Protein AF-0000000069090795 (afdb_homodimer)

InterPro domains:
  IPR001394 Peptidase C19, ubiquitin carboxyl-terminal hydrolase [PF00443] (3-301)
  IPR028889 Ubiquitin specific protease UPS, catalytic domain [PS50235] (1-364)
  IPR038765 Papain-like cysteine peptidase superfamily [SSF54001] (1-301)

Organism: Magallana gigas (NCBI:txid29159)

Radius of gyration: 32.61 Å; Cα contacts (8 Å, |Δi|>4): 1309; chains: 2; bounding box: 77×94×68 Å

Structure (mmCIF, N/CA/C/O backbone):
data_AF-0000000069090795-model_v1
#
loop_
_entity.id
_entity.type
_entity.pdbx_description
1 polymer 'USP domain-containing protein'
#
loop_
_atom_site.group_PDB
_atom_site.id
_atom_site.type_symbol
_atom_site.label_atom_id
_atom_site.label_alt_id
_atom_site.label_comp_id
_atom_site.label_asym_id
_atom_site.label_entity_id
_atom_site.label_seq_id
_atom_site.pdbx_PDB_ins_code
_atom_site.Cartn_x
_atom_site.Cartn_y
_atom_site.Cartn_z
_atom_site.occupancy
_atom_site.B_iso_or_equiv
_atom_site.auth_seq_id
_atom_site.auth_comp_id
_atom_site.auth_asym_id
_atom_site.auth_atom_id
_atom_site.pdbx_PDB_model_num
ATOM 1 N N . HIS A 1 1 ? 28.688 36.156 8.008 1 36.47 1 HIS A N 1
ATOM 2 C CA . HIS A 1 1 ? 27.438 36.188 7.25 1 36.47 1 HIS A CA 1
ATOM 3 C C . HIS A 1 1 ? 26.359 35.344 7.934 1 36.47 1 HIS A C 1
ATOM 5 O O . HIS A 1 1 ? 26.5 34.125 8.062 1 36.47 1 HIS A O 1
ATOM 11 N N . HIS A 1 2 ? 25.859 35.781 9.016 1 47.75 2 HIS A N 1
ATOM 12 C CA . HIS A 1 2 ? 24.875 35.156 9.906 1 47.75 2 HIS A CA 1
ATOM 13 C C . HIS A 1 2 ? 23.672 34.656 9.125 1 47.75 2 HIS A C 1
ATOM 15 O O . HIS A 1 2 ? 23.109 35.375 8.305 1 47.75 2 HIS A O 1
ATOM 21 N N . ASN A 1 3 ? 23.609 33.406 8.797 1 56.66 3 ASN A N 1
ATOM 22 C CA . ASN A 1 3 ? 22.672 32.625 7.973 1 56.66 3 ASN A CA 1
ATOM 23 C C . ASN A 1 3 ? 21.219 33 8.305 1 56.66 3 ASN A C 1
ATOM 25 O O . ASN A 1 3 ? 20.688 32.531 9.312 1 56.66 3 ASN A O 1
ATOM 29 N N . SER A 1 4 ? 20.656 34.25 7.84 1 74.38 4 SER A N 1
ATOM 30 C CA . SER A 1 4 ? 19.312 34.781 8.07 1 74.38 4 SER A CA 1
ATOM 31 C C . SER A 1 4 ? 18.281 34.094 7.168 1 74.38 4 SER A C 1
ATOM 33 O O . SER A 1 4 ? 17.109 34.469 7.16 1 74.38 4 SER A O 1
ATOM 35 N N . CYS A 1 5 ? 18.672 33.094 6.523 1 82.12 5 CYS A N 1
ATOM 36 C CA . CYS A 1 5 ? 17.766 32.5 5.547 1 82.12 5 CYS A CA 1
ATOM 37 C C . CYS A 1 5 ? 16.562 31.859 6.23 1 82.12 5 CYS A C 1
ATOM 39 O O . CYS A 1 5 ? 15.461 31.859 5.68 1 82.12 5 CYS A O 1
ATOM 41 N N . TYR A 1 6 ? 16.766 31.422 7.43 1 87.12 6 TYR A N 1
ATOM 42 C CA . TYR A 1 6 ? 15.648 30.797 8.117 1 87.12 6 TYR A CA 1
ATOM 43 C C . TYR A 1 6 ? 14.562 31.812 8.43 1 87.12 6 TYR A C 1
ATOM 45 O O . TYR A 1 6 ? 13.367 31.516 8.312 1 87.12 6 TYR A O 1
ATOM 53 N N . LEU A 1 7 ? 14.969 32.969 8.75 1 87.88 7 LEU A N 1
ATOM 54 C CA . LEU A 1 7 ? 14.031 34.031 9.102 1 87.88 7 LEU A CA 1
ATOM 55 C C . LEU A 1 7 ? 13.273 34.531 7.867 1 87.88 7 LEU A C 1
ATOM 57 O O . LEU A 1 7 ? 12.047 34.625 7.895 1 87.88 7 LEU A O 1
ATOM 61 N N . ASP A 1 8 ? 13.992 34.75 6.84 1 87.25 8 ASP A N 1
ATOM 62 C CA . ASP A 1 8 ? 13.398 35.219 5.594 1 87.25 8 ASP A CA 1
ATOM 63 C C . ASP A 1 8 ? 12.367 34.219 5.062 1 87.25 8 ASP A C 1
ATOM 65 O O . ASP A 1 8 ? 11.25 34.594 4.711 1 87.25 8 ASP A O 1
ATOM 69 N N . ALA A 1 9 ? 12.797 33.031 5.027 1 91.44 9 ALA A N 1
ATOM 70 C CA . ALA A 1 9 ? 11.93 31.969 4.492 1 91.44 9 ALA A CA 1
ATOM 71 C C . ALA A 1 9 ? 10.664 31.828 5.328 1 91.44 9 ALA A C 1
ATOM 73 O O . ALA A 1 9 ? 9.562 31.688 4.781 1 91.44 9 ALA A O 1
ATOM 74 N N . THR A 1 10 ? 10.82 31.891 6.594 1 93.38 10 THR A N 1
ATOM 75 C CA . THR A 1 10 ? 9.688 31.719 7.496 1 93.38 10 THR A CA 1
ATOM 76 C C . THR A 1 10 ? 8.742 32.906 7.406 1 93.38 10 THR A C 1
ATOM 78 O O . THR A 1 10 ? 7.52 32.75 7.359 1 93.38 10 THR A O 1
ATOM 81 N N . LEU A 1 11 ? 9.258 34.094 7.395 1 91.81 11 LEU A N 1
ATOM 82 C CA . LEU A 1 11 ? 8.445 35.312 7.316 1 91.81 11 LEU A CA 1
ATOM 83 C C . LEU A 1 11 ? 7.645 35.344 6.02 1 91.81 11 LEU A C 1
ATOM 85 O O . LEU A 1 11 ? 6.469 35.719 6.02 1 91.81 11 LEU A O 1
ATOM 89 N N . LEU A 1 12 ? 8.289 34.969 5.004 1 92.12 12 LEU A N 1
ATOM 90 C CA . LEU A 1 12 ? 7.57 34.906 3.732 1 92.12 12 LEU A CA 1
ATOM 91 C C . LEU A 1 12 ? 6.445 33.906 3.787 1 92.12 12 LEU A C 1
ATOM 93 O O . LEU A 1 12 ? 5.332 34.156 3.334 1 92.12 12 LEU A O 1
ATOM 97 N N . ALA A 1 13 ? 6.723 32.781 4.348 1 94.94 13 ALA A N 1
ATOM 98 C CA . ALA A 1 13 ? 5.719 31.734 4.473 1 94.94 13 ALA A CA 1
ATOM 99 C C . ALA A 1 13 ? 4.527 32.188 5.301 1 94.94 13 ALA A C 1
ATOM 101 O O . ALA A 1 13 ? 3.379 31.891 4.98 1 94.94 13 ALA A O 1
ATOM 102 N N . MET A 1 14 ? 4.789 33 6.285 1 94.69 14 MET A N 1
ATOM 103 C CA . MET A 1 14 ? 3.77 33.406 7.242 1 94.69 14 MET A CA 1
ATOM 104 C C . MET A 1 14 ? 2.904 34.531 6.656 1 94.69 14 MET A C 1
ATOM 106 O O . MET A 1 14 ? 1.709 34.594 6.945 1 94.69 14 MET A O 1
ATOM 110 N N . PHE A 1 15 ? 3.545 35.406 5.812 1 93.25 15 PHE A N 1
ATOM 111 C CA . PHE A 1 15 ? 2.842 36.656 5.66 1 93.25 15 PHE A CA 1
ATOM 112 C C . PHE A 1 15 ? 2.654 37 4.184 1 93.25 15 PHE A C 1
ATOM 114 O O . PHE A 1 15 ? 1.969 37.969 3.848 1 93.25 15 PHE A O 1
ATOM 121 N N . TYR A 1 16 ? 3.178 36.219 3.34 1 89.06 16 TYR A N 1
ATOM 122 C CA . TYR A 1 16 ? 3.164 36.656 1.939 1 89.06 16 TYR A CA 1
ATOM 123 C C . TYR A 1 16 ? 1.739 36.719 1.405 1 89.06 16 TYR A C 1
ATOM 125 O O . TYR A 1 16 ? 1.316 37.75 0.881 1 89.06 16 TYR A O 1
ATOM 133 N N . PHE A 1 17 ? 0.98 35.656 1.483 1 87.25 17 PHE A N 1
ATOM 134 C CA . PHE A 1 17 ? -0.319 35.656 0.822 1 87.25 17 PHE A CA 1
ATOM 135 C C . PHE A 1 17 ? -1.421 35.281 1.802 1 87.25 17 PHE A C 1
ATOM 137 O O . PHE A 1 17 ? -2.586 35.156 1.417 1 87.25 17 PHE A O 1
ATOM 144 N N . THR A 1 18 ? -1.144 35.062 3.053 1 88.12 18 THR A N 1
ATOM 145 C CA . THR A 1 18 ? -2.152 34.688 4.035 1 88.12 18 THR A CA 1
ATOM 146 C C . THR A 1 18 ? -2.285 35.75 5.121 1 88.12 18 THR A C 1
ATOM 148 O O . THR A 1 18 ? -1.357 36.531 5.352 1 88.12 18 THR A O 1
ATOM 151 N N . THR A 1 19 ? -3.48 35.719 5.715 1 89.5 19 THR A N 1
ATOM 152 C CA . THR A 1 19 ? -3.725 36.688 6.773 1 89.5 19 THR A CA 1
ATOM 153 C C . THR A 1 19 ? -3.939 36 8.109 1 89.5 19 THR A C 1
ATOM 155 O O . THR A 1 19 ? -4.359 36.625 9.086 1 89.5 19 THR A O 1
ATOM 158 N N . VAL A 1 20 ? -3.623 34.844 8.148 1 89.94 20 VAL A N 1
ATOM 159 C CA . VAL A 1 20 ? -3.961 34.031 9.32 1 89.94 20 VAL A CA 1
ATOM 160 C C . VAL A 1 20 ? -3.168 34.5 10.523 1 89.94 20 VAL A C 1
ATOM 162 O O . VAL A 1 20 ? -3.637 34.406 11.664 1 89.94 20 VAL A O 1
ATOM 165 N N . PHE A 1 21 ? -1.997 35.125 10.281 1 91.81 21 PHE A N 1
ATOM 166 C CA . PHE A 1 21 ? -1.128 35.562 11.367 1 91.81 21 PHE A CA 1
ATOM 167 C C . PHE A 1 21 ? -1.321 37.031 11.672 1 91.81 21 PHE A C 1
ATOM 169 O O . PHE A 1 21 ? -0.701 37.594 12.586 1 91.81 21 PHE A O 1
ATOM 176 N N . ASP A 1 22 ? -2.188 37.688 10.969 1 91.62 22 ASP A N 1
ATOM 177 C CA . ASP A 1 22 ? -2.275 39.125 11.039 1 91.62 22 ASP A CA 1
ATOM 178 C C . ASP A 1 22 ? -2.744 39.594 12.422 1 91.62 22 ASP A C 1
ATOM 180 O O . ASP A 1 22 ? -2.488 40.719 12.828 1 91.62 22 ASP A O 1
ATOM 184 N N . GLY A 1 23 ? -3.426 38.75 13.102 1 88.69 23 GLY A N 1
ATOM 185 C CA . GLY A 1 23 ? -3.908 39.094 14.43 1 88.69 23 GLY A CA 1
ATOM 186 C C . GLY A 1 23 ? -2.803 39.562 15.359 1 88.69 23 GLY A C 1
ATOM 187 O O . GLY A 1 23 ? -3.025 40.406 16.234 1 88.69 23 GLY A O 1
ATOM 188 N N . ILE A 1 24 ? -1.646 39.062 15.164 1 89.12 24 ILE A N 1
ATOM 189 C CA . ILE A 1 24 ? -0.555 39.344 16.078 1 89.12 24 ILE A CA 1
ATOM 190 C C . ILE A 1 24 ? -0.034 40.781 15.828 1 89.12 24 ILE A C 1
ATOM 192 O O . ILE A 1 24 ? 0.664 41.344 16.672 1 89.12 24 ILE A O 1
ATOM 196 N N . LEU A 1 25 ? -0.368 41.312 14.688 1 90.06 25 LEU A N 1
ATOM 197 C CA . LEU A 1 25 ? 0.161 42.625 14.297 1 90.06 25 LEU A CA 1
ATOM 198 C C . LEU A 1 25 ? -0.708 43.75 14.844 1 90.06 25 LEU A C 1
ATOM 200 O O . LEU A 1 25 ? -0.295 44.906 14.852 1 90.06 25 LEU A O 1
ATOM 204 N N . TYR A 1 26 ? -1.88 43.344 15.391 1 89.62 26 TYR A N 1
ATOM 205 C CA . TYR A 1 26 ? -2.816 44.406 15.734 1 89.62 26 TYR A CA 1
ATOM 206 C C . TYR A 1 26 ? -3.188 44.344 17.203 1 89.62 26 TYR A C 1
ATOM 208 O O . TYR A 1 26 ? -3.914 45.219 17.703 1 89.62 26 TYR A O 1
ATOM 216 N N . ARG A 1 27 ? -2.662 43.438 17.875 1 89.12 27 ARG A N 1
ATOM 217 C CA . ARG A 1 27 ? -2.965 43.375 19.297 1 89.12 27 ARG A CA 1
ATOM 218 C C . ARG A 1 27 ? -2.281 44.5 20.078 1 89.12 27 ARG A C 1
ATOM 220 O O . ARG A 1 27 ? -1.071 44.688 19.938 1 89.12 27 ARG A O 1
ATOM 227 N N . PRO A 1 28 ? -3.043 45.094 20.938 1 90.81 28 PRO A N 1
ATOM 228 C CA . PRO A 1 28 ? -2.43 46.156 21.734 1 90.81 28 PRO A CA 1
ATOM 229 C C . PRO A 1 28 ? -1.505 45.594 22.828 1 90.81 28 PRO A C 1
ATOM 231 O O . PRO A 1 28 ? -1.708 44.5 23.312 1 90.81 28 PRO A O 1
ATOM 234 N N . LYS A 1 29 ? -0.516 46.438 23.109 1 93.12 29 LYS A N 1
ATOM 235 C CA . LYS A 1 29 ? 0.441 46.062 24.141 1 93.12 29 LYS A CA 1
ATOM 236 C C . LYS A 1 29 ? -0.243 45.938 25.5 1 93.12 29 LYS A C 1
ATOM 238 O O . LYS A 1 29 ? -1.096 46.75 25.859 1 93.12 29 LYS A O 1
ATOM 243 N N . ARG A 1 30 ? 0.12 45 26.156 1 92.62 30 ARG A N 1
ATOM 244 C CA . ARG A 1 30 ? -0.364 44.75 27.516 1 92.62 30 ARG A CA 1
ATOM 245 C C . ARG A 1 30 ? 0.747 44.969 28.531 1 92.62 30 ARG A C 1
ATOM 247 O O . ARG A 1 30 ? 1.919 45.094 28.172 1 92.62 30 ARG A O 1
ATOM 254 N N . MET A 1 31 ? 0.318 45 29.781 1 91.88 31 MET A N 1
ATOM 255 C CA . MET A 1 31 ? 1.249 45.281 30.859 1 91.88 31 MET A CA 1
ATOM 256 C C . MET A 1 31 ? 2.293 44.188 30.984 1 91.88 31 MET A C 1
ATOM 258 O O . MET A 1 31 ? 3.436 44.438 31.375 1 91.88 31 MET A O 1
ATOM 262 N N . ASP A 1 32 ? 1.9 43.031 30.625 1 91.94 32 ASP A N 1
ATOM 263 C CA . ASP A 1 32 ? 2.787 41.906 30.828 1 91.94 32 ASP A CA 1
ATOM 264 C C . ASP A 1 32 ? 3.641 41.625 29.578 1 91.94 32 ASP A C 1
ATOM 266 O O . ASP A 1 32 ? 4.43 40.688 29.547 1 91.94 32 ASP A O 1
ATOM 270 N N . ASP A 1 33 ? 3.568 42.531 28.641 1 91.44 33 ASP A N 1
ATOM 271 C CA . ASP A 1 33 ? 4.352 42.375 27.422 1 91.44 33 ASP A CA 1
ATOM 272 C C . ASP A 1 33 ? 5.754 42.969 27.578 1 91.44 33 ASP A C 1
ATOM 274 O O . ASP A 1 33 ? 5.992 43.75 28.5 1 91.44 33 ASP A O 1
ATOM 278 N N . LEU A 1 34 ? 6.621 42.5 26.703 1 88.69 34 LEU A N 1
ATOM 279 C CA . LEU A 1 34 ? 7.992 43 26.703 1 88.69 34 LEU A CA 1
ATOM 280 C C . LEU A 1 34 ? 8.031 44.5 26.344 1 88.69 34 LEU A C 1
ATOM 282 O O . LEU A 1 34 ? 7.145 45 25.656 1 88.69 34 LEU A O 1
ATOM 286 N N . ARG A 1 35 ? 9.008 45.125 26.812 1 88.12 35 ARG A N 1
ATOM 287 C CA . ARG A 1 35 ? 9.188 46.531 26.531 1 88.12 35 ARG A CA 1
ATOM 288 C C . ARG A 1 35 ? 9.305 46.781 25.031 1 88.12 35 ARG A C 1
ATOM 290 O O . ARG A 1 35 ? 8.805 47.781 24.516 1 88.12 35 ARG A O 1
ATOM 297 N N . GLU A 1 36 ? 9.906 45.812 24.422 1 88.56 36 GLU A N 1
ATOM 298 C CA . GLU A 1 36 ? 10.219 45.938 23 1 88.56 36 GLU A CA 1
ATOM 299 C C . GLU A 1 36 ? 9.031 45.531 22.125 1 88.56 36 GLU A C 1
ATOM 301 O O . GLU A 1 36 ? 9.117 45.562 20.891 1 88.56 36 GLU A O 1
ATOM 306 N N . TYR A 1 37 ? 7.902 45.25 22.703 1 91.56 37 TYR A N 1
ATOM 307 C CA . TYR A 1 37 ? 6.754 44.688 22 1 91.56 37 TYR A CA 1
ATOM 308 C C . TYR A 1 37 ? 6.355 45.562 20.828 1 91.56 37 TYR A C 1
ATOM 310 O O . TYR A 1 37 ? 6.273 45.094 19.688 1 91.56 37 TYR A O 1
ATOM 318 N N . ASP A 1 38 ? 6.18 46.812 21.062 1 92.69 38 ASP A N 1
ATOM 319 C CA . ASP A 1 38 ? 5.711 47.719 20.047 1 92.69 38 ASP A CA 1
ATOM 320 C C . ASP A 1 38 ? 6.742 47.875 18.922 1 92.69 38 ASP A C 1
ATOM 322 O O . ASP A 1 38 ? 6.379 48 17.75 1 92.69 38 ASP A O 1
ATOM 326 N N . GLU A 1 39 ? 7.922 47.844 19.312 1 92.25 39 GLU A N 1
ATOM 327 C CA . GLU A 1 39 ? 8.977 48 18.312 1 92.25 39 GLU A CA 1
ATOM 328 C C . GLU A 1 39 ? 9.023 46.781 17.391 1 92.25 39 GLU A C 1
ATOM 330 O O . GLU A 1 39 ? 9.109 46.938 16.172 1 92.25 39 GLU A O 1
ATOM 335 N N . VAL A 1 40 ? 8.984 45.656 18 1 91.06 40 VAL A N 1
ATOM 336 C CA . VAL A 1 40 ? 9.008 44.438 17.203 1 91.06 40 VAL A CA 1
ATOM 337 C C . VAL A 1 40 ? 7.805 44.406 16.281 1 91.06 40 VAL A C 1
ATOM 339 O O . VAL A 1 40 ? 7.945 44.094 15.086 1 91.06 40 VAL A O 1
ATOM 342 N N . LYS A 1 41 ? 6.684 44.656 16.797 1 93.19 41 LYS A N 1
ATOM 343 C CA . LYS A 1 41 ? 5.438 44.656 16.047 1 93.19 41 LYS A CA 1
ATOM 344 C C . LYS A 1 41 ? 5.531 45.625 14.859 1 93.19 41 LYS A C 1
ATOM 346 O O . LYS A 1 41 ? 5.129 45.281 13.742 1 93.19 41 LYS A O 1
ATOM 351 N N . GLN A 1 42 ? 6.062 46.75 15.102 1 93.38 42 GLN A N 1
ATOM 352 C CA . GLN A 1 42 ? 6.195 47.75 14.055 1 93.38 42 GLN A CA 1
ATOM 353 C C . GLN A 1 42 ? 7.164 47.312 12.969 1 93.38 42 GLN A C 1
ATOM 355 O O . GLN A 1 42 ? 6.91 47.5 11.781 1 93.38 42 GLN A O 1
ATOM 360 N N . VAL A 1 43 ? 8.25 46.75 13.383 1 93 43 VAL A N 1
ATOM 361 C CA . VAL A 1 43 ? 9.242 46.281 12.422 1 93 43 VAL A CA 1
ATOM 362 C C . VAL A 1 43 ? 8.641 45.188 11.539 1 93 43 VAL A C 1
ATOM 364 O O . VAL A 1 43 ? 8.844 45.188 10.32 1 93 43 VAL A O 1
ATOM 367 N N . ILE A 1 44 ? 7.875 44.312 12.117 1 93.56 44 ILE A N 1
ATOM 368 C CA . ILE A 1 44 ? 7.273 43.219 11.359 1 93.56 44 ILE A CA 1
ATOM 369 C C . ILE A 1 44 ? 6.176 43.75 10.445 1 93.56 44 ILE A C 1
ATOM 371 O O . ILE A 1 44 ? 6.16 43.469 9.25 1 93.56 44 ILE A O 1
ATOM 375 N N . LYS A 1 45 ? 5.316 44.562 10.969 1 94.31 45 LYS A N 1
ATOM 376 C CA . LYS A 1 45 ? 4.16 45.062 10.242 1 94.31 45 LYS A CA 1
ATOM 377 C C . LYS A 1 45 ? 4.582 46.031 9.133 1 94.31 45 LYS A C 1
ATOM 379 O O . LYS A 1 45 ? 4.297 45.812 7.957 1 94.31 45 LYS A O 1
ATOM 384 N N . GLU A 1 46 ? 5.375 47.031 9.477 1 93.88 46 GLU A N 1
ATOM 385 C CA . GLU A 1 46 ? 5.719 48.094 8.531 1 93.88 46 GLU A CA 1
ATOM 386 C C . GLU A 1 46 ? 7 47.781 7.773 1 93.88 46 GLU A C 1
ATOM 388 O O . GLU A 1 46 ? 7.164 48.188 6.621 1 93.88 46 GLU A O 1
ATOM 393 N N . GLY A 1 47 ? 7.816 47.062 8.398 1 91.5 47 GLY A N 1
ATOM 394 C CA . GLY A 1 47 ? 9.109 46.781 7.797 1 91.5 47 GLY A CA 1
ATOM 395 C C . GLY A 1 47 ? 9.102 45.562 6.91 1 91.5 47 GLY A C 1
ATOM 396 O O . GLY A 1 47 ? 9.891 45.469 5.977 1 91.5 47 GLY A O 1
ATOM 397 N N . ILE A 1 48 ? 8.227 44.688 7.188 1 90.94 48 ILE A N 1
ATOM 398 C CA . ILE A 1 48 ? 8.336 43.406 6.5 1 90.94 48 ILE A CA 1
ATOM 399 C C . ILE A 1 48 ? 7.008 43.062 5.816 1 90.94 48 ILE A C 1
ATOM 401 O O . ILE A 1 48 ? 6.934 43 4.59 1 90.94 48 ILE A O 1
ATOM 405 N N . VAL A 1 49 ? 5.859 43 6.523 1 92.5 49 VAL A N 1
ATOM 406 C CA . VAL A 1 49 ? 4.586 42.5 6.012 1 92.5 49 VAL A CA 1
ATOM 407 C C . VAL A 1 49 ? 4.047 43.438 4.949 1 92.5 49 VAL A C 1
ATOM 409 O O . VAL A 1 49 ? 3.703 43.031 3.844 1 92.5 49 VAL A O 1
ATOM 412 N N . ASN A 1 50 ? 3.988 44.75 5.262 1 92.81 50 ASN A N 1
ATOM 413 C CA . ASN A 1 50 ? 3.445 45.719 4.32 1 92.81 50 ASN A CA 1
ATOM 414 C C . ASN A 1 50 ? 4.242 45.75 3.02 1 92.81 50 ASN A C 1
ATOM 416 O O . ASN A 1 50 ? 3.67 45.625 1.935 1 92.81 50 ASN A O 1
ATOM 420 N N . PRO A 1 51 ? 5.512 45.875 3.096 1 90.94 51 PRO A N 1
ATOM 421 C CA . PRO A 1 51 ? 6.285 45.875 1.851 1 90.94 51 PRO A CA 1
ATOM 422 C C . PRO A 1 51 ? 6.18 44.531 1.096 1 90.94 51 PRO A C 1
ATOM 424 O O . PRO A 1 51 ? 6.172 44.531 -0.138 1 90.94 51 PRO A O 1
ATOM 427 N N . LEU A 1 52 ? 6.133 43.5 1.821 1 87.75 52 LEU A N 1
ATOM 428 C CA . LEU A 1 52 ? 6.02 42.188 1.201 1 87.75 52 LEU A CA 1
ATOM 429 C C . LEU A 1 52 ? 4.73 42.062 0.395 1 87.75 52 LEU A C 1
ATOM 431 O O . LEU A 1 52 ? 4.75 41.625 -0.757 1 87.75 52 LEU A O 1
ATOM 435 N N . ARG A 1 53 ? 3.639 42.438 0.872 1 88.44 53 ARG A N 1
ATOM 436 C CA . ARG A 1 53 ? 2.332 42.312 0.234 1 88.44 53 ARG A CA 1
ATOM 437 C C . ARG A 1 53 ? 2.145 43.375 -0.841 1 88.44 53 ARG A C 1
ATOM 439 O O . ARG A 1 53 ? 1.451 43.156 -1.834 1 88.44 53 ARG A O 1
ATOM 446 N N . LYS A 1 54 ? 2.777 44.5 -0.642 1 88 54 LYS A N 1
ATOM 447 C CA . LYS A 1 54 ? 2.617 45.594 -1.594 1 88 54 LYS A CA 1
ATOM 448 C C . LYS A 1 54 ? 3.609 45.469 -2.746 1 88 54 LYS A C 1
ATOM 450 O O . LYS A 1 54 ? 3.262 45.719 -3.902 1 88 54 LYS A O 1
ATOM 455 N N . HIS A 1 55 ? 4.859 45.062 -2.416 1 83.44 55 HIS A N 1
ATOM 456 C CA . HIS A 1 55 ? 5.922 45.156 -3.414 1 83.44 55 HIS A CA 1
ATOM 457 C C . HIS A 1 55 ? 6.496 43.75 -3.703 1 83.44 55 HIS A C 1
ATOM 459 O O . HIS A 1 55 ? 7.383 43.625 -4.547 1 83.44 55 HIS A O 1
ATOM 465 N N . ASN A 1 56 ? 6.027 42.75 -2.959 1 78.5 56 ASN A N 1
ATOM 466 C CA . ASN A 1 56 ? 6.535 41.375 -3.088 1 78.5 56 ASN A CA 1
ATOM 467 C C . ASN A 1 56 ? 8.031 41.312 -2.818 1 78.5 56 ASN A C 1
ATOM 469 O O . ASN A 1 56 ? 8.75 40.562 -3.469 1 78.5 56 ASN A O 1
ATOM 473 N N . TYR A 1 57 ? 8.438 42.281 -1.971 1 76.19 57 TYR A N 1
ATOM 474 C CA . TYR A 1 57 ? 9.859 42.375 -1.669 1 76.19 57 TYR A CA 1
ATOM 475 C C . TYR A 1 57 ? 10.086 43 -0.296 1 76.19 57 TYR A C 1
ATOM 477 O O . TYR A 1 57 ? 9.359 43.906 0.106 1 76.19 57 TYR A O 1
ATOM 485 N N . VAL A 1 58 ? 11.086 42.469 0.434 1 81.44 58 VAL A N 1
ATOM 486 C CA . VAL A 1 58 ? 11.477 43.031 1.714 1 81.44 58 VAL A CA 1
ATOM 487 C C . VAL A 1 58 ? 12.969 43.375 1.687 1 81.44 58 VAL A C 1
ATOM 489 O O . VAL A 1 58 ? 13.789 42.562 1.261 1 81.44 58 VAL A O 1
ATOM 492 N N . ARG A 1 59 ? 13.242 44.469 2.129 1 80.31 59 ARG A N 1
ATOM 493 C CA . ARG A 1 59 ? 14.633 44.906 2.164 1 80.31 59 ARG A CA 1
ATOM 494 C C . ARG A 1 59 ? 15.414 44.125 3.234 1 80.31 59 ARG A C 1
ATOM 496 O O . ARG A 1 59 ? 14.891 43.875 4.32 1 80.31 59 ARG A O 1
ATOM 503 N N . ALA A 1 60 ? 16.641 43.969 2.979 1 77.38 60 ALA A N 1
ATOM 504 C CA . ALA A 1 60 ? 17.516 43.219 3.881 1 77.38 60 ALA A CA 1
ATOM 505 C C . ALA A 1 60 ? 17.672 43.969 5.211 1 77.38 60 ALA A C 1
ATOM 507 O O . ALA A 1 60 ? 17.812 43.344 6.262 1 77.38 60 ALA A O 1
ATOM 508 N N . ASP A 1 61 ? 17.719 45.219 5.168 1 82 61 ASP A N 1
ATOM 509 C CA . ASP A 1 61 ? 17.969 45.969 6.383 1 82 61 ASP A CA 1
ATOM 510 C C . ASP A 1 61 ? 16.812 45.812 7.375 1 82 61 ASP A C 1
ATOM 512 O O . ASP A 1 61 ? 17.031 45.906 8.586 1 82 61 ASP A O 1
ATOM 516 N N . LYS A 1 62 ? 15.609 45.719 6.828 1 83.44 62 LYS A N 1
ATOM 517 C CA . LYS A 1 62 ? 14.461 45.531 7.707 1 83.44 62 LYS A CA 1
ATOM 518 C C . LYS A 1 62 ? 14.516 44.188 8.406 1 83.44 62 LYS A C 1
ATOM 520 O O . LYS A 1 62 ? 14.211 44.062 9.594 1 83.44 62 LYS A O 1
ATOM 525 N N . VAL A 1 63 ? 14.898 43.188 7.668 1 82.62 63 VAL A N 1
ATOM 526 C CA . VAL A 1 63 ? 15.031 41.844 8.25 1 82.62 63 VAL A CA 1
ATOM 527 C C . VAL A 1 63 ? 16.156 41.844 9.289 1 82.62 63 VAL A C 1
ATOM 529 O O . VAL A 1 63 ? 16.031 41.219 10.344 1 82.62 63 VAL A O 1
ATOM 532 N N . MET A 1 64 ? 17.203 42.531 9.008 1 82.94 64 MET A N 1
ATOM 533 C CA . MET A 1 64 ? 18.328 42.625 9.938 1 82.94 64 MET A CA 1
ATOM 534 C C . MET A 1 64 ? 17.906 43.312 11.227 1 82.94 64 MET A C 1
ATOM 536 O O . MET A 1 64 ? 18.344 42.938 12.312 1 82.94 64 MET A O 1
ATOM 540 N N . LYS A 1 65 ? 17.172 44.312 11.086 1 85.5 65 LYS A N 1
ATOM 541 C CA . LYS A 1 65 ? 16.656 45 12.258 1 85.5 65 LYS A CA 1
ATOM 542 C C . LYS A 1 65 ? 15.844 44.062 13.141 1 85.5 65 LYS A C 1
ATOM 544 O O . LYS A 1 65 ? 15.977 44.062 14.367 1 85.5 65 LYS A O 1
ATOM 549 N N . LEU A 1 66 ? 14.984 43.344 12.484 1 86.81 66 LEU A N 1
ATOM 550 C CA . LEU A 1 66 ? 14.203 42.375 13.234 1 86.81 66 LEU A CA 1
ATOM 551 C C . LEU A 1 66 ? 15.109 41.375 13.938 1 86.81 66 LEU A C 1
ATOM 553 O O . LEU A 1 66 ? 14.891 41.062 15.102 1 86.81 66 LEU A O 1
ATOM 557 N N . ARG A 1 67 ? 16.062 40.906 13.25 1 83.94 67 ARG A N 1
ATOM 558 C CA . ARG A 1 67 ? 17 39.938 13.82 1 83.94 67 ARG A CA 1
ATOM 559 C C . ARG A 1 67 ? 17.672 40.5 15.062 1 83.94 67 ARG A C 1
ATOM 561 O O . ARG A 1 67 ? 17.812 39.812 16.062 1 83.94 67 ARG A O 1
ATOM 568 N N . HIS A 1 68 ? 18.078 41.656 14.984 1 83.12 68 HIS A N 1
ATOM 569 C CA . HIS A 1 68 ? 18.734 42.312 16.109 1 83.12 68 HIS A CA 1
ATOM 570 C C . HIS A 1 68 ? 17.797 42.406 17.312 1 83.12 68 HIS A C 1
ATOM 572 O O . HIS A 1 68 ? 18.219 42.188 18.453 1 83.12 68 HIS A O 1
ATOM 578 N N . LEU A 1 69 ? 16.641 42.781 17.031 1 84.38 69 LEU A N 1
ATOM 579 C CA . LEU A 1 69 ? 15.648 42.906 18.094 1 84.38 69 LEU A CA 1
ATOM 580 C C . LEU A 1 69 ? 15.398 41.531 18.75 1 84.38 69 LEU A C 1
ATOM 582 O O . LEU A 1 69 ? 15.312 41.438 19.969 1 84.38 69 LEU A O 1
ATOM 586 N N . LEU A 1 70 ? 15.297 40.562 17.922 1 84 70 LEU A N 1
ATOM 587 C CA . LEU A 1 70 ? 15.055 39.219 18.422 1 84 70 LEU A CA 1
ATOM 588 C C . LEU A 1 70 ? 16.234 38.719 19.25 1 84 70 LEU A C 1
ATOM 590 O O . LEU A 1 70 ? 16.047 38 20.234 1 84 70 LEU A O 1
ATOM 594 N N . ASP A 1 71 ? 17.406 39 18.781 1 78.44 71 ASP A N 1
ATOM 595 C CA . ASP A 1 71 ? 18.609 38.625 19.516 1 78.44 71 ASP A CA 1
ATOM 596 C C . ASP A 1 71 ? 18.641 39.25 20.891 1 78.44 71 ASP A C 1
ATOM 598 O O . ASP A 1 71 ? 19.094 38.625 21.859 1 78.44 71 ASP A O 1
ATOM 602 N N . LYS A 1 72 ? 18.25 40.406 20.938 1 76.88 72 LYS A N 1
ATOM 603 C CA . LYS A 1 72 ? 18.188 41.125 22.203 1 76.88 72 LYS A CA 1
ATOM 604 C C . LYS A 1 72 ? 17.172 40.5 23.141 1 76.88 72 LYS A C 1
ATOM 606 O O . LYS A 1 72 ? 17.406 40.406 24.359 1 76.88 72 LYS A O 1
ATOM 611 N N . LEU A 1 73 ? 16.125 40.156 22.562 1 75.5 73 LEU A N 1
ATOM 612 C CA . LEU A 1 73 ? 15.039 39.594 23.344 1 75.5 73 LEU A CA 1
ATOM 613 C C . LEU A 1 73 ? 15.273 38.094 23.625 1 75.5 73 LEU A C 1
ATOM 615 O O . LEU A 1 73 ? 14.781 37.562 24.625 1 75.5 73 LEU A O 1
ATOM 619 N N . GLY A 1 74 ? 15.859 37.312 22.719 1 62.09 74 GLY A N 1
ATOM 620 C CA . GLY A 1 74 ? 16.062 35.875 22.781 1 62.09 74 GLY A CA 1
ATOM 621 C C . GLY A 1 74 ? 17.094 35.438 23.797 1 62.09 74 GLY A C 1
ATOM 622 O O . GLY A 1 74 ? 17.516 34.281 23.844 1 62.09 74 GLY A O 1
ATOM 623 N N . ASN A 1 75 ? 17.953 36.375 24.359 1 53.19 75 ASN A N 1
ATOM 624 C CA . ASN A 1 75 ? 18.719 35.75 25.422 1 53.19 75 ASN A CA 1
ATOM 625 C C . ASN A 1 75 ? 17.828 34.906 26.344 1 53.19 75 ASN A C 1
ATOM 627 O O . ASN A 1 75 ? 17.781 35.125 27.547 1 53.19 75 ASN A O 1
ATOM 631 N N . ILE A 1 76 ? 16.781 34.469 25.906 1 42.94 76 ILE A N 1
ATOM 632 C CA . ILE A 1 76 ? 16.188 33.344 26.625 1 42.94 76 ILE A CA 1
ATOM 633 C C . ILE A 1 76 ? 17.25 32.25 26.859 1 42.94 76 ILE A C 1
ATOM 635 O O . ILE A 1 76 ? 17.953 31.875 25.922 1 42.94 76 ILE A O 1
ATOM 639 N N . PRO A 1 77 ? 17.562 31.859 27.938 1 40.84 77 PRO A N 1
ATOM 640 C CA . PRO A 1 77 ? 18.406 30.75 28.391 1 40.84 77 PRO A CA 1
ATOM 641 C C . PRO A 1 77 ? 18.125 29.453 27.641 1 40.84 77 PRO A C 1
ATOM 643 O O . PRO A 1 77 ? 16.984 28.984 27.609 1 40.84 77 PRO A O 1
ATOM 646 N N . GLY A 1 78 ? 18.672 29.125 26.328 1 40.22 78 GLY A N 1
ATOM 647 C CA . GLY A 1 78 ? 18.656 27.938 25.5 1 40.22 78 GLY A CA 1
ATOM 648 C C . GLY A 1 78 ? 18.703 28.25 24.016 1 40.22 78 GLY A C 1
ATOM 649 O O . GLY A 1 78 ? 18.766 27.328 23.188 1 40.22 78 GLY A O 1
ATOM 650 N N . MET A 1 79 ? 18.234 29.297 23.625 1 41.66 79 MET A N 1
ATOM 651 C CA . MET A 1 79 ? 18.203 29.656 22.219 1 41.66 79 MET A CA 1
ATOM 652 C C . MET A 1 79 ? 19.578 30.141 21.75 1 41.66 79 MET A C 1
ATOM 654 O O . MET A 1 79 ? 19.734 30.562 20.594 1 41.66 79 MET A O 1
ATOM 658 N N . MET A 1 80 ? 20.406 30.438 22.562 1 39.41 80 MET A N 1
ATOM 659 C CA . MET A 1 80 ? 21.672 31.047 22.172 1 39.41 80 MET A CA 1
ATOM 660 C C . MET A 1 80 ? 22.391 30.172 21.141 1 39.41 80 MET A C 1
ATOM 662 O O . MET A 1 80 ? 23.547 30.453 20.797 1 39.41 80 MET A O 1
ATOM 666 N N . SER A 1 81 ? 22.047 28.984 21.031 1 43 81 SER A N 1
ATOM 667 C CA . SER A 1 81 ? 23.031 28.453 20.109 1 43 81 SER A CA 1
ATOM 668 C C . SER A 1 81 ? 22.984 29.172 18.75 1 43 81 SER A C 1
ATOM 670 O O . SER A 1 81 ? 21.984 29.812 18.438 1 43 81 SER A O 1
ATOM 672 N N . GLU A 1 82 ? 24.062 29.344 17.891 1 49.69 82 GLU A N 1
ATOM 673 C CA . GLU A 1 82 ? 24.531 29.891 16.625 1 49.69 82 GLU A CA 1
ATOM 674 C C . GLU A 1 82 ? 23.469 29.734 15.539 1 49.69 82 GLU A C 1
ATOM 676 O O . GLU A 1 82 ? 23.312 30.609 14.688 1 49.69 82 GLU A O 1
ATOM 681 N N . GLU A 1 83 ? 22.875 28.609 15.234 1 54.78 83 GLU A N 1
ATOM 682 C CA . GLU A 1 83 ? 22.047 28.469 14.039 1 54.78 83 GLU A CA 1
ATOM 683 C C . GLU A 1 83 ? 20.578 28.375 14.398 1 54.78 83 GLU A C 1
ATOM 685 O O . GLU A 1 83 ? 20.094 27.359 14.891 1 54.78 83 GLU A O 1
ATOM 690 N N . LYS A 1 84 ? 19.766 29.516 14.508 1 72.56 84 LYS A N 1
ATOM 691 C CA . LYS A 1 84 ? 18.328 29.531 14.766 1 72.56 84 LYS A CA 1
ATOM 692 C C . LYS A 1 84 ? 17.562 28.891 13.609 1 72.56 84 LYS A C 1
ATOM 694 O O . LYS A 1 84 ? 18.062 28.828 12.484 1 72.56 84 LYS A O 1
ATOM 699 N N . ASP A 1 85 ? 16.422 28.141 14 1 84.44 85 ASP A N 1
ATOM 700 C CA . ASP A 1 85 ? 15.602 27.516 12.969 1 84.44 85 ASP A CA 1
ATOM 701 C C . ASP A 1 85 ? 14.172 28.047 13.016 1 84.44 85 ASP A C 1
ATOM 703 O O . ASP A 1 85 ? 13.82 28.844 13.891 1 84.44 85 ASP A O 1
ATOM 707 N N . PRO A 1 86 ? 13.43 27.828 12.008 1 90.62 86 PRO A N 1
ATOM 708 C CA . PRO A 1 86 ? 12.07 28.344 11.875 1 90.62 86 PRO A CA 1
ATOM 709 C C . PRO A 1 86 ? 11.203 28.031 13.094 1 90.62 86 PRO A C 1
ATOM 711 O O . PRO A 1 86 ? 10.414 28.875 13.523 1 90.62 86 PRO A O 1
ATOM 714 N N . GLU A 1 87 ? 11.344 26.875 13.672 1 90.69 87 GLU A N 1
ATOM 715 C CA . GLU A 1 87 ? 10.547 26.5 14.844 1 90.69 87 GLU A CA 1
ATOM 716 C C . GLU A 1 87 ? 10.836 27.422 16.016 1 90.69 87 GLU A C 1
ATOM 718 O O . GLU A 1 87 ? 9.914 27.891 16.688 1 90.69 87 GLU A O 1
ATOM 723 N N . GLU A 1 88 ? 12.031 27.641 16.266 1 86.19 88 GLU A N 1
ATOM 724 C CA . GLU A 1 88 ? 12.438 28.516 17.344 1 86.19 88 GLU A CA 1
ATOM 725 C C . GLU A 1 88 ? 11.922 29.938 17.125 1 86.19 88 GLU A C 1
ATOM 727 O O . GLU A 1 88 ? 11.461 30.594 18.062 1 86.19 88 GLU A O 1
ATOM 732 N N . PHE A 1 89 ? 12.07 30.328 15.977 1 89.44 89 PHE A N 1
ATOM 733 C CA . PHE A 1 89 ? 11.586 31.672 15.648 1 89.44 89 PHE A CA 1
ATOM 734 C C . PHE A 1 89 ? 10.086 31.781 15.906 1 89.44 89 PHE A C 1
ATOM 736 O O . PHE A 1 89 ? 9.633 32.75 16.531 1 89.44 89 PHE A O 1
ATOM 743 N N . LEU A 1 90 ? 9.336 30.828 15.391 1 91.94 90 LEU A N 1
ATOM 744 C CA . LEU A 1 90 ? 7.883 30.812 15.555 1 91.94 90 LEU A CA 1
ATOM 745 C C . LEU A 1 90 ? 7.508 30.812 17.031 1 91.94 90 LEU A C 1
ATOM 747 O O . LEU A 1 90 ? 6.617 31.562 17.453 1 91.94 90 LEU A O 1
ATOM 751 N N . ASN A 1 91 ? 8.203 30.047 17.75 1 88.88 91 ASN A N 1
ATOM 752 C CA . ASN A 1 91 ? 7.934 30 19.188 1 88.88 91 ASN A CA 1
ATOM 753 C C . ASN A 1 91 ? 8.234 31.328 19.859 1 88.88 91 ASN A C 1
ATOM 755 O O . ASN A 1 91 ? 7.453 31.797 20.703 1 88.88 91 ASN A O 1
ATOM 759 N N . LEU A 1 92 ? 9.297 31.844 19.516 1 88.19 92 LEU A N 1
ATOM 760 C CA . LEU A 1 92 ? 9.68 33.125 20.094 1 88.19 92 LEU A CA 1
ATOM 761 C C . LEU A 1 92 ? 8.656 34.219 19.734 1 88.19 92 LEU A C 1
ATOM 763 O O . LEU A 1 92 ? 8.172 34.938 20.609 1 88.19 92 LEU A O 1
ATOM 767 N N . LEU A 1 93 ? 8.375 34.281 18.516 1 90.19 93 LEU A N 1
ATOM 768 C CA . LEU A 1 93 ? 7.484 35.344 18.016 1 90.19 93 LEU A CA 1
ATOM 769 C C . LEU A 1 93 ? 6.074 35.156 18.578 1 90.19 93 LEU A C 1
ATOM 771 O O . LEU A 1 93 ? 5.492 36.094 19.125 1 90.19 93 LEU A O 1
ATOM 775 N N . LEU A 1 94 ? 5.543 33.938 18.531 1 91.88 94 LEU A N 1
ATOM 776 C CA . LEU A 1 94 ? 4.129 33.719 18.797 1 91.88 94 LEU A CA 1
ATOM 777 C C . LEU A 1 94 ? 3.891 33.5 20.281 1 91.88 94 LEU A C 1
ATOM 779 O O . LEU A 1 94 ? 2.922 34 20.844 1 91.88 94 LEU A O 1
ATOM 783 N N . ASN A 1 95 ? 4.754 32.781 20.922 1 88.5 95 ASN A N 1
ATOM 784 C CA . ASN A 1 95 ? 4.535 32.438 22.328 1 88.5 95 ASN A CA 1
ATOM 785 C C . ASN A 1 95 ? 5.098 33.5 23.266 1 88.5 95 ASN A C 1
ATOM 787 O O . ASN A 1 95 ? 4.473 33.844 24.266 1 88.5 95 ASN A O 1
ATOM 791 N N . GLN A 1 96 ? 6.211 34.031 22.953 1 86.62 96 GLN A N 1
ATOM 792 C CA . GLN A 1 96 ? 6.914 34.844 23.938 1 86.62 96 GLN A CA 1
ATOM 793 C C . GLN A 1 96 ? 6.688 36.344 23.703 1 86.62 96 GLN A C 1
ATOM 795 O O . GLN A 1 96 ? 6.461 37.094 24.641 1 86.62 96 GLN A O 1
ATOM 800 N N . ILE A 1 97 ? 6.766 36.656 22.453 1 89.44 97 ILE A N 1
ATOM 801 C CA . ILE A 1 97 ? 6.703 38.094 22.156 1 89.44 97 ILE A CA 1
ATOM 802 C C . ILE A 1 97 ? 5.246 38.531 22.031 1 89.44 97 ILE A C 1
ATOM 804 O O . ILE A 1 97 ? 4.785 39.375 22.797 1 89.44 97 ILE A O 1
ATOM 808 N N . THR A 1 98 ? 4.57 37.875 21.203 1 90.81 98 THR A N 1
ATOM 809 C CA . THR A 1 98 ? 3.211 38.312 20.938 1 90.81 98 THR A CA 1
ATOM 810 C C . THR A 1 98 ? 2.217 37.625 21.859 1 90.81 98 THR A C 1
ATOM 812 O O . THR A 1 98 ? 1.077 38.062 22 1 90.81 98 THR A O 1
ATOM 815 N N . LYS A 1 99 ? 2.607 36.531 22.422 1 90.12 99 LYS A N 1
ATOM 816 C CA . LYS A 1 99 ? 1.73 35.75 23.281 1 90.12 99 LYS A CA 1
ATOM 817 C C . LYS A 1 99 ? 0.381 35.5 22.625 1 90.12 99 LYS A C 1
ATOM 819 O O . LYS A 1 99 ? -0.669 35.719 23.219 1 90.12 99 LYS A O 1
ATOM 824 N N . ALA A 1 100 ? 0.485 35.125 21.391 1 90.81 100 ALA A N 1
ATOM 825 C CA . ALA A 1 100 ? -0.715 34.875 20.594 1 90.81 100 ALA A CA 1
ATOM 826 C C . ALA A 1 100 ? -1.469 33.656 21.125 1 90.81 100 ALA A C 1
ATOM 828 O O . ALA A 1 100 ? -0.883 32.812 21.781 1 90.81 100 ALA A O 1
ATOM 829 N N . ASP A 1 101 ? -2.773 33.688 20.891 1 90.75 101 ASP A N 1
ATOM 830 C CA . ASP A 1 101 ? -3.559 32.5 21.219 1 90.75 101 ASP A CA 1
ATOM 831 C C . ASP A 1 101 ? -3.139 31.312 20.359 1 90.75 101 ASP A C 1
ATOM 833 O O . ASP A 1 101 ? -3.027 31.422 19.141 1 90.75 101 ASP A O 1
ATOM 837 N N . PRO A 1 102 ? -2.955 30.219 20.984 1 92.25 102 PRO A N 1
ATOM 838 C CA . PRO A 1 102 ? -2.541 29.031 20.219 1 92.25 102 PRO A CA 1
ATOM 839 C C . PRO A 1 102 ? -3.561 28.625 19.156 1 92.25 102 PRO A C 1
ATOM 841 O O . PRO A 1 102 ? -4.77 28.766 19.375 1 92.25 102 PRO A O 1
ATOM 844 N N . PHE A 1 103 ? -3.021 28.172 18.094 1 91.69 103 PHE A N 1
ATOM 845 C CA . PHE A 1 103 ? -3.879 27.734 17 1 91.69 103 PHE A CA 1
ATOM 846 C C . PHE A 1 103 ? -4.434 26.344 17.25 1 91.69 103 PHE A C 1
ATOM 848 O O . PHE A 1 103 ? -5.555 26.031 16.859 1 91.69 103 PHE A O 1
ATOM 855 N N . LEU A 1 104 ? -3.611 25.531 17.906 1 94.38 104 LEU A N 1
ATOM 856 C CA . LEU A 1 104 ? -3.92 24.109 18.031 1 94.38 104 LEU A CA 1
ATOM 857 C C . LEU A 1 104 ? -4.34 23.75 19.453 1 94.38 104 LEU A C 1
ATOM 859 O O . LEU A 1 104 ? -3.674 24.141 20.422 1 94.38 104 LEU A O 1
ATOM 863 N N . HIS A 1 105 ? -5.391 23.172 19.531 1 95.56 105 HIS A N 1
ATOM 864 C CA . HIS A 1 105 ? -5.879 22.578 20.781 1 95.56 105 HIS A CA 1
ATOM 865 C C . HIS A 1 105 ? -6.016 21.078 20.656 1 95.56 105 HIS A C 1
ATOM 867 O O . HIS A 1 105 ? -6.973 20.578 20.062 1 95.56 105 HIS A O 1
ATOM 873 N N . ILE A 1 106 ? -5.062 20.375 21.203 1 94.5 106 ILE A N 1
ATOM 874 C CA . ILE A 1 106 ? -4.957 18.938 21.047 1 94.5 106 ILE A CA 1
ATOM 875 C C . ILE A 1 106 ? -5.312 18.234 22.359 1 94.5 106 ILE A C 1
ATOM 877 O O . ILE A 1 106 ? -4.742 18.547 23.406 1 94.5 106 ILE A O 1
ATOM 881 N N . ARG A 1 107 ? -6.184 17.359 22.219 1 92.69 107 ARG A N 1
ATOM 882 C CA . ARG A 1 107 ? -6.633 16.594 23.391 1 92.69 107 ARG A CA 1
ATOM 883 C C . ARG A 1 107 ? -6.16 15.156 23.312 1 92.69 107 ARG A C 1
ATOM 885 O O . ARG A 1 107 ? -6.18 14.539 22.25 1 92.69 107 ARG A O 1
ATOM 892 N N . SER A 1 108 ? -5.742 14.688 24.438 1 89.81 108 SER A N 1
ATOM 893 C CA . SER A 1 108 ? -5.363 13.281 24.516 1 89.81 108 SER A CA 1
ATOM 894 C C . SER A 1 108 ? -6.562 12.398 24.828 1 89.81 108 SER A C 1
ATOM 896 O O . SER A 1 108 ? -7.441 12.789 25.609 1 89.81 108 SER A O 1
ATOM 898 N N . ASP A 1 109 ? -6.625 11.281 24.25 1 80.12 109 ASP A N 1
ATOM 899 C CA . ASP A 1 109 ? -7.703 10.32 24.469 1 80.12 109 ASP A CA 1
ATOM 900 C C . ASP A 1 109 ? -7.621 9.734 25.875 1 80.12 109 ASP A C 1
ATOM 902 O O . ASP A 1 109 ? -8.617 9.25 26.422 1 80.12 109 ASP A O 1
ATOM 906 N N . ASN A 1 110 ? -6.43 9.742 26.484 1 74.94 110 ASN A N 1
ATOM 907 C CA . ASN A 1 110 ? -6.23 9.117 27.781 1 74.94 110 ASN A CA 1
ATOM 908 C C . ASN A 1 110 ? -6.59 10.062 28.922 1 74.94 110 ASN A C 1
ATOM 910 O O . ASN A 1 110 ? -6.223 9.812 30.078 1 74.94 110 ASN A O 1
ATOM 914 N N . GLY A 1 111 ? -7.398 11.047 28.562 1 69.62 111 GLY A N 1
ATOM 915 C CA . GLY A 1 111 ? -7.852 11.914 29.641 1 69.62 111 GLY A CA 1
ATOM 916 C C . GLY A 1 111 ? -6.836 12.969 30.016 1 69.62 111 GLY A C 1
ATOM 917 O O . GLY A 1 111 ? -6.988 13.648 31.047 1 69.62 111 GLY A O 1
ATOM 918 N N . GLY A 1 112 ? -5.816 12.836 29.297 1 68 112 GLY A N 1
ATOM 919 C CA . GLY A 1 112 ? -4.859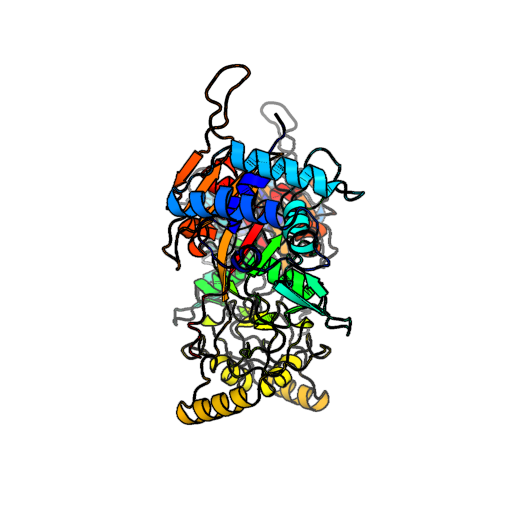 13.875 29.625 1 68 112 GLY A CA 1
ATOM 920 C C . GLY A 1 112 ? -5.277 15.25 29.141 1 68 112 GLY A C 1
ATOM 921 O O . GLY A 1 112 ? -6.195 15.375 28.328 1 68 112 GLY A O 1
ATOM 922 N N . GLY A 1 113 ? -5.254 16.328 29.797 1 83.5 113 GLY A N 1
ATOM 923 C CA . GLY A 1 113 ? -5.57 17.719 29.562 1 83.5 113 GLY A CA 1
ATOM 924 C C . GLY A 1 113 ? -5.34 18.156 28.141 1 83.5 113 GLY A C 1
ATOM 925 O O . GLY A 1 113 ? -4.961 17.359 27.281 1 83.5 113 GLY A O 1
ATOM 926 N N . THR A 1 114 ? -5.793 19.266 27.656 1 87.75 114 THR A N 1
ATOM 927 C CA . THR A 1 114 ? -5.641 19.875 26.344 1 87.75 114 THR A CA 1
ATOM 928 C C . THR A 1 114 ? -4.285 20.578 26.234 1 87.75 114 THR A C 1
ATOM 930 O O . THR A 1 114 ? -3.887 21.328 27.125 1 87.75 114 THR A O 1
ATOM 933 N N . GLN A 1 115 ? -3.58 20.172 25.234 1 90.25 115 GLN A N 1
ATOM 934 C CA . GLN A 1 115 ? -2.316 20.844 24.922 1 90.25 115 GLN A CA 1
ATOM 935 C C . GLN A 1 115 ? -2.51 21.938 23.875 1 90.25 115 GLN A C 1
ATOM 937 O O . GLN A 1 115 ? -3.229 21.75 22.906 1 90.25 115 GLN A O 1
ATOM 942 N N . HIS A 1 116 ? -1.87 23.031 24.156 1 92 116 HIS A N 1
ATOM 943 C CA . HIS A 1 116 ? -1.954 24.172 23.266 1 92 116 HIS A CA 1
ATOM 944 C C . HIS A 1 116 ? -0.621 24.422 22.562 1 92 116 HIS A C 1
ATOM 946 O O . HIS A 1 116 ? 0.435 24.375 23.203 1 92 116 HIS A O 1
ATOM 952 N N . SER A 1 117 ? -0.714 24.562 21.25 1 91.88 117 SER A N 1
ATOM 953 C CA . SER A 1 117 ? 0.511 24.781 20.484 1 91.88 117 SER A CA 1
ATOM 954 C C . SER A 1 117 ? 0.226 25.5 19.188 1 91.88 117 SER A C 1
ATOM 956 O O . SER A 1 117 ? -0.934 25.734 18.828 1 91.88 117 SER A O 1
ATOM 958 N N . PHE A 1 118 ? 1.311 25.953 18.578 1 91.5 118 PHE A N 1
ATOM 959 C CA . PHE A 1 118 ? 1.197 26.578 17.266 1 91.5 118 PHE A CA 1
ATOM 960 C C . PHE A 1 118 ? 1.642 25.594 16.172 1 91.5 118 PHE A C 1
ATOM 962 O O . PHE A 1 118 ? 1.291 25.766 15 1 91.5 118 PHE A O 1
ATOM 969 N N . LEU A 1 119 ? 2.391 24.688 16.609 1 93.94 119 LEU A N 1
ATOM 970 C CA . LEU A 1 119 ? 2.945 23.734 15.664 1 93.94 119 LEU A CA 1
ATOM 971 C C . LEU A 1 119 ? 2.73 22.297 16.156 1 93.94 119 LEU A C 1
ATOM 973 O O . LEU A 1 119 ? 2.686 22.047 17.359 1 93.94 119 LEU A O 1
ATOM 977 N N . TYR A 1 120 ? 2.506 21.406 15.211 1 95.62 120 TYR A N 1
ATOM 978 C CA . TYR A 1 120 ? 2.424 19.984 15.508 1 95.62 120 TYR A CA 1
ATOM 979 C C . TYR A 1 120 ? 3.586 19.219 14.875 1 95.62 120 TYR A C 1
ATOM 981 O O . TYR A 1 120 ? 3.736 19.219 13.648 1 95.62 120 TYR A O 1
ATOM 989 N N . GLN A 1 121 ? 4.387 18.688 15.68 1 92.88 121 GLN A N 1
ATOM 990 C CA . GLN A 1 121 ? 5.477 17.859 15.172 1 92.88 121 GLN A CA 1
ATOM 991 C C . GLN A 1 121 ? 4.992 16.453 14.836 1 92.88 121 GLN A C 1
ATOM 993 O O . GLN A 1 121 ? 4.422 15.766 15.688 1 92.88 121 GLN A O 1
ATOM 998 N N . LEU A 1 122 ? 5.234 16.031 13.633 1 94.06 122 LEU A N 1
ATOM 999 C CA . LEU A 1 122 ? 4.848 14.688 13.227 1 94.06 122 LEU A CA 1
ATOM 1000 C C . LEU A 1 122 ? 5.75 13.641 13.875 1 94.06 122 LEU A C 1
ATOM 1002 O O . LEU A 1 122 ? 6.934 13.547 13.547 1 94.06 122 LEU A O 1
ATOM 1006 N N . ILE A 1 123 ? 5.191 12.938 14.781 1 89.12 123 ILE A N 1
ATOM 1007 C CA . ILE A 1 123 ? 5.898 11.867 15.477 1 89.12 123 ILE A CA 1
ATOM 1008 C C . ILE A 1 123 ? 5.195 10.539 15.227 1 89.12 123 ILE A C 1
ATOM 1010 O O . ILE A 1 123 ? 3.992 10.406 15.469 1 89.12 123 ILE A O 1
ATOM 1014 N N . MET A 1 124 ? 5.977 9.609 14.688 1 87.88 124 MET A N 1
ATOM 1015 C CA . MET A 1 124 ? 5.398 8.297 14.438 1 87.88 124 MET A CA 1
ATOM 1016 C C . MET A 1 124 ? 6.492 7.254 14.219 1 87.88 124 MET A C 1
ATOM 1018 O O . MET A 1 124 ? 7.648 7.602 13.977 1 87.88 124 MET A O 1
ATOM 1022 N N . GLU A 1 125 ? 6.027 6.082 14.352 1 86.38 125 GLU A N 1
ATOM 1023 C CA . GLU A 1 125 ? 6.891 4.98 13.938 1 86.38 125 GLU A CA 1
ATOM 1024 C C . GLU A 1 125 ? 6.855 4.785 12.422 1 86.38 125 GLU A C 1
ATOM 1026 O O . GLU A 1 125 ? 5.785 4.836 11.812 1 86.38 125 GLU A O 1
ATOM 1031 N N . LYS A 1 126 ? 8.016 4.645 11.914 1 83.44 126 LYS A N 1
ATOM 1032 C CA . LYS A 1 126 ? 8.117 4.523 10.469 1 83.44 126 LYS A CA 1
ATOM 1033 C C . LYS A 1 126 ? 7.383 3.289 9.961 1 83.44 126 LYS A C 1
ATOM 1035 O O . LYS A 1 126 ? 7.5 2.209 10.539 1 83.44 126 LYS A O 1
ATOM 1040 N N . ASP A 1 127 ? 6.605 3.486 9 1 79.25 127 ASP A N 1
ATOM 1041 C CA . ASP A 1 127 ? 6 2.398 8.242 1 79.25 127 ASP A CA 1
ATOM 1042 C C . ASP A 1 127 ? 6.773 2.131 6.953 1 79.25 127 ASP A C 1
ATOM 1044 O O . ASP A 1 127 ? 6.699 2.912 6.004 1 79.25 127 ASP A O 1
ATOM 1048 N N . GLU A 1 128 ? 7.445 1.057 6.844 1 74.31 128 GLU A N 1
ATOM 1049 C CA . GLU A 1 128 ? 8.344 0.749 5.73 1 74.31 128 GLU A CA 1
ATOM 1050 C C . GLU A 1 128 ? 7.559 0.488 4.449 1 74.31 128 GLU A C 1
ATOM 1052 O O . GLU A 1 128 ? 8.117 0.54 3.352 1 74.31 128 GLU A O 1
ATOM 1057 N N . ARG A 1 129 ? 6.348 0.267 4.547 1 73.88 129 ARG A N 1
ATOM 1058 C CA . ARG A 1 129 ? 5.52 -0.024 3.381 1 73.88 129 ARG A CA 1
ATOM 1059 C C . ARG A 1 129 ? 5.223 1.247 2.592 1 73.88 129 ARG A C 1
ATOM 1061 O O . ARG A 1 129 ? 4.809 1.181 1.433 1 73.88 129 ARG A O 1
ATOM 1068 N N . LEU A 1 130 ? 5.395 2.373 3.305 1 78.44 130 LEU A N 1
ATOM 1069 C CA . LEU A 1 130 ? 5.16 3.65 2.641 1 78.44 130 LEU A CA 1
ATOM 1070 C C . LEU A 1 130 ? 6.414 4.121 1.907 1 78.44 130 LEU A C 1
ATOM 1072 O O . LEU A 1 130 ? 7.359 4.598 2.533 1 78.44 130 LEU A O 1
ATOM 1076 N N . VAL A 1 131 ? 6.426 3.971 0.648 1 74.88 131 VAL A N 1
ATOM 1077 C CA . VAL A 1 131 ? 7.574 4.359 -0.161 1 74.88 131 VAL A CA 1
ATOM 1078 C C . VAL A 1 131 ? 7.555 5.867 -0.397 1 74.88 131 VAL A C 1
ATOM 1080 O O . VAL A 1 131 ? 8.586 6.539 -0.275 1 74.88 131 VAL A O 1
ATOM 1083 N N . LEU A 1 132 ? 6.426 6.371 -0.682 1 88.38 132 LEU A N 1
ATOM 1084 C CA . LEU A 1 132 ? 6.203 7.785 -0.948 1 88.38 132 LEU A CA 1
ATOM 1085 C C . LEU A 1 132 ? 4.996 8.297 -0.171 1 88.38 132 LEU A C 1
ATOM 1087 O O . LEU A 1 132 ? 3.928 8.516 -0.747 1 88.38 132 LEU A O 1
ATOM 1091 N N . PRO A 1 133 ? 5.262 8.516 1.146 1 92.62 133 PRO A N 1
ATOM 1092 C CA . PRO A 1 133 ? 4.117 8.969 1.946 1 92.62 133 PRO A CA 1
ATOM 1093 C C . PRO A 1 133 ? 3.715 10.406 1.643 1 92.62 133 PRO A C 1
ATOM 1095 O O . PRO A 1 133 ? 4.527 11.188 1.137 1 92.62 133 PRO A O 1
ATOM 1098 N N . THR A 1 134 ? 2.523 10.711 1.924 1 95.75 134 THR A N 1
ATOM 1099 C CA . THR A 1 134 ? 2.01 12.078 1.881 1 95.75 134 THR A CA 1
ATOM 1100 C C . THR A 1 134 ? 1.894 12.656 3.289 1 95.75 134 THR A C 1
ATOM 1102 O O . THR A 1 134 ? 1.899 11.914 4.273 1 95.75 134 THR A O 1
ATOM 1105 N N . THR A 1 135 ? 1.817 13.938 3.363 1 96.81 135 THR A N 1
ATOM 1106 C CA . THR A 1 135 ? 1.601 14.555 4.664 1 96.81 135 THR A CA 1
ATOM 1107 C C . THR A 1 135 ? 0.275 14.102 5.27 1 96.81 135 THR A C 1
ATOM 1109 O O . THR A 1 135 ? 0.157 13.969 6.488 1 96.81 135 THR A O 1
ATOM 1112 N N . GLN A 1 136 ? -0.706 13.828 4.43 1 97.19 136 GLN A N 1
ATOM 1113 C CA . GLN A 1 136 ? -1.985 13.312 4.91 1 97.19 136 GLN A CA 1
ATOM 1114 C C . GLN A 1 136 ? -1.805 12 5.66 1 97.19 136 GLN A C 1
ATOM 1116 O O . GLN A 1 136 ? -2.316 11.836 6.77 1 97.19 136 GLN A O 1
ATOM 1121 N N . GLN A 1 137 ? -1.078 11.141 5.043 1 95.25 137 GLN A N 1
ATOM 1122 C CA . GLN A 1 137 ? -0.878 9.82 5.625 1 95.25 137 GLN A CA 1
ATOM 1123 C C . GLN A 1 137 ? -0.098 9.906 6.934 1 95.25 137 GLN A C 1
ATOM 1125 O O . GLN A 1 137 ? -0.449 9.25 7.918 1 95.25 137 GLN A O 1
ATOM 1130 N N . LEU A 1 138 ? 0.95 10.695 6.957 1 95.62 138 LEU A N 1
ATOM 1131 C CA . LEU A 1 138 ? 1.789 10.82 8.141 1 95.62 138 LEU A CA 1
ATOM 1132 C C . LEU A 1 138 ? 1.032 11.516 9.273 1 95.62 138 LEU A C 1
ATOM 1134 O O . LEU A 1 138 ? 1.172 11.148 10.438 1 95.62 138 LEU A O 1
ATOM 1138 N N . PHE A 1 139 ? 0.269 12.492 8.844 1 96.75 139 PHE A N 1
ATOM 1139 C CA . PHE A 1 139 ? -0.57 13.227 9.781 1 96.75 139 PHE A CA 1
ATOM 1140 C C . PHE A 1 139 ? -1.55 12.297 10.477 1 96.75 139 PHE A C 1
ATOM 1142 O O . PHE A 1 139 ? -1.635 12.281 11.711 1 96.75 139 PHE A O 1
ATOM 1149 N N . GLU A 1 140 ? -2.211 11.477 9.758 1 96.31 140 GLU A N 1
ATOM 1150 C CA . GLU A 1 140 ? -3.172 10.523 10.297 1 96.31 140 GLU A CA 1
ATOM 1151 C C . GLU A 1 140 ? -2.48 9.492 11.188 1 96.31 140 GLU A C 1
ATOM 1153 O O . GLU A 1 140 ? -2.967 9.18 12.273 1 96.31 140 GLU A O 1
ATOM 1158 N N . LEU A 1 141 ? -1.396 9.047 10.703 1 94.44 141 LEU A N 1
ATOM 1159 C CA . LEU A 1 141 ? -0.649 8.039 11.438 1 94.44 141 LEU A CA 1
ATOM 1160 C C . LEU A 1 141 ? -0.158 8.586 12.773 1 94.44 141 LEU A C 1
ATOM 1162 O O . LEU A 1 141 ? -0.237 7.906 13.797 1 94.44 141 LEU A O 1
ATOM 1166 N N . SER A 1 142 ? 0.334 9.773 12.758 1 95.62 142 SER A N 1
ATOM 1167 C CA . SER A 1 142 ? 0.834 10.406 13.969 1 95.62 142 SER A CA 1
ATOM 1168 C C . SER A 1 142 ? -0.273 10.562 15.008 1 95.62 142 SER A C 1
ATOM 1170 O O . SER A 1 142 ? -0.104 10.18 16.172 1 95.62 142 SER A O 1
ATOM 1172 N N . PHE A 1 143 ? -1.411 11.062 14.609 1 96 143 PHE A N 1
ATOM 1173 C CA . PHE A 1 143 ? -2.523 11.281 15.531 1 96 143 PHE A CA 1
ATOM 1174 C C . PHE A 1 143 ? -3.039 9.953 16.078 1 96 143 PHE A C 1
ATOM 1176 O O . PHE A 1 143 ? -3.406 9.859 17.25 1 96 143 PHE A O 1
ATOM 1183 N N . LEU A 1 144 ? -3.047 8.992 15.18 1 95.06 144 LEU A N 1
ATOM 1184 C CA . LEU A 1 144 ? -3.496 7.672 15.602 1 95.06 144 LEU A CA 1
ATOM 1185 C C . LEU A 1 144 ? -2.557 7.086 16.641 1 95.06 144 LEU A C 1
ATOM 1187 O O . LEU A 1 144 ? -3 6.645 17.703 1 95.06 144 LEU A O 1
ATOM 1191 N N . GLN A 1 145 ? -1.313 7.105 16.375 1 93.38 145 GLN A N 1
ATOM 1192 C CA . GLN A 1 145 ? -0.33 6.465 17.234 1 93.38 145 GLN A CA 1
ATOM 1193 C C . GLN A 1 145 ? -0.164 7.234 18.547 1 93.38 145 GLN A C 1
ATOM 1195 O O . GLN A 1 145 ? 0.061 6.641 19.594 1 93.38 145 GLN A O 1
ATOM 1200 N N . MET A 1 146 ? -0.271 8.562 18.5 1 92.31 146 MET A N 1
ATOM 1201 C CA . MET A 1 146 ? -0.127 9.391 19.688 1 92.31 146 MET A CA 1
ATOM 1202 C C . MET A 1 146 ? -1.431 9.445 20.484 1 92.31 146 MET A C 1
ATOM 1204 O O . MET A 1 146 ? -1.455 9.922 21.609 1 92.31 146 MET A O 1
ATOM 1208 N N . LYS A 1 147 ? -2.506 8.938 19.906 1 92.12 147 LYS A N 1
ATOM 1209 C CA . LYS A 1 147 ? -3.82 8.891 20.547 1 92.12 147 LYS A CA 1
ATOM 1210 C C . LYS A 1 147 ? -4.277 10.281 20.969 1 92.12 147 LYS A C 1
ATOM 1212 O O . LYS A 1 147 ? -4.648 10.492 22.125 1 92.12 147 LYS A O 1
ATOM 1217 N N . VAL A 1 148 ? -4.246 11.203 19.984 1 94.38 148 VAL A N 1
ATOM 1218 C CA . VAL A 1 148 ? -4.672 12.57 20.25 1 94.38 148 VAL A CA 1
ATOM 1219 C C . VAL A 1 148 ? -5.707 13 19.203 1 94.38 148 VAL A C 1
ATOM 1221 O O . VAL A 1 148 ? -5.848 12.352 18.156 1 94.38 148 VAL A O 1
ATOM 1224 N N . LYS A 1 149 ? -6.473 14.062 19.531 1 94.75 149 LYS A N 1
ATOM 1225 C CA . LYS A 1 149 ? -7.477 14.648 18.641 1 94.75 149 LYS A CA 1
ATOM 1226 C C . LYS A 1 149 ? -7.445 16.172 18.719 1 94.75 149 LYS A C 1
ATOM 1228 O O . LYS A 1 149 ? -6.969 16.75 19.703 1 94.75 149 LYS A O 1
ATOM 1233 N N . LEU A 1 150 ? -7.895 16.75 17.641 1 95.56 150 LEU A N 1
ATOM 1234 C CA . LEU A 1 150 ? -8.094 18.188 17.641 1 95.56 150 LEU A CA 1
ATOM 1235 C C . LEU A 1 150 ? -9.43 18.562 18.297 1 95.56 150 LEU A C 1
ATOM 1237 O O . LEU A 1 150 ? -10.469 18 17.938 1 95.56 150 LEU A O 1
ATOM 1241 N N . GLU A 1 151 ? -9.422 19.438 19.172 1 93.31 151 GLU A N 1
ATOM 1242 C CA . GLU A 1 151 ? -10.641 19.875 19.844 1 93.31 151 GLU A CA 1
ATOM 1243 C C . GLU A 1 151 ? -11.547 20.656 18.906 1 93.31 151 GLU A C 1
ATOM 1245 O O . GLU A 1 151 ? -12.766 20.547 18.969 1 93.31 151 GLU A O 1
ATOM 1250 N N . GLU A 1 152 ? -10.891 21.438 18.125 1 92.62 152 GLU A N 1
ATOM 1251 C CA . GLU A 1 152 ? -11.602 22.25 17.141 1 92.62 152 GLU A CA 1
ATOM 1252 C C . GLU A 1 152 ? -10.766 22.469 15.891 1 92.62 152 GLU A C 1
ATOM 1254 O O . GLU A 1 152 ? -9.562 22.188 15.883 1 92.62 152 GLU A O 1
ATOM 1259 N N . ARG A 1 153 ? -11.406 22.906 14.953 1 93.5 153 ARG A N 1
ATOM 1260 C CA . ARG A 1 153 ? -10.719 23.234 13.703 1 93.5 153 ARG A CA 1
ATOM 1261 C C . ARG A 1 153 ? -9.773 24.422 13.891 1 93.5 153 ARG A C 1
ATOM 1263 O O . ARG A 1 153 ? -10.203 25.5 14.281 1 93.5 153 ARG A O 1
ATOM 1270 N N . PRO A 1 154 ? -8.547 24.25 13.633 1 95.31 154 PRO A N 1
ATOM 1271 C CA . PRO A 1 154 ? -7.625 25.375 13.766 1 95.31 154 PRO A CA 1
ATOM 1272 C C . PRO A 1 154 ? -7.66 26.312 12.562 1 95.31 154 PRO A C 1
ATOM 1274 O O . PRO A 1 154 ? -7.949 25.875 11.445 1 95.31 154 PRO A O 1
ATOM 1277 N N . PRO A 1 155 ? -7.434 27.562 12.844 1 93.38 155 PRO A N 1
ATOM 1278 C CA . PRO A 1 155 ? -7.316 28.469 11.703 1 93.38 155 PRO A CA 1
ATOM 1279 C C . PRO A 1 155 ? -6.078 28.203 10.859 1 93.38 155 PRO A C 1
ATOM 1281 O O . PRO A 1 155 ? -6.102 28.391 9.641 1 93.38 155 PRO A O 1
ATOM 1284 N N . CYS A 1 156 ? -5.066 27.75 11.555 1 95.06 156 CYS A N 1
ATOM 1285 C CA . CYS A 1 156 ? -3.801 27.422 10.906 1 95.06 156 CYS A CA 1
ATOM 1286 C C . CYS A 1 156 ? -3.162 26.188 11.539 1 95.06 156 CYS A C 1
ATOM 1288 O O . CYS A 1 156 ? -3.236 26 12.758 1 95.06 156 CYS A O 1
ATOM 1290 N N . LEU A 1 157 ? -2.676 25.359 10.688 1 96.56 157 LEU A N 1
ATOM 1291 C CA . LEU A 1 157 ? -1.996 24.156 11.148 1 96.56 157 LEU A CA 1
ATOM 1292 C C . LEU A 1 157 ? -0.594 24.062 10.547 1 96.56 157 LEU A C 1
ATOM 1294 O O . LEU A 1 157 ? -0.439 23.906 9.336 1 96.56 157 LEU A O 1
ATOM 1298 N N . ILE A 1 158 ? 0.432 24.219 11.391 1 97 158 ILE A N 1
ATOM 1299 C CA . ILE A 1 158 ? 1.823 24.078 10.977 1 97 158 ILE A CA 1
ATOM 1300 C C . ILE A 1 158 ? 2.338 22.688 11.336 1 97 158 ILE A C 1
ATOM 1302 O O . ILE A 1 158 ? 2.428 22.344 12.516 1 97 158 ILE A O 1
ATOM 1306 N N . LEU A 1 159 ? 2.676 21.938 10.312 1 97.06 159 LEU A N 1
ATOM 1307 C CA . LEU A 1 159 ? 3.193 20.578 10.516 1 97.06 159 LEU A CA 1
ATOM 1308 C C . LEU A 1 159 ? 4.707 20.547 10.344 1 97.06 159 LEU A C 1
ATOM 1310 O O . LEU A 1 159 ? 5.23 20.984 9.312 1 97.06 159 LEU A O 1
ATOM 1314 N N . GLN A 1 160 ? 5.32 20.094 11.312 1 94.81 160 GLN A N 1
ATOM 1315 C CA . GLN A 1 160 ? 6.758 19.891 11.195 1 94.81 160 GLN A CA 1
ATOM 1316 C C . GLN A 1 160 ? 7.07 18.453 10.789 1 94.81 160 GLN A C 1
ATOM 1318 O O . GLN A 1 160 ? 6.625 17.5 11.438 1 94.81 160 GLN A O 1
ATOM 1323 N N . MET A 1 161 ? 7.824 18.281 9.734 1 92.44 161 MET A N 1
ATOM 1324 C CA . MET A 1 161 ? 8.141 16.984 9.164 1 92.44 161 MET A CA 1
ATOM 1325 C C . MET A 1 161 ? 9.039 16.188 10.102 1 92.44 161 MET A C 1
ATOM 1327 O O . MET A 1 161 ? 9.82 16.766 10.867 1 92.44 161 MET A O 1
ATOM 1331 N N . PRO A 1 162 ? 8.789 14.844 10.008 1 85.81 162 PRO A N 1
ATOM 1332 C CA . PRO A 1 162 ? 9.594 14.016 10.906 1 85.81 162 PRO A CA 1
ATOM 1333 C C . PRO A 1 162 ? 11.07 13.961 10.508 1 85.81 162 PRO A C 1
ATOM 1335 O O . PRO A 1 162 ? 11.391 13.852 9.328 1 85.81 162 PRO A O 1
ATOM 1338 N N . ARG A 1 163 ? 11.906 14.188 11.445 1 73.44 163 ARG A N 1
ATOM 1339 C CA . ARG A 1 163 ? 13.344 14.023 11.266 1 73.44 163 ARG A CA 1
ATOM 1340 C C . ARG A 1 163 ? 13.898 13 12.25 1 73.44 163 ARG A C 1
ATOM 1342 O O . ARG A 1 163 ? 13.352 12.82 13.344 1 73.44 163 ARG A O 1
ATOM 1349 N N . PHE A 1 164 ? 14.484 11.977 11.609 1 59.41 164 PHE A N 1
ATOM 1350 C CA . PHE A 1 164 ? 15.141 11.055 12.516 1 59.41 164 PHE A CA 1
ATOM 1351 C C . PHE A 1 164 ? 16.594 11.461 12.75 1 59.41 164 PHE A C 1
ATOM 1353 O O . PHE A 1 164 ? 17.422 11.367 11.844 1 59.41 164 PHE A O 1
ATOM 1360 N N . GLY A 1 165 ? 16.938 11.891 13.883 1 53.03 165 GLY A N 1
ATOM 1361 C CA . GLY A 1 165 ? 18.281 12.367 14.188 1 53.03 165 GLY A CA 1
ATOM 1362 C C . GLY A 1 165 ? 18.688 13.555 13.344 1 53.03 165 GLY A C 1
ATOM 1363 O O . GLY A 1 165 ? 17.922 14.023 12.5 1 53.03 165 GLY A O 1
ATOM 1364 N N . LYS A 1 166 ? 19.719 14.406 13.625 1 52.34 166 LYS A N 1
ATOM 1365 C CA . LYS A 1 166 ? 20.203 15.602 12.938 1 52.34 166 LYS A CA 1
ATOM 1366 C C . LYS A 1 166 ? 20.453 15.32 11.453 1 52.34 166 LYS A C 1
ATOM 1368 O O . LYS A 1 166 ? 20.25 16.203 10.609 1 52.34 166 LYS A O 1
ATOM 1373 N N . ASP A 1 167 ? 20.766 14.016 11.148 1 56.97 167 ASP A N 1
ATOM 1374 C CA . ASP A 1 167 ? 21.281 13.758 9.812 1 56.97 167 ASP A CA 1
ATOM 1375 C C . ASP A 1 167 ? 20.375 12.789 9.047 1 56.97 167 ASP A C 1
ATOM 1377 O O . ASP A 1 167 ? 20.641 12.484 7.879 1 56.97 167 ASP A O 1
ATOM 1381 N N . TYR A 1 168 ? 19.172 12.445 9.828 1 65.75 168 TYR A N 1
ATOM 1382 C CA . TYR A 1 168 ? 18.516 11.352 9.117 1 65.75 168 TYR A CA 1
ATOM 1383 C C . TYR A 1 168 ? 17.031 11.648 8.906 1 65.75 168 TYR A C 1
ATOM 1385 O O . TYR A 1 168 ? 16.344 12.102 9.828 1 65.75 168 TYR A O 1
ATOM 1393 N N . LYS A 1 169 ? 16.625 11.672 7.645 1 77.62 169 LYS A N 1
ATOM 1394 C CA . LYS A 1 169 ? 15.227 11.727 7.238 1 77.62 169 LYS A CA 1
ATOM 1395 C C . LYS A 1 169 ? 14.555 10.367 7.391 1 77.62 169 LYS A C 1
ATOM 1397 O O . LYS A 1 169 ? 15.141 9.336 7.047 1 77.62 169 LYS A O 1
ATOM 1402 N N . MET A 1 170 ? 13.461 10.43 8.055 1 82.31 170 MET A N 1
ATOM 1403 C CA . MET A 1 170 ? 12.703 9.195 8.195 1 82.31 170 MET A CA 1
ATOM 1404 C C . MET A 1 170 ? 12.344 8.617 6.828 1 82.31 170 MET A C 1
ATOM 1406 O O . MET A 1 170 ? 12.492 7.414 6.598 1 82.31 170 MET A O 1
ATOM 1410 N N . TYR A 1 171 ? 11.812 9.469 6.016 1 86.94 171 TYR A N 1
ATOM 1411 C CA . TYR A 1 171 ? 11.508 9.117 4.633 1 86.94 171 TYR A CA 1
ATOM 1412 C C . TYR A 1 171 ? 12.328 9.953 3.66 1 86.94 171 TYR A C 1
ATOM 1414 O O . TYR A 1 171 ? 12.531 11.148 3.883 1 86.94 171 TYR A O 1
ATOM 1422 N N . ARG A 1 172 ? 12.734 9.359 2.613 1 86.12 172 ARG A N 1
ATOM 1423 C CA . ARG A 1 172 ? 13.531 10.055 1.614 1 86.12 172 ARG A CA 1
ATOM 1424 C C . ARG A 1 172 ? 12.719 11.133 0.907 1 86.12 172 ARG A C 1
ATOM 1426 O O . ARG A 1 172 ? 13.234 12.203 0.598 1 86.12 172 ARG A O 1
ATOM 1433 N N . ARG A 1 173 ? 11.461 10.789 0.645 1 91.75 173 ARG A N 1
ATOM 1434 C CA . ARG A 1 173 ? 10.539 11.695 -0.041 1 91.75 173 ARG A CA 1
ATOM 1435 C C . ARG A 1 173 ? 9.18 11.711 0.646 1 91.75 173 ARG A C 1
ATOM 1437 O O . ARG A 1 173 ? 8.68 10.672 1.083 1 91.75 173 ARG A O 1
ATOM 1444 N N . ILE A 1 174 ? 8.703 12.875 0.816 1 94.38 174 ILE A N 1
ATOM 1445 C CA . ILE A 1 174 ? 7.348 13.062 1.318 1 94.38 174 ILE A CA 1
ATOM 1446 C C . ILE A 1 174 ? 6.59 14.031 0.412 1 94.38 174 ILE A C 1
ATOM 1448 O O . ILE A 1 174 ? 7.105 15.094 0.057 1 94.38 174 ILE A O 1
ATOM 1452 N N . VAL A 1 175 ? 5.453 13.672 0.041 1 96.38 175 VAL A N 1
ATOM 1453 C CA . VAL A 1 175 ? 4.648 14.555 -0.801 1 96.38 175 VAL A CA 1
ATOM 1454 C C . VAL A 1 175 ? 3.744 15.422 0.071 1 96.38 175 VAL A C 1
ATOM 1456 O O . VAL A 1 175 ? 2.811 14.914 0.702 1 96.38 175 VAL A O 1
ATOM 1459 N N . PRO A 1 176 ? 3.977 16.719 0.118 1 97.25 176 PRO A N 1
ATOM 1460 C CA . PRO A 1 176 ? 3.025 17.578 0.822 1 97.25 176 PRO A CA 1
ATOM 1461 C C . PRO A 1 176 ? 1.628 17.547 0.208 1 97.25 176 PRO A C 1
ATOM 1463 O O . PRO A 1 176 ? 1.47 17.797 -0.99 1 97.25 176 PRO A O 1
ATOM 1466 N N . SER A 1 177 ? 0.699 17.219 1.01 1 97.12 177 SER A N 1
ATOM 1467 C CA . SER A 1 177 ? -0.671 17.172 0.511 1 97.12 177 SER A CA 1
ATOM 1468 C C . SER A 1 177 ? -1.217 18.578 0.252 1 97.12 177 SER A C 1
ATOM 1470 O O . SER A 1 177 ? -1.146 19.453 1.122 1 97.12 177 SER A O 1
ATOM 1472 N N . LEU A 1 178 ? -1.779 18.766 -0.89 1 96 178 LEU A N 1
ATOM 1473 C CA . LEU A 1 178 ? -2.352 20.062 -1.226 1 96 178 LEU A CA 1
ATOM 1474 C C . LEU A 1 178 ? -3.52 20.406 -0.305 1 96 178 LEU A C 1
ATOM 1476 O O . LEU A 1 178 ? -3.727 21.562 0.044 1 96 178 LEU A O 1
ATOM 1480 N N . GLU A 1 179 ? -4.188 19.406 0.01 1 96 179 GLU A N 1
ATOM 1481 C CA . GLU A 1 179 ? -5.266 19.5 0.987 1 96 179 GLU A CA 1
ATOM 1482 C C . GLU A 1 179 ? -5.07 18.5 2.129 1 96 179 GLU A C 1
ATOM 1484 O O . GLU A 1 179 ? -4.645 17.375 1.903 1 96 179 GLU A O 1
ATOM 1489 N N . LEU A 1 180 ? -5.309 19 3.285 1 97.06 180 LEU A N 1
ATOM 1490 C CA . LEU A 1 180 ? -5.195 18.156 4.469 1 97.06 180 LEU A CA 1
ATOM 1491 C C . LEU A 1 180 ? -6.562 17.906 5.09 1 97.06 180 LEU A C 1
ATOM 1493 O O . LEU A 1 180 ? -7.211 18.828 5.578 1 97.06 180 LEU A O 1
ATOM 1497 N N . ASP A 1 181 ? -7.023 16.703 5 1 97.25 181 ASP A N 1
ATOM 1498 C CA . ASP A 1 181 ? -8.297 16.312 5.609 1 97.25 181 ASP A CA 1
ATOM 1499 C C . ASP A 1 181 ? -8.133 16.078 7.109 1 97.25 181 ASP A C 1
ATOM 1501 O O . ASP A 1 181 ? -7.449 15.148 7.527 1 97.25 181 ASP A O 1
ATOM 1505 N N . ILE A 1 182 ? -8.773 16.906 7.918 1 97.38 182 ILE A N 1
ATOM 1506 C CA . ILE A 1 182 ? -8.586 16.812 9.359 1 97.38 182 ILE A CA 1
ATOM 1507 C C . ILE A 1 182 ? -9.852 16.25 10.008 1 97.38 182 ILE A C 1
ATOM 1509 O O . ILE A 1 182 ? -9.992 16.25 11.234 1 97.38 182 ILE A O 1
ATOM 1513 N N . THR A 1 183 ? -10.797 15.781 9.242 1 96.44 183 THR A N 1
ATOM 1514 C CA . THR A 1 183 ? -12.117 15.359 9.711 1 96.44 183 THR A CA 1
ATOM 1515 C C . THR A 1 183 ? -11.992 14.266 10.758 1 96.44 183 THR A C 1
ATOM 1517 O O . THR A 1 183 ? -12.648 14.32 11.805 1 96.44 183 THR A O 1
ATOM 1520 N N . ASP A 1 184 ? -11.195 13.344 10.5 1 96.62 184 ASP A N 1
ATOM 1521 C CA . ASP A 1 184 ? -11.172 12.117 11.297 1 96.62 184 ASP A CA 1
ATOM 1522 C C . ASP A 1 184 ? -10.352 12.305 12.57 1 96.62 184 ASP A C 1
ATOM 1524 O O . ASP A 1 184 ? -10.352 11.438 13.445 1 96.62 184 ASP A O 1
ATOM 1528 N N . VAL A 1 185 ? -9.68 13.484 12.695 1 96.25 185 VAL A N 1
ATOM 1529 C CA . VAL A 1 185 ? -8.906 13.742 13.914 1 96.25 185 VAL A CA 1
ATOM 1530 C C . VAL A 1 185 ? -9.609 14.797 14.758 1 96.25 185 VAL A C 1
ATOM 1532 O O . VAL A 1 185 ? -9.125 15.164 15.828 1 96.25 185 VAL A O 1
ATOM 1535 N N . LEU A 1 186 ? -10.711 15.258 14.297 1 94.44 186 LEU A N 1
ATOM 1536 C CA . LEU A 1 186 ? -11.5 16.219 15.055 1 94.44 186 LEU A CA 1
ATOM 1537 C C . LEU A 1 186 ? -12.359 15.516 16.094 1 94.44 186 LEU A C 1
ATOM 1539 O O . LEU A 1 186 ? -12.922 14.453 15.828 1 94.44 186 LEU A O 1
ATOM 1543 N N . GLN A 1 187 ? -12.516 16.109 17.219 1 90.25 187 GLN A N 1
ATOM 1544 C CA . GLN A 1 187 ? -13.273 15.516 18.328 1 90.25 187 GLN A CA 1
ATOM 1545 C C . GLN A 1 187 ? -14.766 15.523 18.031 1 90.25 187 GLN A C 1
ATOM 1547 O O . GLN A 1 187 ? -15.469 14.547 18.312 1 90.25 187 GLN A O 1
ATOM 1552 N N . ASN A 1 188 ? -15.258 16.672 17.531 1 88.38 188 ASN A N 1
ATOM 1553 C CA . ASN A 1 188 ? -16.703 16.844 17.328 1 88.38 188 ASN A CA 1
ATOM 1554 C C . ASN A 1 188 ? -17.047 17.078 15.859 1 88.38 188 ASN A C 1
ATOM 1556 O O . ASN A 1 188 ? -17.562 18.125 15.5 1 88.38 188 ASN A O 1
ATOM 1560 N N . ALA A 1 189 ? -16.797 16.109 15.062 1 91.88 189 ALA A N 1
ATOM 1561 C CA . ALA A 1 189 ? -17.109 16.219 13.633 1 91.88 189 ALA A CA 1
ATOM 1562 C C . ALA A 1 189 ? -17.844 14.969 13.141 1 91.88 189 ALA A C 1
ATOM 1564 O O . ALA A 1 189 ? -17.469 13.852 13.5 1 91.88 189 ALA A O 1
ATOM 1565 N N . PRO A 1 190 ? -18.906 15.234 12.438 1 95.44 190 PRO A N 1
ATOM 1566 C CA . PRO A 1 190 ? -19.578 14.078 11.844 1 95.44 190 PRO A CA 1
ATOM 1567 C C . PRO A 1 190 ? -18.688 13.297 10.883 1 95.44 190 PRO A C 1
ATOM 1569 O O . PRO A 1 190 ? -17.875 13.898 10.164 1 95.44 190 PRO A O 1
ATOM 1572 N N . ARG A 1 191 ? -18.797 12.023 10.93 1 96.56 191 ARG A N 1
ATOM 1573 C CA . ARG A 1 191 ? -18.031 11.148 10.062 1 96.56 191 ARG A CA 1
ATOM 1574 C C . ARG A 1 191 ? -18.922 10.125 9.375 1 96.56 191 ARG A C 1
ATOM 1576 O O . ARG A 1 191 ? -20.031 9.852 9.836 1 96.56 191 ARG A O 1
ATOM 1583 N N . GLU A 1 192 ? -18.406 9.672 8.367 1 96.81 192 GLU A N 1
ATOM 1584 C CA . GLU A 1 192 ? -19.141 8.703 7.559 1 96.81 192 GLU A CA 1
ATOM 1585 C C . GLU A 1 192 ? -18.75 7.273 7.934 1 96.81 192 GLU A C 1
ATOM 1587 O O . GLU A 1 192 ? -17.578 6.984 8.164 1 96.81 192 GLU A O 1
ATOM 1592 N N . CYS A 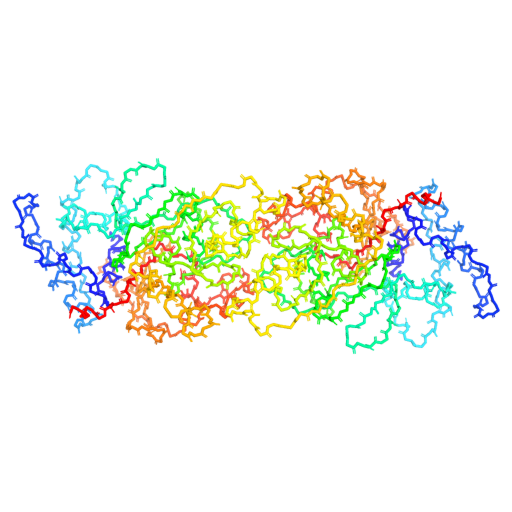1 193 ? -19.766 6.418 8.078 1 97.69 193 CYS A N 1
ATOM 1593 C CA . CYS A 1 193 ? -19.5 4.996 8.273 1 97.69 193 CYS A CA 1
ATOM 1594 C C . CYS A 1 193 ? -18.781 4.406 7.07 1 97.69 193 CYS A C 1
ATOM 1596 O O . CYS A 1 193 ? -19.25 4.535 5.938 1 97.69 193 CYS A O 1
ATOM 1598 N N . ILE A 1 194 ? -17.688 3.674 7.254 1 97.44 194 ILE A N 1
ATOM 1599 C CA . ILE A 1 194 ? -16.844 3.197 6.168 1 97.44 194 ILE A CA 1
ATOM 1600 C C . ILE A 1 194 ? -17.531 2.041 5.445 1 97.44 194 ILE A C 1
ATOM 1602 O O . ILE A 1 194 ? -17.234 1.769 4.277 1 97.44 194 ILE A O 1
ATOM 1606 N N . ILE A 1 195 ? -18.516 1.38 6.082 1 97.25 195 ILE A N 1
ATOM 1607 C CA . ILE A 1 195 ? -19.156 0.203 5.508 1 97.25 195 ILE A CA 1
ATOM 1608 C C . ILE A 1 195 ? -20.359 0.627 4.66 1 97.25 195 ILE A C 1
ATOM 1610 O O . ILE A 1 195 ? -20.391 0.363 3.457 1 97.25 195 ILE A O 1
ATOM 1614 N N . CYS A 1 196 ? -21.297 1.422 5.223 1 96.19 196 CYS A N 1
ATOM 1615 C CA . CYS A 1 196 ? -22.562 1.67 4.523 1 96.19 196 CYS A CA 1
ATOM 1616 C C . CYS A 1 196 ? -22.672 3.129 4.098 1 96.19 196 CYS A C 1
ATOM 1618 O O . CYS A 1 196 ? -23.531 3.482 3.293 1 96.19 196 CYS A O 1
ATOM 1620 N N . GLY A 1 197 ? -21.875 4.039 4.695 1 96.25 197 GLY A N 1
ATOM 1621 C CA . GLY A 1 197 ? -21.891 5.438 4.301 1 96.25 197 GLY A CA 1
ATOM 1622 C C . GLY A 1 197 ? -22.812 6.289 5.152 1 96.25 197 GLY A C 1
ATOM 1623 O O . GLY A 1 197 ? -22.906 7.504 4.949 1 96.25 197 GLY A O 1
ATOM 1624 N N . ASP A 1 198 ? -23.453 5.699 6.105 1 96.38 198 ASP A N 1
ATOM 1625 C CA . ASP A 1 198 ? -24.328 6.449 7.008 1 96.38 198 ASP A CA 1
ATOM 1626 C C . ASP A 1 198 ? -23.5 7.211 8.047 1 96.38 198 ASP A C 1
ATOM 1628 O O . ASP A 1 198 ? -22.266 7.199 8.008 1 96.38 198 ASP A O 1
ATOM 1632 N N . LEU A 1 199 ? -24.266 7.902 8.93 1 96.75 199 LEU A N 1
ATOM 1633 C CA . LEU A 1 199 ? -23.594 8.664 9.977 1 96.75 199 LEU A CA 1
ATOM 1634 C C . LEU A 1 199 ? -22.938 7.742 10.992 1 96.75 199 LEU A C 1
ATOM 1636 O O . LEU A 1 199 ? -23.594 6.875 11.57 1 96.75 199 LEU A O 1
ATOM 1640 N N . ALA A 1 200 ? -21.656 7.922 11.195 1 97.56 200 ALA A N 1
ATOM 1641 C CA . ALA A 1 200 ? -20.906 7.09 12.133 1 97.56 200 ALA A CA 1
ATOM 1642 C C . ALA A 1 200 ? -21.156 7.527 13.578 1 97.56 200 ALA A C 1
ATOM 1644 O O . ALA A 1 200 ? -21.344 8.719 13.844 1 97.56 200 ALA A O 1
ATOM 1645 N N . VAL A 1 201 ? -21.156 6.535 14.453 1 96.56 201 VAL A N 1
ATOM 1646 C CA . VAL A 1 201 ? -21.375 6.844 15.867 1 96.56 201 VAL A CA 1
ATOM 1647 C C . VAL A 1 201 ? -20.297 6.188 16.719 1 96.56 201 VAL A C 1
ATOM 1649 O O . VAL A 1 201 ? -20.172 6.477 17.906 1 96.56 201 VAL A O 1
ATOM 1652 N N . PHE A 1 202 ? -19.469 5.328 16.062 1 97.25 202 PHE A N 1
ATOM 1653 C CA . PHE A 1 202 ? -18.391 4.656 16.797 1 97.25 202 PHE A CA 1
ATOM 1654 C C . PHE A 1 202 ? -17.094 4.723 16.016 1 97.25 202 PHE A C 1
ATOM 1656 O O . PHE A 1 202 ? -17.109 4.824 14.781 1 97.25 202 PHE A O 1
ATOM 1663 N N . GLU A 1 203 ? -15.969 4.691 16.703 1 97 203 GLU A N 1
ATOM 1664 C CA . GLU A 1 203 ? -14.648 4.559 16.094 1 97 203 GLU A CA 1
ATOM 1665 C C . GLU A 1 203 ? -13.875 3.398 16.719 1 97 203 GLU A C 1
ATOM 1667 O O . GLU A 1 203 ? -13.992 3.133 17.922 1 97 203 GLU A O 1
ATOM 1672 N N . CYS A 1 204 ? -13.203 2.66 15.969 1 97.44 204 CYS A N 1
ATOM 1673 C CA . CYS A 1 204 ? -12.359 1.553 16.406 1 97.44 204 CYS A CA 1
ATOM 1674 C C . CYS A 1 204 ? -10.938 1.696 15.867 1 97.44 204 CYS A C 1
ATOM 1676 O O . CYS A 1 204 ? -10.68 1.367 14.703 1 97.44 204 CYS A O 1
ATOM 1678 N N . LYS A 1 205 ? -10.031 2.094 16.672 1 95.75 205 LYS A N 1
ATOM 1679 C CA . LYS A 1 205 ? -8.656 2.373 16.266 1 95.75 205 LYS A CA 1
ATOM 1680 C C . LYS A 1 205 ? -7.941 1.096 15.836 1 95.75 205 LYS A C 1
ATOM 1682 O O . LYS A 1 205 ? -7.066 1.132 14.969 1 95.75 205 LYS A O 1
ATOM 1687 N N . GLU A 1 206 ? -8.383 0.024 16.375 1 95.94 206 GLU A N 1
ATOM 1688 C CA . GLU A 1 206 ? -7.762 -1.256 16.062 1 95.94 206 GLU A CA 1
ATOM 1689 C C . GLU A 1 206 ? -8.141 -1.716 14.648 1 95.94 206 GLU A C 1
ATOM 1691 O O . GLU A 1 206 ? -7.512 -2.617 14.094 1 95.94 206 GLU A O 1
ATOM 1696 N N . CYS A 1 207 ? -9.148 -1.141 14.078 1 96.38 207 CYS A N 1
ATOM 1697 C CA . CYS A 1 207 ? -9.586 -1.482 12.734 1 96.38 207 CYS A CA 1
ATOM 1698 C C . CYS A 1 207 ? -8.805 -0.7 11.688 1 96.38 207 CYS A C 1
ATOM 1700 O O . CYS A 1 207 ? -9.109 -0.771 10.492 1 96.38 207 CYS A O 1
ATOM 1702 N N . TYR A 1 208 ? -7.801 0.074 12.172 1 94.19 208 TYR A N 1
ATOM 1703 C CA . TYR A 1 208 ? -6.973 0.815 11.227 1 94.19 208 TYR A CA 1
ATOM 1704 C C . TYR A 1 208 ? -6.316 -0.125 10.219 1 94.19 208 TYR A C 1
ATOM 1706 O O . TYR A 1 208 ? -5.699 -1.121 10.602 1 94.19 208 TYR A O 1
ATOM 1714 N N . ASN A 1 209 ? -6.582 0.141 8.852 1 89.25 209 ASN A N 1
ATOM 1715 C CA . ASN A 1 209 ? -6.062 -0.61 7.719 1 89.25 209 ASN A CA 1
ATOM 1716 C C . ASN A 1 209 ? -6.797 -1.935 7.535 1 89.25 209 ASN A C 1
ATOM 1718 O O . ASN A 1 209 ? -6.32 -2.822 6.824 1 89.25 209 ASN A O 1
ATOM 1722 N N . GLN A 1 210 ? -7.898 -2.121 8.195 1 91.31 210 GLN A N 1
ATOM 1723 C CA . GLN A 1 210 ? -8.703 -3.326 7.996 1 91.31 210 GLN A CA 1
ATOM 1724 C C . GLN A 1 210 ? -9.688 -3.146 6.848 1 91.31 210 GLN A C 1
ATOM 1726 O O . GLN A 1 210 ? -9.883 -4.055 6.039 1 91.31 210 GLN A O 1
ATOM 1731 N N . HIS A 1 211 ? -10.281 -2.016 6.844 1 94.5 211 HIS A N 1
ATOM 1732 C CA . HIS A 1 211 ? -11.266 -1.721 5.809 1 94.5 211 HIS A CA 1
ATOM 1733 C C . HIS A 1 211 ? -10.727 -0.707 4.805 1 94.5 211 HIS A C 1
ATOM 1735 O O . HIS A 1 211 ? -11.453 0.178 4.352 1 94.5 211 HIS A O 1
ATOM 1741 N N . GLY A 1 212 ? -9.438 -0.793 4.531 1 90.56 212 GLY A N 1
ATOM 1742 C CA . GLY A 1 212 ? -8.797 0.153 3.637 1 90.56 212 GLY A CA 1
ATOM 1743 C C . GLY A 1 212 ? -7.77 1.029 4.332 1 90.56 212 GLY A C 1
ATOM 1744 O O . GLY A 1 212 ? -7.477 0.835 5.512 1 90.56 212 GLY A O 1
ATOM 1745 N N . ALA A 1 213 ? -7.332 1.964 3.545 1 88.62 213 ALA A N 1
ATOM 1746 C CA . ALA A 1 213 ? -6.312 2.852 4.102 1 88.62 213 ALA A CA 1
ATOM 1747 C C . ALA A 1 213 ? -6.93 4.164 4.578 1 88.62 213 ALA A C 1
ATOM 1749 O O . ALA A 1 213 ? -7.949 4.609 4.047 1 88.62 213 ALA A O 1
ATOM 1750 N N . GLY A 1 214 ? -6.289 4.66 5.688 1 92.12 214 GLY A N 1
ATOM 1751 C CA . GLY A 1 214 ? -6.707 5.973 6.152 1 92.12 214 GLY A CA 1
ATOM 1752 C C . GLY A 1 214 ? -7.496 5.926 7.449 1 92.12 214 GLY A C 1
ATOM 1753 O O . GLY A 1 214 ? -8.016 4.871 7.824 1 92.12 214 GLY A O 1
ATOM 1754 N N . LEU A 1 215 ? -7.621 7.016 8.039 1 95.25 215 LEU A N 1
ATOM 1755 C CA . LEU A 1 215 ? -8.297 7.105 9.328 1 95.25 215 LEU A CA 1
ATOM 1756 C C . LEU A 1 215 ? -9.812 7.121 9.141 1 95.25 215 LEU A C 1
ATOM 1758 O O . LEU A 1 215 ? -10.555 6.891 10.094 1 95.25 215 LEU A O 1
ATOM 1762 N N . ASN A 1 216 ? -10.273 7.445 7.977 1 95.81 216 ASN A N 1
ATOM 1763 C CA . ASN A 1 216 ? -11.703 7.43 7.703 1 95.81 216 ASN A CA 1
ATOM 1764 C C . ASN A 1 216 ? -12.266 6.016 7.742 1 95.81 216 ASN A C 1
ATOM 1766 O O . ASN A 1 216 ? -13.484 5.828 7.801 1 95.81 216 ASN A O 1
ATOM 1770 N N . THR A 1 217 ? -11.43 5.051 7.812 1 96.31 217 THR A N 1
ATOM 1771 C CA . THR A 1 217 ? -11.867 3.664 7.688 1 96.31 217 THR A CA 1
ATOM 1772 C C . THR A 1 217 ? -12.156 3.061 9.062 1 96.31 217 THR A C 1
ATOM 1774 O O . THR A 1 217 ? -12.516 1.886 9.164 1 96.31 217 THR A O 1
ATOM 1777 N N . ILE A 1 218 ? -12.039 3.852 10.125 1 97.56 218 ILE A N 1
ATOM 1778 C CA . ILE A 1 218 ? -12.195 3.273 11.453 1 97.56 218 ILE A CA 1
ATOM 1779 C C . ILE A 1 218 ? -13.508 3.75 12.07 1 97.56 218 ILE A C 1
ATOM 1781 O O . ILE A 1 218 ? -13.758 3.547 13.258 1 97.56 218 ILE A O 1
ATOM 1785 N N . ALA A 1 219 ? -14.367 4.449 11.281 1 97.88 219 ALA A N 1
ATOM 1786 C CA . ALA A 1 219 ? -15.648 4.973 11.766 1 97.88 219 ALA A CA 1
ATOM 1787 C C . ALA A 1 219 ? -16.812 4.098 11.305 1 97.88 219 ALA A C 1
ATOM 1789 O O . ALA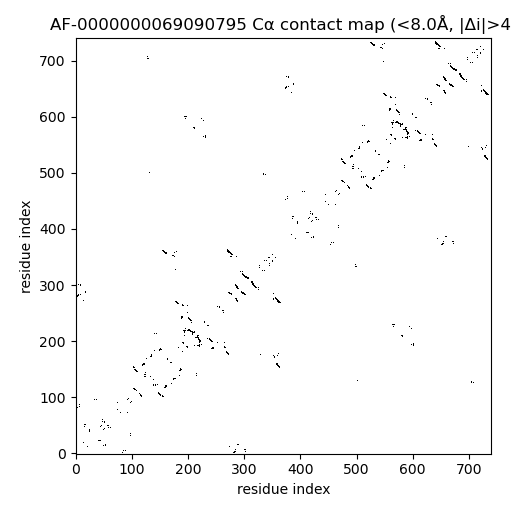 A 1 219 ? -16.875 3.703 10.133 1 97.88 219 ALA A O 1
ATOM 1790 N N . PHE A 1 220 ? -17.75 3.816 12.289 1 98.06 220 PHE A N 1
ATOM 1791 C CA . PHE A 1 220 ? -18.859 2.904 12 1 98.06 220 PHE A CA 1
ATOM 1792 C C . PHE A 1 220 ? -20.172 3.457 12.547 1 98.06 220 PHE A C 1
ATOM 1794 O O . PHE A 1 220 ? -20.188 4.121 13.586 1 98.06 220 PHE A O 1
ATOM 1801 N N . CYS A 1 221 ? -21.266 3.25 11.805 1 97.19 221 CYS A N 1
ATOM 1802 C CA . CYS A 1 221 ? -22.578 3.402 12.422 1 97.19 221 CYS A CA 1
ATOM 1803 C C . CYS A 1 221 ? -22.859 2.256 13.383 1 97.19 221 CYS A C 1
ATOM 1805 O O . CYS A 1 221 ? -22.078 1.318 13.492 1 97.19 221 CYS A O 1
ATOM 1807 N N . GLU A 1 222 ? -23.906 2.281 14.07 1 96.38 222 GLU A N 1
ATOM 1808 C CA . GLU A 1 222 ? -24.188 1.285 15.102 1 96.38 222 GLU A CA 1
ATOM 1809 C C . GLU A 1 222 ? -24.297 -0.112 14.5 1 96.38 222 GLU A C 1
ATOM 1811 O O . GLU A 1 222 ? -23.641 -1.047 14.945 1 96.38 222 GLU A O 1
ATOM 1816 N N . GLY A 1 223 ? -25.062 -0.222 13.469 1 96.56 223 GLY A N 1
ATOM 1817 C CA . GLY A 1 223 ? -25.266 -1.513 12.828 1 96.56 223 GLY A CA 1
ATOM 1818 C C . GLY A 1 223 ? -24 -2.105 12.258 1 96.56 223 GLY A C 1
ATOM 1819 O O . GLY A 1 223 ? -23.719 -3.291 12.445 1 96.56 223 GLY A O 1
ATOM 1820 N N . CYS A 1 224 ? -23.266 -1.341 11.555 1 97.38 224 CYS A N 1
ATOM 1821 C CA . CYS A 1 224 ? -22.062 -1.806 10.883 1 97.38 224 CYS A CA 1
ATOM 1822 C C . CYS A 1 224 ? -20.969 -2.139 11.883 1 97.38 224 CYS A C 1
ATOM 1824 O O . CYS A 1 224 ? -20.172 -3.053 11.664 1 97.38 224 CYS A O 1
ATOM 1826 N N . LYS A 1 225 ? -20.922 -1.354 12.93 1 97.5 225 LYS A N 1
ATOM 1827 C CA . LYS A 1 225 ? -20 -1.685 14 1 97.5 225 LYS A CA 1
ATOM 1828 C C . LYS A 1 225 ? -20.234 -3.102 14.516 1 97.5 225 LYS A C 1
ATOM 1830 O O . LYS A 1 225 ? -19.297 -3.893 14.633 1 97.5 225 LYS A O 1
ATOM 1835 N N . ASP A 1 226 ? -21.5 -3.389 14.766 1 96.88 226 ASP A N 1
ATOM 1836 C CA . ASP A 1 226 ? -21.844 -4.707 15.281 1 96.88 226 ASP A CA 1
ATOM 1837 C C . ASP A 1 226 ? -21.516 -5.801 14.273 1 96.88 226 ASP A C 1
ATOM 1839 O O . ASP A 1 226 ? -20.953 -6.836 14.633 1 96.88 226 ASP A O 1
ATOM 1843 N N . MET A 1 227 ? -21.797 -5.52 13.086 1 96.12 227 MET A N 1
ATOM 1844 C CA . MET A 1 227 ? -21.594 -6.504 12.023 1 96.12 227 MET A CA 1
ATOM 1845 C C . MET A 1 227 ? -20.109 -6.75 11.797 1 96.12 227 MET A C 1
ATOM 1847 O O . MET A 1 227 ? -19.672 -7.898 11.719 1 96.12 227 MET A O 1
ATOM 1851 N N . SER A 1 228 ? -19.281 -5.691 11.633 1 96.56 228 SER A N 1
ATOM 1852 C CA . SER A 1 228 ? -17.859 -5.781 11.336 1 96.56 228 SER A CA 1
ATOM 1853 C C . SER A 1 228 ? -17.109 -6.492 12.461 1 96.56 228 SER A C 1
ATOM 1855 O O . SER A 1 228 ? -16.141 -7.227 12.203 1 96.56 228 SER A O 1
ATOM 1857 N N . HIS A 1 229 ? -17.531 -6.371 13.648 1 96.81 229 HIS A N 1
ATOM 1858 C CA . HIS A 1 229 ? -16.797 -6.902 14.789 1 96.81 229 HIS A CA 1
ATOM 1859 C C . HIS A 1 229 ? -17.312 -8.289 15.18 1 96.81 229 HIS A C 1
ATOM 1861 O O . HIS A 1 229 ? -16.984 -8.797 16.25 1 96.81 229 HIS A O 1
ATOM 1867 N N . LYS A 1 230 ? -18.109 -8.867 14.32 1 94.69 230 LYS A N 1
ATOM 1868 C CA . LYS A 1 230 ? -18.406 -10.297 14.406 1 94.69 230 LYS A CA 1
ATOM 1869 C C . LYS A 1 230 ? -17.281 -11.125 13.812 1 94.69 230 LYS A C 1
ATOM 1871 O O . LYS A 1 230 ? -17.172 -12.328 14.078 1 94.69 230 LYS A O 1
ATOM 1876 N N . HIS A 1 231 ? -16.547 -10.477 12.984 1 94 231 HIS A N 1
ATOM 1877 C CA . HIS A 1 231 ? -15.406 -11.156 12.367 1 94 231 HIS A CA 1
ATOM 1878 C C . HIS A 1 231 ? -14.391 -11.594 13.406 1 94 231 HIS A C 1
ATOM 1880 O O . HIS A 1 231 ? -14.094 -10.852 14.352 1 94 231 HIS A O 1
ATOM 1886 N N . LYS A 1 232 ? -13.82 -12.656 13.227 1 92.06 232 LYS A N 1
ATOM 1887 C CA . LYS A 1 232 ? -12.945 -13.305 14.195 1 92.06 232 LYS A CA 1
ATOM 1888 C C . LYS A 1 232 ? -11.758 -12.414 14.547 1 92.06 232 LYS A C 1
ATOM 1890 O O . LYS A 1 232 ? -11.289 -12.414 15.688 1 92.06 232 LYS A O 1
ATOM 1895 N N . VAL A 1 233 ? -11.273 -11.641 13.617 1 92.38 233 VAL A N 1
ATOM 1896 C CA . VAL A 1 233 ? -10.055 -10.867 13.836 1 92.38 233 VAL A CA 1
ATOM 1897 C C . VAL A 1 233 ? -10.391 -9.562 14.547 1 92.38 233 VAL A C 1
ATOM 1899 O O . VAL A 1 233 ? -9.5 -8.852 15.016 1 92.38 233 VAL A O 1
ATOM 1902 N N . ARG A 1 234 ? -11.688 -9.227 14.68 1 95.75 234 ARG A N 1
ATOM 1903 C CA . ARG A 1 234 ? -12.047 -7.922 15.219 1 95.75 234 ARG A CA 1
ATOM 1904 C C . ARG A 1 234 ? -12.969 -8.07 16.422 1 95.75 234 ARG A C 1
ATOM 1906 O O . ARG A 1 234 ? -13.43 -7.07 16.984 1 95.75 234 ARG A O 1
ATOM 1913 N N . ILE A 1 235 ? -13.211 -9.234 16.859 1 94.06 235 ILE A N 1
ATOM 1914 C CA . ILE A 1 235 ? -14.188 -9.531 17.906 1 94.06 235 ILE A CA 1
ATOM 1915 C C . ILE A 1 235 ? -13.75 -8.867 19.219 1 94.06 235 ILE A C 1
ATOM 1917 O O . ILE A 1 235 ? -14.594 -8.398 19.984 1 94.06 235 ILE A O 1
ATOM 1921 N N . ASN A 1 236 ? -12.484 -8.719 19.438 1 95.25 236 ASN A N 1
ATOM 1922 C CA . ASN A 1 236 ? -11.977 -8.227 20.719 1 95.25 236 ASN A CA 1
ATOM 1923 C C . ASN A 1 236 ? -11.57 -6.758 20.641 1 95.25 236 ASN A C 1
ATOM 1925 O O . ASN A 1 236 ? -10.984 -6.219 21.578 1 95.25 236 ASN A O 1
ATOM 1929 N N . HIS A 1 237 ? -11.883 -6.152 19.547 1 97.31 237 HIS A N 1
ATOM 1930 C CA . HIS A 1 237 ? -11.531 -4.746 19.406 1 97.31 237 HIS A CA 1
ATOM 1931 C C . HIS A 1 237 ? -12.32 -3.883 20.391 1 97.31 237 HIS A C 1
ATOM 1933 O O . HIS A 1 237 ? -13.453 -4.211 20.734 1 97.31 237 HIS A O 1
ATOM 1939 N N . LYS A 1 238 ? -11.734 -2.867 20.766 1 95.12 238 LYS A N 1
ATOM 1940 C CA . LYS A 1 238 ? -12.398 -1.877 21.609 1 95.12 238 LYS A CA 1
ATOM 1941 C C . LYS A 1 238 ? -12.812 -0.653 20.812 1 95.12 238 LYS A C 1
ATOM 1943 O O . LYS A 1 238 ? -12.023 -0.107 20.047 1 95.12 238 LYS A O 1
ATOM 1948 N N . TRP A 1 239 ? -14.047 -0.361 20.906 1 94.12 239 TRP A N 1
ATOM 1949 C CA . TRP A 1 239 ? -14.555 0.778 20.141 1 94.12 239 TRP A CA 1
ATOM 1950 C C . TRP A 1 239 ? -14.953 1.918 21.078 1 94.12 239 TRP A C 1
ATOM 1952 O O . TRP A 1 239 ? -15.195 1.699 22.266 1 94.12 239 TRP A O 1
ATOM 1962 N N . GLU A 1 240 ? -14.914 3.107 20.609 1 93.81 240 GLU A N 1
ATOM 1963 C CA . GLU A 1 240 ? -15.273 4.32 21.344 1 93.81 240 GLU A CA 1
ATOM 1964 C C . GLU A 1 240 ? -16.375 5.094 20.625 1 93.81 240 GLU A C 1
ATOM 1966 O O . GLU A 1 240 ? -16.484 5.016 19.391 1 93.81 240 GLU A O 1
ATOM 1971 N N . ALA A 1 241 ? -17.125 5.832 21.359 1 94.62 241 ALA A N 1
ATOM 1972 C CA . ALA A 1 241 ? -18.203 6.625 20.781 1 94.62 241 ALA A CA 1
ATOM 1973 C C . ALA A 1 241 ? -17.656 7.898 20.141 1 94.62 241 ALA A C 1
ATOM 1975 O O . ALA A 1 241 ? -16.719 8.508 20.641 1 94.62 241 ALA A O 1
ATOM 1976 N N . ILE A 1 242 ? -18.25 8.258 19.016 1 93.75 242 ILE A N 1
ATOM 1977 C CA . ILE A 1 242 ? -17.969 9.523 18.359 1 93.75 242 ILE A CA 1
ATOM 1978 C C . ILE A 1 242 ? -19.016 10.562 18.766 1 93.75 242 ILE A C 1
ATOM 1980 O O . ILE A 1 242 ? -20.219 10.289 18.734 1 93.75 242 ILE A O 1
ATOM 1984 N N . THR A 1 243 ? -18.578 11.695 19.094 1 89.19 243 THR A N 1
ATOM 1985 C CA . THR A 1 243 ? -19.516 12.758 19.453 1 89.19 243 THR A CA 1
ATOM 1986 C C . THR A 1 243 ? -19.969 13.523 18.219 1 89.19 243 THR A C 1
ATOM 1988 O O . THR A 1 243 ? -19.141 14.039 17.469 1 89.19 243 THR A O 1
ATOM 1991 N N . VAL A 1 244 ? -21.266 13.516 18.031 1 90.12 244 VAL A N 1
ATOM 1992 C CA . VAL A 1 244 ? -21.859 14.281 16.938 1 90.12 244 VAL A CA 1
ATOM 1993 C C . VAL A 1 244 ? -22.875 15.273 17.516 1 90.12 244 VAL A C 1
ATOM 1995 O O . VAL A 1 244 ? -23.656 14.93 18.391 1 90.12 244 VAL A O 1
ATOM 1998 N N . PRO A 1 245 ? -22.828 16.469 16.984 1 86.88 245 PRO A N 1
ATOM 1999 C CA . PRO A 1 245 ? -23.828 17.438 17.453 1 86.88 245 PRO A CA 1
ATOM 2000 C C . PRO A 1 245 ? -25.25 16.969 17.203 1 86.88 245 PRO A C 1
ATOM 2002 O O . PRO A 1 245 ? -25.562 16.438 16.125 1 86.88 245 PRO A O 1
ATOM 2005 N N . GLN A 1 246 ? -26.125 17.203 18.141 1 88.62 246 GLN A N 1
ATOM 2006 C CA . GLN A 1 246 ? -27.5 16.719 18.094 1 88.62 246 GLN A CA 1
ATOM 2007 C C . GLN A 1 246 ? -28.266 17.359 16.922 1 88.62 246 GLN A C 1
ATOM 2009 O O . GLN A 1 246 ? -29.078 16.688 16.281 1 88.62 246 GLN A O 1
ATOM 2014 N N . GLU A 1 247 ? -27.938 18.594 16.75 1 90.81 247 GLU A N 1
ATOM 2015 C CA . GLU A 1 247 ? -28.609 19.297 15.656 1 90.81 247 GLU A CA 1
ATOM 2016 C C . GLU A 1 247 ? -28.281 18.641 14.312 1 90.81 247 GLU A C 1
ATOM 2018 O O . GLU A 1 247 ? -29.156 18.5 13.461 1 90.81 247 GLU A O 1
ATOM 2023 N N . TYR A 1 248 ? -27.094 18.234 14.219 1 93 248 TYR A N 1
ATOM 2024 C CA . TYR A 1 248 ? -26.688 17.609 12.961 1 93 248 TYR A CA 1
ATOM 2025 C C . TYR A 1 248 ? -27.359 16.25 12.789 1 93 248 TYR A C 1
ATOM 2027 O O . TYR A 1 248 ? -27.766 15.891 11.688 1 93 248 TYR A O 1
ATOM 2035 N N . LYS A 1 249 ? -27.469 15.555 13.805 1 91.88 249 LYS A N 1
ATOM 2036 C CA . LYS A 1 249 ? -28.094 14.242 13.766 1 91.88 249 LYS A CA 1
ATOM 2037 C C . LYS A 1 249 ? -29.531 14.336 13.273 1 91.88 249 LYS A C 1
ATOM 2039 O O . LYS A 1 249 ? -29.969 13.539 12.445 1 91.88 249 LYS A O 1
ATOM 2044 N N . ALA A 1 250 ? -30.188 15.297 13.812 1 93.31 250 ALA A N 1
ATOM 2045 C CA . ALA A 1 250 ? -31.594 15.5 13.438 1 93.31 250 ALA A CA 1
ATOM 2046 C C . ALA A 1 250 ? -31.719 15.836 11.953 1 93.31 250 ALA A C 1
ATOM 2048 O O . ALA A 1 250 ? -32.562 15.273 11.25 1 93.31 250 ALA A O 1
ATOM 2049 N N . ILE A 1 251 ? -30.891 16.656 11.555 1 93.88 251 ILE A N 1
ATOM 2050 C CA . ILE A 1 251 ? -30.906 17.094 10.156 1 93.88 251 ILE A CA 1
ATOM 2051 C C . ILE A 1 251 ? -30.562 15.906 9.258 1 93.88 251 ILE A C 1
ATOM 2053 O O . ILE A 1 251 ? -31.203 15.703 8.219 1 93.88 251 ILE A O 1
ATOM 2057 N N . HIS A 1 252 ? -29.562 15.195 9.641 1 94.38 252 HIS A N 1
ATOM 2058 C CA . HIS A 1 252 ? -29.125 14.031 8.867 1 94.38 252 HIS A CA 1
ATOM 2059 C C . HIS A 1 252 ? -30.25 13.016 8.719 1 94.38 252 HIS A C 1
ATOM 2061 O O . HIS A 1 252 ? -30.5 12.516 7.621 1 94.38 252 HIS A O 1
ATOM 2067 N N . ASN A 1 253 ? -30.938 12.75 9.75 1 92.75 253 ASN A N 1
ATOM 2068 C CA . ASN A 1 253 ? -32.031 11.789 9.742 1 92.75 253 ASN A CA 1
ATOM 2069 C C . ASN A 1 253 ? -33.188 12.258 8.852 1 92.75 253 ASN A C 1
ATOM 2071 O O . ASN A 1 253 ? -33.781 11.453 8.133 1 92.75 253 ASN A O 1
ATOM 2075 N N . GLU A 1 254 ? -33.469 13.5 8.93 1 93.88 254 GLU A N 1
ATOM 2076 C CA . GLU A 1 254 ? -34.5 14.062 8.078 1 93.88 254 GLU A CA 1
ATOM 2077 C C . GLU A 1 254 ? -34.156 13.945 6.605 1 93.88 254 GLU A C 1
ATOM 2079 O O . GLU A 1 254 ? -34.969 13.547 5.785 1 93.88 254 GLU A O 1
ATOM 2084 N N . GLN A 1 255 ? -32.969 14.281 6.32 1 93.25 255 GLN A N 1
ATOM 2085 C CA . GLN A 1 255 ? -32.5 14.219 4.938 1 93.25 255 GLN A CA 1
ATOM 2086 C C . GLN A 1 255 ? -32.5 12.781 4.426 1 93.25 255 GLN A C 1
ATOM 2088 O O . GLN A 1 255 ? -32.844 12.531 3.266 1 93.25 255 GLN A O 1
ATOM 2093 N N . ARG A 1 256 ? -32.094 11.891 5.219 1 91.75 256 ARG A N 1
ATOM 2094 C CA . ARG A 1 256 ? -32.062 10.477 4.867 1 91.75 256 ARG A CA 1
ATOM 2095 C C . ARG A 1 256 ? -33.469 9.969 4.531 1 91.75 256 ARG A C 1
ATOM 2097 O O . ARG A 1 256 ? -33.625 9.195 3.588 1 91.75 256 ARG A O 1
ATOM 2104 N N . THR A 1 257 ? -34.406 10.383 5.254 1 91.31 257 THR A N 1
ATOM 2105 C CA . THR A 1 257 ? -35.781 9.977 5.039 1 91.31 257 THR A CA 1
ATOM 2106 C C . THR A 1 257 ? -36.312 10.555 3.734 1 91.31 257 THR A C 1
ATOM 2108 O O . THR A 1 257 ? -37.031 9.859 2.988 1 91.31 257 THR A O 1
ATOM 2111 N N . ILE A 1 258 ? -35.938 11.719 3.447 1 91.69 258 ILE A N 1
ATOM 2112 C CA . ILE A 1 258 ? -36.438 12.398 2.254 1 91.69 258 ILE A CA 1
ATOM 2113 C C . ILE A 1 258 ? -35.781 11.805 1.014 1 91.69 258 ILE A C 1
ATOM 2115 O O . ILE A 1 258 ? -36.438 11.484 0.033 1 91.69 258 ILE A O 1
ATOM 2119 N N . GLN A 1 259 ? -34.438 11.594 1.097 1 89.56 259 GLN A N 1
ATOM 2120 C CA . GLN A 1 259 ? -33.656 11.18 -0.067 1 89.56 259 GLN A CA 1
ATOM 2121 C C . GLN A 1 259 ? -33.688 9.664 -0.227 1 89.56 259 GLN A C 1
ATOM 2123 O O . GLN A 1 259 ? -33.344 9.141 -1.299 1 89.56 259 GLN A O 1
ATOM 2128 N N . GLN A 1 260 ? -33.969 8.898 0.854 1 86.44 260 GLN A N 1
ATOM 2129 C CA . GLN A 1 260 ? -33.969 7.438 0.875 1 86.44 260 GLN A CA 1
ATOM 2130 C C . GLN A 1 260 ? -32.562 6.887 0.572 1 86.44 260 GLN A C 1
ATOM 2132 O O . GLN A 1 260 ? -32.438 5.84 -0.067 1 86.44 260 GLN A O 1
ATOM 2137 N N . GLN A 1 261 ? -31.594 7.801 0.765 1 87.88 261 GLN A N 1
ATOM 2138 C CA . GLN A 1 261 ? -30.188 7.457 0.654 1 87.88 261 GLN A CA 1
ATOM 2139 C C . GLN A 1 261 ? -29.359 8.18 1.714 1 87.88 261 GLN A C 1
ATOM 2141 O O . GLN A 1 261 ? -29.812 9.156 2.311 1 87.88 261 GLN A O 1
ATOM 2146 N N . ASN A 1 262 ? -28.266 7.633 2.039 1 90.06 262 ASN A N 1
ATOM 2147 C CA . ASN A 1 262 ? -27.391 8.289 3.01 1 90.06 262 ASN A CA 1
ATOM 2148 C C . ASN A 1 262 ? -26.891 9.633 2.49 1 90.06 262 ASN A C 1
ATOM 2150 O O . ASN A 1 262 ? -26.266 9.703 1.425 1 90.06 262 ASN A O 1
ATOM 2154 N N . PRO A 1 263 ? -27.203 10.586 3.229 1 91.5 263 PRO A N 1
ATOM 2155 C CA . PRO A 1 263 ? -26.734 11.906 2.797 1 91.5 263 PRO A CA 1
ATOM 2156 C C . PRO A 1 263 ? -25.219 12.023 2.838 1 91.5 263 PRO A C 1
ATOM 2158 O O . PRO A 1 263 ? -24.547 11.305 3.598 1 91.5 263 PRO A O 1
ATOM 2161 N N . THR A 1 264 ? -24.734 12.883 2.07 1 90.81 264 THR A N 1
ATOM 2162 C CA . THR A 1 264 ? -23.297 13.125 2.051 1 90.81 264 THR A CA 1
ATOM 2163 C C . THR A 1 264 ? -22.844 13.852 3.318 1 90.81 264 THR A C 1
ATOM 2165 O O . THR A 1 264 ? -23.5 14.805 3.756 1 90.81 264 THR A O 1
ATOM 2168 N N . ILE A 1 265 ? -21.906 13.438 3.895 1 94.19 265 ILE A N 1
ATOM 2169 C CA . ILE A 1 265 ? -21.344 14.055 5.09 1 94.19 265 ILE A CA 1
ATOM 2170 C C . ILE A 1 265 ? -20.109 14.883 4.711 1 94.19 265 ILE A C 1
ATOM 2172 O O . ILE A 1 265 ? -19.172 14.367 4.105 1 94.19 265 ILE A O 1
ATOM 2176 N N . PRO A 1 266 ? -20.156 16.125 5.047 1 91.69 266 PRO A N 1
ATOM 2177 C CA . PRO A 1 266 ? -19.062 17.016 4.648 1 91.69 266 PRO A CA 1
ATOM 2178 C C . PRO A 1 266 ? -17.75 16.688 5.379 1 91.69 266 PRO A C 1
ATOM 2180 O O . PRO A 1 266 ? -17.781 16.297 6.543 1 91.69 266 PRO A O 1
ATOM 2183 N N . ARG A 1 267 ? -16.672 16.906 4.719 1 94.62 267 ARG A N 1
ATOM 2184 C CA . ARG A 1 267 ? -15.359 16.719 5.309 1 94.62 267 ARG A CA 1
ATOM 2185 C C . ARG A 1 267 ? -14.672 18.062 5.551 1 94.62 267 ARG A C 1
ATOM 2187 O O . ARG A 1 267 ? -14.945 19.031 4.84 1 94.62 267 ARG A O 1
ATOM 2194 N N . GLU A 1 268 ? -13.898 18.156 6.562 1 95.06 268 GLU A N 1
ATOM 2195 C CA . GLU A 1 268 ? -13.148 19.359 6.91 1 95.06 268 GLU A CA 1
ATOM 2196 C C . GLU A 1 268 ? -11.727 19.297 6.352 1 95.06 268 GLU A C 1
ATOM 2198 O O . GLU A 1 268 ? -10.906 18.516 6.824 1 95.06 268 GLU A O 1
ATOM 2203 N N . LYS A 1 269 ? -11.5 20.156 5.426 1 95.56 269 LYS A N 1
ATOM 2204 C CA . LYS A 1 269 ? -10.195 20.156 4.777 1 95.56 269 LYS A CA 1
ATOM 2205 C C . LYS A 1 269 ? -9.5 21.5 4.938 1 95.56 269 LYS A C 1
ATOM 2207 O O . LYS A 1 269 ? -10.164 22.547 4.98 1 95.56 269 LYS A O 1
ATOM 2212 N N . MET A 1 270 ? -8.219 21.422 5.086 1 95.94 270 MET A N 1
ATOM 2213 C CA . MET A 1 270 ? -7.371 22.609 5.117 1 95.94 270 MET A CA 1
ATOM 2214 C C . MET A 1 270 ? -6.5 22.688 3.865 1 95.94 270 MET A C 1
ATOM 2216 O O . MET A 1 270 ? -6.215 21.656 3.238 1 95.94 270 MET A O 1
ATOM 2220 N N . GLU A 1 271 ? -6.133 23.859 3.529 1 95.56 271 GLU A N 1
ATOM 2221 C CA . GLU A 1 271 ? -5.387 24.047 2.291 1 95.56 271 GLU A CA 1
ATOM 2222 C C . GLU A 1 271 ? -3.922 24.375 2.572 1 95.56 271 GLU A C 1
ATOM 2224 O O . GLU A 1 271 ? -3.619 25.203 3.436 1 95.56 271 GLU A O 1
ATOM 2229 N N . LEU A 1 272 ? -3.088 23.703 1.832 1 96.62 272 LEU A N 1
ATOM 2230 C CA . LEU A 1 272 ? -1.666 24.016 1.915 1 96.62 272 LEU A CA 1
ATOM 2231 C C . LEU A 1 272 ? -1.375 25.391 1.325 1 96.62 272 LEU A C 1
ATOM 2233 O O . LEU A 1 272 ? -1.787 25.703 0.202 1 96.62 272 LEU A O 1
ATOM 2237 N N . PHE A 1 273 ? -0.622 26.25 2.09 1 96.31 273 PHE A N 1
ATOM 2238 C CA . PHE A 1 273 ? -0.369 27.562 1.516 1 96.31 273 PHE A CA 1
ATOM 2239 C C . PHE A 1 273 ? 1.119 27.891 1.548 1 96.31 273 PHE A C 1
ATOM 2241 O O . PHE A 1 273 ? 1.563 28.844 0.905 1 96.31 273 PHE A O 1
ATOM 2248 N N . ALA A 1 274 ? 1.9 27.094 2.273 1 97.25 274 ALA A N 1
ATOM 2249 C CA . ALA A 1 274 ? 3.34 27.344 2.295 1 97.25 274 ALA A CA 1
ATOM 2250 C C . ALA A 1 274 ? 4.105 26.094 2.74 1 97.25 274 ALA A C 1
ATOM 2252 O O . ALA A 1 274 ? 3.592 25.297 3.516 1 97.25 274 ALA A O 1
ATOM 2253 N N . VAL A 1 275 ? 5.273 25.922 2.195 1 97.88 275 VAL A N 1
ATOM 2254 C CA . VAL A 1 275 ? 6.207 24.875 2.605 1 97.88 275 VAL A CA 1
ATOM 2255 C C . VAL A 1 275 ? 7.598 25.484 2.809 1 97.88 275 VAL A C 1
ATOM 2257 O O . VAL A 1 275 ? 8.125 26.141 1.916 1 97.88 275 VAL A O 1
ATOM 2260 N N . VAL A 1 276 ? 8.156 25.312 3.994 1 96.56 276 VAL A N 1
ATOM 2261 C CA . VAL A 1 276 ? 9.531 25.703 4.27 1 96.56 276 VAL A CA 1
ATOM 2262 C C . VAL A 1 276 ? 10.453 24.5 4.137 1 96.56 276 VAL A C 1
ATOM 2264 O O . VAL A 1 276 ? 10.195 23.438 4.723 1 96.56 276 VAL A O 1
ATOM 2267 N N . CYS A 1 277 ? 11.453 24.625 3.33 1 94.94 277 CYS A N 1
ATOM 2268 C CA . CYS A 1 277 ? 12.391 23.547 3.084 1 94.94 277 CYS A CA 1
ATOM 2269 C C . CYS A 1 277 ? 13.781 23.891 3.594 1 94.94 277 CYS A C 1
ATOM 2271 O O . CYS A 1 277 ? 14.109 25.062 3.758 1 94.94 277 CYS A O 1
ATOM 2273 N N . ILE A 1 278 ? 14.523 22.812 3.855 1 91 278 ILE A N 1
ATOM 2274 C CA . ILE A 1 278 ? 15.891 23.031 4.328 1 91 278 ILE A CA 1
ATOM 2275 C C . ILE A 1 278 ? 16.828 22.031 3.67 1 91 278 ILE A C 1
ATOM 2277 O O . ILE A 1 278 ? 16.531 20.844 3.605 1 91 278 ILE A O 1
ATOM 2281 N N . GLN A 1 279 ? 17.781 22.484 3.123 1 84 279 GLN A N 1
ATOM 2282 C CA . GLN A 1 279 ? 18.906 21.656 2.652 1 84 279 GLN A CA 1
ATOM 2283 C C . GLN A 1 279 ? 20.203 22.062 3.334 1 84 279 GLN A C 1
ATOM 2285 O O . GLN A 1 279 ? 20.75 23.125 3.068 1 84 279 GLN A O 1
ATOM 2290 N N . THR A 1 280 ? 20.656 21.25 4.199 1 80.25 280 THR A N 1
ATOM 2291 C CA . THR A 1 280 ? 21.844 21.469 5.02 1 80.25 280 THR A CA 1
ATOM 2292 C C . THR A 1 280 ? 21.656 22.688 5.93 1 80.25 280 THR A C 1
ATOM 2294 O O . THR A 1 280 ? 21.062 22.578 7 1 80.25 280 THR A O 1
ATOM 2297 N N . SER A 1 281 ? 21.875 23.797 5.562 1 78.38 281 SER A N 1
ATOM 2298 C CA . SER A 1 281 ? 21.734 24.969 6.426 1 78.38 281 SER A CA 1
ATOM 2299 C C . SER A 1 281 ? 21.109 26.141 5.668 1 78.38 281 SER A C 1
ATOM 2301 O O . SER A 1 281 ? 21.188 27.281 6.117 1 78.38 281 SER A O 1
ATOM 2303 N N . HIS A 1 282 ? 20.469 25.703 4.617 1 87.94 282 HIS A N 1
ATOM 2304 C CA . HIS A 1 282 ? 19.844 26.75 3.805 1 87.94 282 HIS A CA 1
ATOM 2305 C C . HIS A 1 282 ? 18.344 26.547 3.695 1 87.94 282 HIS A C 1
ATOM 2307 O O . HIS A 1 282 ? 17.891 25.531 3.176 1 87.94 282 HIS A O 1
ATOM 2313 N N . TYR A 1 283 ? 17.656 27.562 4.184 1 91.06 283 TYR A N 1
ATOM 2314 C CA . TYR A 1 283 ? 16.188 27.5 4.184 1 91.06 283 TYR A CA 1
ATOM 2315 C C . TYR A 1 283 ? 15.617 28.219 2.975 1 91.06 283 TYR A C 1
ATOM 2317 O O . TYR A 1 283 ? 16.094 29.297 2.598 1 91.06 283 TYR A O 1
ATOM 2325 N N . VAL A 1 284 ? 14.633 27.625 2.365 1 93.5 284 VAL A N 1
ATOM 2326 C CA . VAL A 1 284 ? 13.867 28.219 1.275 1 93.5 284 VAL A CA 1
ATOM 2327 C C . VAL A 1 284 ? 12.375 27.984 1.504 1 93.5 284 VAL A C 1
ATOM 2329 O O . VAL A 1 284 ? 11.992 27.203 2.381 1 93.5 284 VAL A O 1
ATOM 2332 N N . SER A 1 285 ? 11.562 28.703 0.77 1 95.25 285 SER A N 1
ATOM 2333 C CA . SER A 1 285 ? 10.133 28.516 0.996 1 95.25 285 SER A CA 1
ATOM 2334 C C . SER A 1 285 ? 9.367 28.469 -0.322 1 95.25 285 SER A C 1
ATOM 2336 O O . SER A 1 285 ? 9.789 29.078 -1.312 1 95.25 285 SER A O 1
ATOM 2338 N N . PHE A 1 286 ? 8.406 27.703 -0.363 1 97 286 PHE A N 1
ATOM 2339 C CA . PHE A 1 286 ? 7.379 27.688 -1.399 1 97 286 PHE A CA 1
ATOM 2340 C C . PHE A 1 286 ? 6.07 28.266 -0.872 1 97 286 PHE A C 1
ATOM 2342 O O . PHE A 1 286 ? 5.578 27.844 0.177 1 97 286 PHE A O 1
ATOM 2349 N N . VAL A 1 287 ? 5.48 29.219 -1.589 1 95.81 287 VAL A N 1
ATOM 2350 C CA . VAL A 1 287 ? 4.281 29.875 -1.092 1 95.81 287 VAL A CA 1
ATOM 2351 C C . VAL A 1 287 ? 3.227 29.922 -2.197 1 95.81 287 VAL A C 1
ATOM 2353 O O . VAL A 1 287 ? 3.551 30.188 -3.359 1 95.81 287 VAL A O 1
ATOM 2356 N N . LYS A 1 288 ? 2.074 29.688 -1.732 1 94.69 288 LYS A N 1
ATOM 2357 C CA . LYS A 1 288 ? 0.928 29.75 -2.635 1 94.69 288 LYS A CA 1
ATOM 2358 C C . LYS A 1 288 ? 0.445 31.188 -2.816 1 94.69 288 LYS A C 1
ATOM 2360 O O . LYS A 1 288 ? 0.295 31.922 -1.842 1 94.69 288 LYS A O 1
ATOM 2365 N N . CYS A 1 289 ? 0.218 31.531 -4.113 1 90.88 289 CYS A N 1
ATOM 2366 C CA . CYS A 1 289 ? -0.186 32.906 -4.414 1 90.88 289 CYS A CA 1
ATOM 2367 C C . CYS A 1 289 ? -1.653 32.969 -4.82 1 90.88 289 CYS A C 1
ATOM 2369 O O . CYS A 1 289 ? -1.975 33.312 -5.953 1 90.88 289 CYS A O 1
ATOM 2371 N N . GLY A 1 290 ? -2.527 32.625 -3.979 1 85.19 290 GLY A N 1
ATOM 2372 C CA . GLY A 1 290 ? -3.957 32.656 -4.242 1 85.19 290 GLY A CA 1
ATOM 2373 C C . GLY A 1 290 ? -4.719 31.547 -3.543 1 85.19 290 GLY A C 1
ATOM 2374 O O . GLY A 1 290 ? -4.16 30.828 -2.713 1 85.19 290 GLY A O 1
ATOM 2375 N N . LYS A 1 291 ? -5.973 31.578 -3.846 1 81.5 291 LYS A N 1
ATOM 2376 C CA . LYS A 1 291 ? -6.84 30.562 -3.262 1 81.5 291 LYS A CA 1
ATOM 2377 C C . LYS A 1 291 ? -7.207 29.5 -4.293 1 81.5 291 LYS A C 1
ATOM 2379 O O . LYS A 1 291 ? -7.23 29.766 -5.492 1 81.5 291 LYS A O 1
ATOM 2384 N N . GLY A 1 292 ? -7.391 28.328 -3.832 1 81.19 292 GLY A N 1
ATOM 2385 C CA . GLY A 1 292 ? -7.898 27.297 -4.723 1 81.19 292 GLY A CA 1
ATOM 2386 C C . GLY A 1 292 ? -6.809 26.391 -5.262 1 81.19 292 GLY A C 1
ATOM 2387 O O . GLY A 1 292 ? -5.621 26.625 -5.035 1 81.19 292 GLY A O 1
ATOM 2388 N N . LYS A 1 293 ? -7.168 25.438 -6.023 1 79.19 293 LYS A N 1
ATOM 2389 C CA . LYS A 1 293 ? -6.285 24.391 -6.527 1 79.19 293 LYS A CA 1
ATOM 2390 C C . LYS A 1 293 ? -5.418 24.906 -7.672 1 79.19 293 LYS A C 1
ATOM 2392 O O . LYS A 1 293 ? -4.312 24.406 -7.895 1 79.19 293 LYS A O 1
ATOM 2397 N N . ASP A 1 294 ? -5.859 25.953 -8.312 1 83.12 294 ASP A N 1
ATOM 2398 C CA . ASP A 1 294 ? -5.164 26.422 -9.508 1 83.12 294 ASP A CA 1
ATOM 2399 C C . ASP A 1 294 ? -4.262 27.609 -9.188 1 83.12 294 ASP A C 1
ATOM 2401 O O . ASP A 1 294 ? -3.678 28.219 -10.094 1 83.12 294 ASP A O 1
ATOM 2405 N N . ALA A 1 295 ? -4.172 27.938 -7.914 1 90.69 295 ALA A N 1
ATOM 2406 C CA . ALA A 1 295 ? -3.33 29.062 -7.527 1 90.69 295 ALA A CA 1
ATOM 2407 C C . ALA A 1 295 ? -1.866 28.797 -7.871 1 90.69 295 ALA A C 1
ATOM 2409 O O . ALA A 1 295 ? -1.401 27.656 -7.805 1 90.69 295 ALA A O 1
ATOM 2410 N N . GLN A 1 296 ? -1.213 29.797 -8.219 1 92.62 296 GLN A N 1
ATOM 2411 C CA . GLN A 1 296 ? 0.201 29.703 -8.57 1 92.62 296 GLN A CA 1
ATOM 2412 C C . GLN A 1 296 ? 1.069 29.609 -7.316 1 92.62 296 GLN A C 1
ATOM 2414 O O . GLN A 1 296 ? 0.661 30.031 -6.238 1 92.62 296 GLN A O 1
ATOM 2419 N N . TRP A 1 297 ? 2.203 29.016 -7.535 1 95.94 297 TRP A N 1
ATOM 2420 C CA . TRP A 1 297 ? 3.172 28.891 -6.453 1 95.94 297 TRP A CA 1
ATOM 2421 C C . TRP A 1 297 ? 4.473 29.594 -6.801 1 95.94 297 TRP A C 1
ATOM 2423 O O . TRP A 1 297 ? 4.879 29.625 -7.965 1 95.94 297 TRP A O 1
ATOM 2433 N N . ILE A 1 298 ? 5.117 30.156 -5.785 1 94.12 298 ILE A N 1
ATOM 2434 C CA . ILE A 1 298 ? 6.41 30.797 -5.996 1 94.12 298 ILE A CA 1
ATOM 2435 C C . ILE A 1 298 ? 7.457 30.156 -5.09 1 94.12 298 ILE A C 1
ATOM 2437 O O . ILE A 1 298 ? 7.133 29.672 -4 1 94.12 298 ILE A O 1
ATOM 2441 N N . PHE A 1 299 ? 8.609 30.125 -5.664 1 94.44 299 PHE A N 1
ATOM 2442 C CA . PHE A 1 299 ? 9.812 29.719 -4.934 1 94.44 299 PHE A CA 1
ATOM 2443 C C . PHE A 1 299 ? 10.594 30.938 -4.473 1 94.44 299 PHE A C 1
ATOM 2445 O O . PHE A 1 299 ? 10.836 31.859 -5.258 1 94.44 299 PHE A O 1
ATOM 2452 N N . PHE A 1 300 ? 10.961 30.938 -3.158 1 91.62 300 PHE A N 1
ATOM 2453 C CA . PHE A 1 300 ? 11.695 32.062 -2.6 1 91.62 300 PHE A CA 1
ATOM 2454 C C . PHE A 1 300 ? 12.992 31.594 -1.958 1 91.62 300 PHE A C 1
ATOM 2456 O O . PHE A 1 300 ? 12.992 30.703 -1.106 1 91.62 300 PHE A O 1
ATOM 2463 N N . ASP A 1 301 ? 14 32.156 -2.42 1 88.56 301 ASP A N 1
ATOM 2464 C CA . ASP A 1 301 ? 15.336 31.953 -1.868 1 88.56 301 ASP A CA 1
ATOM 2465 C C . ASP A 1 301 ? 16.031 33.281 -1.594 1 88.56 301 ASP A C 1
ATOM 2467 O O . ASP A 1 301 ? 16.344 34.031 -2.523 1 88.56 301 ASP A O 1
ATOM 2471 N N . SER A 1 302 ? 16.312 33.5 -0.319 1 79.19 302 SER A N 1
ATOM 2472 C CA . SER A 1 302 ? 16.875 34.812 0.053 1 79.19 302 SER A CA 1
ATOM 2473 C C . SER A 1 302 ? 18.359 34.875 -0.288 1 79.19 302 SER A C 1
ATOM 2475 O O . SER A 1 302 ? 18.938 35.969 -0.33 1 79.19 302 SER A O 1
ATOM 2477 N N . MET A 1 303 ? 19.062 33.719 -0.47 1 66.88 303 MET A N 1
ATOM 2478 C CA . MET A 1 303 ? 20.516 33.719 -0.677 1 66.88 303 MET A CA 1
ATOM 2479 C C . MET A 1 303 ? 20.859 33.25 -2.08 1 66.88 303 MET A C 1
ATOM 2481 O O . MET A 1 303 ? 21.953 32.719 -2.305 1 66.88 303 MET A O 1
ATOM 2485 N N . ALA A 1 304 ? 19.953 33.281 -3.049 1 57.56 304 ALA A N 1
ATOM 2486 C CA . ALA A 1 304 ? 20.203 32.719 -4.367 1 57.56 304 ALA A CA 1
ATOM 2487 C C . ALA A 1 304 ? 21.438 33.312 -5.004 1 57.56 304 ALA A C 1
ATOM 2489 O O . ALA A 1 304 ? 22.344 32.594 -5.43 1 57.56 304 ALA A O 1
ATOM 2490 N N . ASP A 1 305 ? 21.469 34.562 -5.516 1 53.34 305 ASP A N 1
ATOM 2491 C CA . ASP A 1 305 ? 22.609 35.156 -6.211 1 53.34 305 ASP A CA 1
ATOM 2492 C C . ASP A 1 305 ? 23.312 36.188 -5.336 1 53.34 305 ASP A C 1
ATOM 2494 O O . ASP A 1 305 ? 22.656 36.906 -4.562 1 53.34 305 ASP A O 1
ATOM 2498 N N . ARG A 1 306 ? 24.531 35.844 -4.906 1 46.44 306 ARG A N 1
ATOM 2499 C CA . ARG A 1 306 ? 25.344 36.875 -4.246 1 46.44 306 ARG A CA 1
ATOM 2500 C C . ARG A 1 306 ? 25.953 37.812 -5.262 1 46.44 306 ARG A C 1
ATOM 2502 O O . ARG A 1 306 ? 26.594 37.375 -6.223 1 46.44 306 ARG A O 1
ATOM 2509 N N . MET A 1 307 ? 25.25 38.875 -5.535 1 43.59 307 MET A N 1
ATOM 2510 C CA . MET A 1 307 ? 25.906 39.906 -6.352 1 43.59 307 MET A CA 1
ATOM 2511 C C . MET A 1 307 ? 26.766 40.812 -5.488 1 43.59 307 MET A C 1
ATOM 2513 O O . MET A 1 307 ? 26.312 41.312 -4.457 1 43.59 307 MET A O 1
ATOM 2517 N N . GLY A 1 308 ? 28.219 41.031 -5.766 1 45.09 308 GLY A N 1
ATOM 2518 C CA . GLY A 1 308 ? 29.297 41.875 -5.281 1 45.09 308 GLY A CA 1
ATOM 2519 C C . GLY A 1 308 ? 30.266 41.156 -4.387 1 45.09 308 GLY A C 1
ATOM 2520 O O . GLY A 1 308 ? 30 40.031 -3.945 1 45.09 308 GLY A O 1
ATOM 2521 N N . GLU A 1 309 ? 31.641 41.625 -4.395 1 43.84 309 GLU A N 1
ATOM 2522 C CA . GLU A 1 309 ? 32.812 41.156 -3.666 1 43.84 309 GLU A CA 1
ATOM 2523 C C . GLU A 1 309 ? 32.469 40.875 -2.207 1 43.84 309 GLU A C 1
ATOM 2525 O O . GLU A 1 309 ? 31.312 40.812 -1.833 1 43.84 309 GLU A O 1
ATOM 2530 N N . GLN A 1 310 ? 33.344 41.062 -1.116 1 44.81 310 GLN A N 1
ATOM 2531 C CA . GLN A 1 310 ? 33.406 40.938 0.337 1 44.81 310 GLN A CA 1
ATOM 2532 C C . GLN A 1 310 ? 32.094 41.438 0.968 1 44.81 310 GLN A C 1
ATOM 2534 O O . GLN A 1 310 ? 31.766 41.062 2.096 1 44.81 310 GLN A O 1
ATOM 2539 N N . SER A 1 311 ? 31.438 42.469 0.556 1 43.25 311 SER A N 1
ATOM 2540 C CA . SER A 1 311 ? 30.281 43.219 1.066 1 43.25 311 SER A CA 1
ATOM 2541 C C . SER A 1 311 ? 29.016 42.844 0.307 1 43.25 311 SER A C 1
ATOM 2543 O O . SER A 1 311 ? 28.031 43.594 0.34 1 43.25 311 SER A O 1
ATOM 2545 N N . GLY A 1 312 ? 28.828 41.781 -0.36 1 48.19 312 GLY A N 1
ATOM 2546 C CA . GLY A 1 312 ? 27.766 41.531 -1.318 1 48.19 312 GLY A CA 1
ATOM 2547 C C . GLY A 1 312 ? 26.469 41.125 -0.665 1 48.19 312 GLY A C 1
ATOM 2548 O O . GLY A 1 312 ? 26.422 40.875 0.536 1 48.19 312 GLY A O 1
ATOM 2549 N N . TYR A 1 313 ? 25.328 41.844 -1.098 1 51.09 313 TYR A N 1
ATOM 2550 C CA . TYR A 1 313 ? 23.984 41.594 -0.562 1 51.09 313 TYR A CA 1
ATOM 2551 C C . TYR A 1 313 ? 23.312 40.438 -1.282 1 51.09 313 TYR A C 1
ATOM 2553 O O . TYR A 1 313 ? 23.578 40.188 -2.465 1 51.09 313 TYR A O 1
ATOM 2561 N N . ASN A 1 314 ? 22.859 39.5 -0.567 1 58.88 314 ASN A N 1
ATOM 2562 C CA . ASN A 1 314 ? 22.078 38.406 -1.109 1 58.88 314 ASN A CA 1
ATOM 2563 C C . ASN A 1 314 ? 20.828 38.906 -1.842 1 58.88 314 ASN A C 1
ATOM 2565 O O . ASN A 1 314 ? 20.156 39.812 -1.372 1 58.88 314 ASN A O 1
ATOM 2569 N N . ILE A 1 315 ? 20.719 38.688 -3.168 1 61.25 315 ILE A N 1
ATOM 2570 C CA . ILE A 1 315 ? 19.516 39.031 -3.916 1 61.25 315 ILE A CA 1
ATOM 2571 C C . ILE A 1 315 ? 18.516 37.875 -3.832 1 61.25 315 ILE A C 1
ATOM 2573 O O . ILE A 1 315 ? 18.828 36.75 -4.234 1 61.25 315 ILE A O 1
ATOM 2577 N N . PRO A 1 316 ? 17.406 38.188 -3.131 1 75 316 PRO A N 1
ATOM 2578 C CA . PRO A 1 316 ? 16.375 37.125 -3.08 1 75 316 PRO A CA 1
ATOM 2579 C C . PRO A 1 316 ? 15.891 36.719 -4.469 1 75 316 PRO A C 1
ATOM 2581 O O . PRO A 1 316 ? 15.906 37.531 -5.398 1 75 316 PRO A O 1
ATOM 2584 N N . GLU A 1 317 ? 15.812 35.531 -4.676 1 82.94 317 GLU A N 1
ATOM 2585 C CA . GLU A 1 317 ? 15.281 35 -5.922 1 82.94 317 GLU A CA 1
ATOM 2586 C C . GLU A 1 317 ? 13.844 34.5 -5.738 1 82.94 317 GLU A C 1
ATOM 2588 O O . GLU A 1 317 ? 13.547 33.812 -4.781 1 82.94 317 GLU A O 1
ATOM 2593 N N . ILE A 1 318 ? 12.969 35.062 -6.551 1 86.06 318 ILE A N 1
ATOM 2594 C CA . ILE A 1 318 ? 11.586 34.625 -6.625 1 86.06 318 ILE A CA 1
ATOM 2595 C C . ILE A 1 318 ? 11.328 33.969 -7.984 1 86.06 318 ILE A C 1
ATOM 2597 O O . ILE A 1 318 ? 11.594 34.594 -9.023 1 86.06 318 ILE A O 1
ATOM 2601 N N . LYS A 1 319 ? 10.984 32.781 -7.941 1 90.5 319 LYS A N 1
ATOM 2602 C CA . LYS A 1 319 ? 10.695 32.062 -9.18 1 90.5 319 LYS A CA 1
ATOM 2603 C C . LYS A 1 319 ? 9.305 31.438 -9.148 1 90.5 319 LYS A C 1
ATOM 2605 O O . LYS A 1 319 ? 8.891 30.891 -8.125 1 90.5 319 LYS A O 1
ATOM 2610 N N . LEU A 1 320 ? 8.664 31.578 -10.258 1 92.31 320 LEU A N 1
ATOM 2611 C CA . LEU A 1 320 ? 7.375 30.922 -10.398 1 92.31 320 LEU A CA 1
ATOM 2612 C C . LEU A 1 320 ? 7.555 29.406 -10.547 1 92.31 320 LEU A C 1
ATOM 2614 O O . LEU A 1 320 ? 8.469 28.953 -11.25 1 92.31 320 LEU A O 1
ATOM 2618 N N . CYS A 1 321 ? 6.688 28.703 -9.852 1 93.81 321 CYS A N 1
ATOM 2619 C CA . CYS A 1 321 ? 6.672 27.234 -9.961 1 93.81 321 CYS A CA 1
ATOM 2620 C C . CYS A 1 321 ? 5.324 26.75 -10.484 1 93.81 321 CYS A C 1
ATOM 2622 O O . CYS A 1 321 ? 4.52 26.203 -9.727 1 93.81 321 CYS A O 1
ATOM 2624 N N . PRO A 1 322 ? 5.062 26.844 -11.773 1 89.69 322 PRO A N 1
ATOM 2625 C CA . PRO A 1 322 ? 3.732 26.578 -12.328 1 89.69 322 PRO A CA 1
ATOM 2626 C C . PRO A 1 322 ? 3.324 25.109 -12.203 1 89.69 322 PRO A C 1
ATOM 2628 O O . PRO A 1 322 ? 2.133 24.797 -12.094 1 89.69 322 PRO A O 1
ATOM 2631 N N . ASP A 1 323 ? 4.246 24.188 -12.188 1 91.12 323 ASP A N 1
ATOM 2632 C CA . ASP A 1 323 ? 3.881 22.781 -12.219 1 91.12 323 ASP A CA 1
ATOM 2633 C C . ASP A 1 323 ? 3.887 22.172 -10.812 1 91.12 323 ASP A C 1
ATOM 2635 O O . ASP A 1 323 ? 3.754 20.969 -10.656 1 91.12 323 ASP A O 1
ATOM 2639 N N . LEU A 1 324 ? 3.93 23.016 -9.859 1 94.75 324 LEU A N 1
ATOM 2640 C CA . LEU A 1 324 ? 4.059 22.516 -8.492 1 94.75 324 LEU A CA 1
ATOM 2641 C C . LEU A 1 324 ? 2.807 21.75 -8.078 1 94.75 324 LEU A C 1
ATOM 2643 O O . LEU A 1 324 ? 2.9 20.625 -7.57 1 94.75 324 LEU A O 1
ATOM 2647 N N . SER A 1 325 ? 1.617 22.297 -8.328 1 94.06 325 SER A N 1
ATOM 2648 C CA . SER A 1 325 ? 0.364 21.656 -7.945 1 94.06 325 SER A CA 1
ATOM 2649 C C . SER A 1 325 ? 0.174 20.328 -8.672 1 94.06 325 SER A C 1
ATOM 2651 O O . SER A 1 325 ? -0.366 19.375 -8.109 1 94.06 325 SER A O 1
ATOM 2653 N N . LYS A 1 326 ? 0.64 20.297 -9.844 1 93.69 326 LYS A N 1
ATOM 2654 C CA . LYS A 1 326 ? 0.562 19.062 -10.625 1 93.69 326 LYS A CA 1
ATOM 2655 C C . LYS A 1 326 ? 1.418 17.953 -10.008 1 93.69 326 LYS A C 1
ATOM 2657 O O . LYS A 1 326 ? 0.961 16.828 -9.852 1 93.69 326 LYS A O 1
ATOM 2662 N N . TRP A 1 327 ? 2.58 18.281 -9.594 1 93.88 327 TRP A N 1
ATOM 2663 C CA . TRP A 1 327 ? 3.525 17.328 -9.016 1 93.88 327 TRP A CA 1
ATOM 2664 C C . TRP A 1 327 ? 3.035 16.828 -7.664 1 93.88 327 TRP A C 1
ATOM 2666 O O . TRP A 1 327 ? 3.346 15.703 -7.266 1 93.88 327 TRP A O 1
ATOM 2676 N N . LEU A 1 328 ? 2.248 17.672 -7 1 94.5 328 LEU A N 1
ATOM 2677 C CA . LEU A 1 328 ? 1.789 17.297 -5.668 1 94.5 328 LEU A CA 1
ATOM 2678 C C . LEU A 1 328 ? 0.447 16.578 -5.738 1 94.5 328 LEU A C 1
ATOM 2680 O O . LEU A 1 328 ? -0.067 16.109 -4.719 1 94.5 328 LEU A O 1
ATOM 2684 N N . SER A 1 329 ? -0.049 16.438 -6.941 1 93.12 329 SER A N 1
ATOM 2685 C CA . SER A 1 329 ? -1.339 15.781 -7.109 1 93.12 329 SER A CA 1
ATOM 2686 C C . SER A 1 329 ? -1.198 14.258 -7.023 1 93.12 329 SER A C 1
ATOM 2688 O O . SER A 1 329 ? -0.101 13.727 -7.184 1 93.12 329 SER A O 1
ATOM 2690 N N . ASP A 1 330 ? -2.326 13.602 -6.793 1 87.75 330 ASP A N 1
ATOM 2691 C CA . ASP A 1 330 ? -2.348 12.148 -6.68 1 87.75 330 ASP A CA 1
ATOM 2692 C C . ASP A 1 330 ? -1.964 11.492 -8 1 87.75 330 ASP A C 1
ATOM 2694 O O . ASP A 1 330 ? -1.341 10.422 -8.008 1 87.75 330 ASP A O 1
ATOM 2698 N N . ASP A 1 331 ? -2.205 12.117 -9.039 1 85.81 331 ASP A N 1
ATOM 2699 C CA . ASP A 1 331 ? -1.986 11.562 -10.367 1 85.81 331 ASP A CA 1
ATOM 2700 C C . ASP A 1 331 ? -0.495 11.453 -10.68 1 85.81 331 ASP A C 1
ATOM 2702 O O . ASP A 1 331 ? -0.087 10.641 -11.516 1 85.81 331 ASP A O 1
ATOM 2706 N N . TYR A 1 332 ? 0.275 12.258 -10.008 1 90 332 TYR A N 1
ATOM 2707 C CA . TYR A 1 332 ? 1.692 12.312 -10.352 1 90 332 TYR A CA 1
ATOM 2708 C C . TYR A 1 332 ? 2.516 11.453 -9.398 1 90 332 TYR A C 1
ATOM 2710 O O . TYR A 1 332 ? 3.746 11.43 -9.484 1 90 332 TYR A O 1
ATOM 2718 N N . GLN A 1 333 ? 1.828 10.773 -8.539 1 87.75 333 GLN A N 1
ATOM 2719 C CA . GLN A 1 333 ? 2.553 9.922 -7.598 1 87.75 333 GLN A CA 1
ATOM 2720 C C . GLN A 1 333 ? 3.322 8.828 -8.32 1 87.75 333 GLN A C 1
ATOM 2722 O O . GLN A 1 333 ? 4.477 8.547 -7.988 1 87.75 333 GLN A O 1
ATOM 2727 N N . GLU A 1 334 ? 2.67 8.305 -9.266 1 83.44 334 GLU A N 1
ATOM 2728 C CA . GLU A 1 334 ? 3.33 7.258 -10.047 1 83.44 334 GLU A CA 1
ATOM 2729 C C . GLU A 1 334 ? 4.547 7.809 -10.789 1 83.44 334 GLU A C 1
ATOM 2731 O O . GLU A 1 334 ? 5.582 7.145 -10.867 1 83.44 334 GLU A O 1
ATOM 2736 N N . GLU A 1 335 ? 4.344 8.961 -11.297 1 86.81 335 GLU A N 1
ATOM 2737 C CA . GLU A 1 335 ? 5.43 9.617 -12.016 1 86.81 335 GLU A CA 1
ATOM 2738 C C . GLU A 1 335 ? 6.637 9.844 -11.109 1 86.81 335 GLU A C 1
ATOM 2740 O O . GLU A 1 335 ? 7.777 9.633 -11.523 1 86.81 335 GLU A O 1
ATOM 2745 N N . ILE A 1 336 ? 6.422 10.188 -9.938 1 90.44 336 ILE A N 1
ATOM 2746 C CA . ILE A 1 336 ? 7.477 10.43 -8.961 1 90.44 336 ILE A CA 1
ATOM 2747 C C . ILE A 1 336 ? 8.164 9.117 -8.594 1 90.44 336 ILE A C 1
ATOM 2749 O O . ILE A 1 336 ? 9.398 9.047 -8.547 1 90.44 336 ILE A O 1
ATOM 2753 N N . MET A 1 337 ? 7.375 8.148 -8.445 1 84 337 MET A N 1
ATOM 2754 C CA . MET A 1 337 ? 7.895 6.855 -7.988 1 84 337 MET A CA 1
ATOM 2755 C C . MET A 1 337 ? 8.727 6.191 -9.078 1 84 337 MET A C 1
ATOM 2757 O O . MET A 1 337 ? 9.633 5.41 -8.781 1 84 337 MET A O 1
ATOM 2761 N N . ARG A 1 338 ? 8.398 6.496 -10.258 1 78.94 338 ARG A N 1
ATOM 2762 C CA . ARG A 1 338 ? 9.148 5.941 -11.383 1 78.94 338 ARG A CA 1
ATOM 2763 C C . ARG A 1 338 ? 10.586 6.457 -11.391 1 78.94 338 ARG A C 1
ATOM 2765 O O . ARG A 1 338 ? 11.484 5.785 -11.898 1 78.94 338 ARG A O 1
ATOM 2772 N N . ARG A 1 339 ? 10.742 7.559 -10.844 1 83.19 339 ARG A N 1
ATOM 2773 C CA . ARG A 1 339 ? 12.07 8.164 -10.797 1 83.19 339 ARG A CA 1
ATOM 2774 C C . ARG A 1 339 ? 12.812 7.746 -9.531 1 83.19 339 ARG A C 1
ATOM 2776 O O . ARG A 1 339 ? 12.594 8.305 -8.461 1 83.19 339 ARG A O 1
ATOM 2783 N N . THR A 1 340 ? 13.711 6.84 -9.68 1 76.12 340 THR A N 1
ATOM 2784 C CA . THR A 1 340 ? 14.398 6.266 -8.523 1 76.12 340 THR A CA 1
ATOM 2785 C C . THR A 1 340 ? 15.484 7.211 -8.016 1 76.12 340 THR A C 1
ATOM 2787 O O . THR A 1 340 ? 15.727 7.293 -6.812 1 76.12 340 THR A O 1
ATOM 2790 N N . ASP A 1 341 ? 16.047 7.984 -8.922 1 85.38 341 ASP A N 1
ATOM 2791 C CA . ASP A 1 341 ? 17.094 8.938 -8.555 1 85.38 341 ASP A CA 1
ATOM 2792 C C . ASP A 1 341 ? 16.516 10.336 -8.375 1 85.38 341 ASP A C 1
ATOM 2794 O O . ASP A 1 341 ? 15.891 10.875 -9.289 1 85.38 341 ASP A O 1
ATOM 2798 N N . ASP A 1 342 ? 16.812 10.945 -7.348 1 88.31 342 ASP A N 1
ATOM 2799 C CA . ASP A 1 342 ? 16.312 12.281 -7.035 1 88.31 342 ASP A CA 1
ATOM 2800 C C . ASP A 1 342 ? 16.797 13.305 -8.055 1 88.31 342 ASP A C 1
ATOM 2802 O O . ASP A 1 342 ? 16.141 14.312 -8.305 1 88.31 342 ASP A O 1
ATOM 2806 N N . LYS A 1 343 ? 17.938 12.961 -8.656 1 89.38 343 LYS A N 1
ATOM 2807 C CA . LYS A 1 343 ? 18.531 13.891 -9.609 1 89.38 343 LYS A CA 1
ATOM 2808 C C . LYS A 1 343 ? 17.688 13.984 -10.875 1 89.38 343 LYS A C 1
ATOM 2810 O O . LYS A 1 343 ? 17.844 14.938 -11.648 1 89.38 343 LYS A O 1
ATOM 2815 N N . GLU A 1 344 ? 16.812 13.047 -10.992 1 91 344 GLU A N 1
ATOM 2816 C CA . GLU A 1 344 ? 15.945 13.039 -12.164 1 91 344 GLU A CA 1
ATOM 2817 C C . GLU A 1 344 ? 14.758 13.977 -11.984 1 91 344 GLU A C 1
ATOM 2819 O O . GLU A 1 344 ? 14.07 14.312 -12.945 1 91 344 GLU A O 1
ATOM 2824 N N . LEU A 1 345 ? 14.555 14.422 -10.797 1 92.38 345 LEU A N 1
ATOM 2825 C CA . LEU A 1 345 ? 13.461 15.336 -10.5 1 92.38 345 LEU A CA 1
ATOM 2826 C C . LEU A 1 345 ? 13.867 16.781 -10.781 1 92.38 345 LEU A C 1
ATOM 2828 O O . LEU A 1 345 ? 15.031 17.141 -10.617 1 92.38 345 LEU A O 1
ATOM 2832 N N . PRO A 1 346 ? 12.898 17.547 -11.227 1 93 346 PRO A N 1
ATOM 2833 C CA . PRO A 1 346 ? 13.203 18.984 -11.305 1 93 346 PRO A CA 1
ATOM 2834 C C . PRO A 1 346 ? 13.688 19.562 -9.977 1 93 346 PRO A C 1
ATOM 2836 O O . PRO A 1 346 ? 13.227 19.125 -8.914 1 93 346 PRO A O 1
ATOM 2839 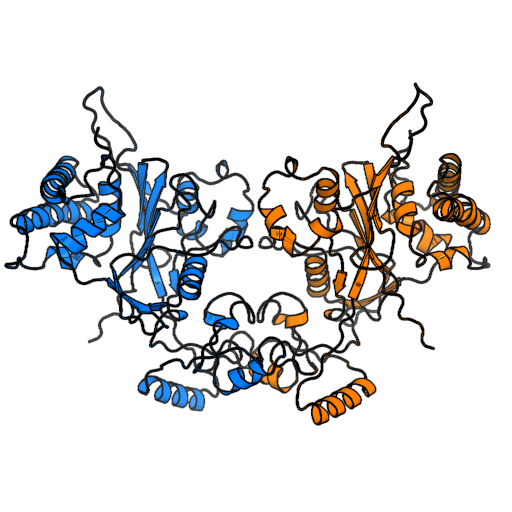N N . GLU A 1 347 ? 14.5 20.5 -9.977 1 91 347 GLU A N 1
ATOM 2840 C CA . GLU A 1 347 ? 15.203 21 -8.797 1 91 347 GLU A CA 1
ATOM 2841 C C . GLU A 1 347 ? 14.219 21.422 -7.707 1 91 347 GLU A C 1
ATOM 2843 O O . GLU A 1 347 ? 14.328 20.969 -6.566 1 91 347 GLU A O 1
ATOM 2848 N N . HIS A 1 348 ? 13.297 22.281 -8.07 1 93.75 348 HIS A N 1
ATOM 2849 C CA . HIS A 1 348 ? 12.352 22.797 -7.078 1 93.75 348 HIS A CA 1
ATOM 2850 C C . HIS A 1 348 ? 11.469 21.688 -6.52 1 93.75 348 HIS A C 1
ATOM 2852 O O . HIS A 1 348 ? 11.164 21.672 -5.328 1 93.75 348 HIS A O 1
ATOM 2858 N N . ILE A 1 349 ? 11.164 20.766 -7.387 1 94.75 349 ILE A N 1
ATOM 2859 C CA . ILE A 1 349 ? 10.328 19.641 -6.949 1 94.75 349 ILE A CA 1
ATOM 2860 C C . ILE A 1 349 ? 11.141 18.719 -6.031 1 94.75 349 ILE A C 1
ATOM 2862 O O . ILE A 1 349 ? 10.625 18.234 -5.027 1 94.75 349 ILE A O 1
ATOM 2866 N N . ARG A 1 350 ? 12.344 18.562 -6.395 1 94.69 350 ARG A N 1
ATOM 2867 C CA . ARG A 1 350 ? 13.227 17.766 -5.555 1 94.69 350 ARG A CA 1
ATOM 2868 C C . ARG A 1 350 ? 13.32 18.344 -4.148 1 94.69 350 ARG A C 1
ATOM 2870 O O . ARG A 1 350 ? 13.227 17.609 -3.16 1 94.69 350 ARG A O 1
ATOM 2877 N N . ARG A 1 351 ? 13.469 19.641 -4.012 1 93.38 351 ARG A N 1
ATOM 2878 C CA . ARG A 1 351 ? 13.555 20.312 -2.719 1 93.38 351 ARG A CA 1
ATOM 2879 C C . ARG A 1 351 ? 12.258 20.156 -1.937 1 93.38 351 ARG A C 1
ATOM 2881 O O . ARG A 1 351 ? 12.281 19.938 -0.723 1 93.38 351 ARG A O 1
ATOM 2888 N N . LEU A 1 352 ? 11.227 20.234 -2.652 1 95.19 352 LEU A N 1
ATOM 2889 C CA . LEU A 1 352 ? 9.898 20.156 -2.043 1 95.19 352 LEU A CA 1
ATOM 2890 C C . LEU A 1 352 ? 9.641 18.766 -1.493 1 95.19 352 LEU A C 1
ATOM 2892 O O . LEU A 1 352 ? 9.156 18.609 -0.372 1 95.19 352 LEU A O 1
ATOM 2896 N N . LEU A 1 353 ? 10.039 17.75 -2.223 1 95.06 353 LEU A N 1
ATOM 2897 C CA . LEU A 1 353 ? 9.75 16.359 -1.874 1 95.06 353 LEU A CA 1
ATOM 2898 C C . LEU A 1 353 ? 10.758 15.828 -0.859 1 95.06 353 LEU A C 1
ATOM 2900 O O . LEU A 1 353 ? 10.398 15.062 0.038 1 95.06 353 LEU A O 1
ATOM 2904 N N . CYS A 1 354 ? 11.992 16.297 -0.948 1 92.56 354 CYS A N 1
ATOM 2905 C CA . CYS A 1 354 ? 13.055 15.648 -0.19 1 92.56 354 CYS A CA 1
ATOM 2906 C C . CYS A 1 354 ? 13.445 16.484 1.025 1 92.56 354 CYS A C 1
ATOM 2908 O O . CYS A 1 354 ? 13.953 15.953 2.012 1 92.56 354 CYS A O 1
ATOM 2910 N N . ASP A 1 355 ? 13.109 17.812 0.994 1 91.75 355 ASP A N 1
ATOM 2911 C CA . ASP A 1 355 ? 13.703 18.672 2.012 1 91.75 355 ASP A CA 1
ATOM 2912 C C . ASP A 1 355 ? 12.641 19.484 2.748 1 91.75 355 ASP A C 1
ATOM 2914 O O . ASP A 1 355 ? 12.945 20.5 3.373 1 91.75 355 ASP A O 1
ATOM 2918 N N . ALA A 1 356 ? 11.438 19.062 2.662 1 94.25 356 ALA A N 1
ATOM 2919 C CA . ALA A 1 356 ? 10.383 19.781 3.361 1 94.25 356 ALA A CA 1
ATOM 2920 C C . ALA A 1 356 ? 10.594 19.734 4.871 1 94.25 356 ALA A C 1
ATOM 2922 O O . ALA A 1 356 ? 10.781 18.656 5.445 1 94.25 356 ALA A O 1
ATOM 2923 N N . TYR A 1 357 ? 10.594 20.906 5.457 1 93.19 357 TYR A N 1
ATOM 2924 C CA . TYR A 1 357 ? 10.781 21.047 6.895 1 93.19 357 TYR A CA 1
ATOM 2925 C C . TYR A 1 357 ? 9.453 21.297 7.598 1 93.19 357 TYR A C 1
ATOM 2927 O O . TYR A 1 357 ? 9.148 20.672 8.617 1 93.19 357 TYR A O 1
ATOM 2935 N N . MET A 1 358 ? 8.648 22.234 7.016 1 96.38 358 MET A N 1
ATOM 2936 C CA . MET A 1 358 ? 7.344 22.594 7.562 1 96.38 358 MET A CA 1
ATOM 2937 C C . MET A 1 358 ? 6.316 22.766 6.449 1 96.38 358 MET A C 1
ATOM 2939 O O . MET A 1 358 ? 6.621 23.359 5.406 1 96.38 358 MET A O 1
ATOM 2943 N N . CYS A 1 359 ? 5.195 22.234 6.707 1 97.94 359 CYS A N 1
ATOM 2944 C CA . CYS A 1 359 ? 4.047 22.484 5.844 1 97.94 359 CYS A CA 1
ATOM 2945 C C . CYS A 1 359 ? 2.975 23.281 6.578 1 97.94 359 CYS A C 1
ATOM 2947 O O . CYS A 1 359 ? 2.566 22.906 7.68 1 97.94 359 CYS A O 1
ATOM 2949 N N . MET A 1 360 ? 2.529 24.312 5.992 1 97.56 360 MET A N 1
ATOM 2950 C CA . MET A 1 360 ? 1.539 25.172 6.633 1 97.56 360 MET A CA 1
ATOM 2951 C C . MET A 1 360 ? 0.197 25.078 5.914 1 97.56 360 MET A C 1
ATOM 2953 O O . MET A 1 360 ? 0.131 25.25 4.695 1 97.56 360 MET A O 1
ATOM 2957 N N . TYR A 1 361 ? -0.816 24.797 6.715 1 96.81 361 TYR A N 1
ATOM 2958 C CA . TYR A 1 361 ? -2.172 24.656 6.195 1 96.81 361 TYR A CA 1
ATOM 2959 C C . TYR A 1 361 ? -3.1 25.703 6.816 1 96.81 361 TYR A C 1
ATOM 2961 O O . TYR A 1 361 ? -2.895 26.125 7.961 1 96.81 361 TYR A O 1
ATOM 2969 N N . GLN A 1 362 ? -4.086 26.109 6.066 1 95.19 362 GLN A N 1
ATOM 2970 C CA . GLN A 1 362 ? -5.066 27.047 6.59 1 95.19 362 GLN A CA 1
ATOM 2971 C C . GLN A 1 362 ? -6.488 26.609 6.27 1 95.19 362 GLN A C 1
ATOM 2973 O O . GLN A 1 362 ? -6.715 25.906 5.273 1 95.19 362 GLN A O 1
ATOM 2978 N N . SER A 1 363 ? -7.43 26.891 7.164 1 91.12 363 SER A N 1
ATOM 2979 C CA . SER A 1 363 ? -8.844 26.641 6.91 1 91.12 363 SER A CA 1
ATOM 2980 C C . SER A 1 363 ? -9.398 27.594 5.863 1 91.12 363 SER A C 1
ATOM 2982 O O . SER A 1 363 ? -9.07 28.781 5.855 1 91.12 363 SER A O 1
ATOM 2984 N N . PRO A 1 364 ? -10.141 26.969 4.891 1 79.06 364 PRO A N 1
ATOM 2985 C CA . PRO A 1 364 ? -10.727 27.891 3.912 1 79.06 364 PRO A CA 1
ATOM 2986 C C . PRO A 1 364 ? -11.672 28.891 4.551 1 79.06 364 PRO A C 1
ATOM 2988 O O . PRO A 1 364 ? -12.281 28.609 5.582 1 79.06 364 PRO A O 1
ATOM 2991 N N . GLU A 1 365 ? -11.438 30.109 4.449 1 61.38 365 GLU A N 1
ATOM 2992 C CA . GLU A 1 365 ? -12.258 31.172 5.02 1 61.38 365 GLU A CA 1
ATOM 2993 C C . GLU A 1 365 ? -13.742 30.828 4.934 1 61.38 365 GLU A C 1
ATOM 2995 O O . GLU A 1 365 ? -14.242 30.484 3.859 1 61.38 365 GLU A O 1
ATOM 3000 N N . VAL A 1 366 ? -14.227 30 5.812 1 46.72 366 VAL A N 1
ATOM 3001 C CA . VAL A 1 366 ? -15.68 30 5.898 1 46.72 366 VAL A CA 1
ATOM 3002 C C . VAL A 1 366 ? -16.203 31.438 5.75 1 46.72 366 VAL A C 1
ATOM 3004 O O . VAL A 1 366 ? -15.648 32.375 6.352 1 46.72 366 VAL A O 1
ATOM 3007 N N . SER A 1 367 ? -16.672 31.844 4.695 1 36.44 367 SER A N 1
ATOM 3008 C CA . SER A 1 367 ? -17.5 33.031 4.77 1 36.44 367 SER A CA 1
ATOM 3009 C C . SER A 1 367 ? -18.25 33.094 6.105 1 36.44 367 SER A C 1
ATOM 3011 O O . SER A 1 367 ? -18.891 32.125 6.512 1 36.44 367 SER A O 1
ATOM 3013 N N . MET A 1 368 ? -17.625 33.688 7.184 1 29.41 368 MET A N 1
ATOM 3014 C CA . MET A 1 368 ? -18.375 34.125 8.352 1 29.41 368 MET A CA 1
ATOM 3015 C C . MET A 1 368 ? -19.797 34.5 7.969 1 29.41 368 MET A C 1
ATOM 3017 O O . MET A 1 368 ? -20.047 35.625 7.477 1 29.41 368 MET A O 1
ATOM 3021 N N . VAL A 1 369 ? -20.516 33.844 7.215 1 29.11 369 VAL A N 1
ATOM 3022 C CA . VAL A 1 369 ? -21.875 34.312 7.469 1 29.11 369 VAL A CA 1
ATOM 3023 C C . VAL A 1 369 ? -22.188 34.219 8.961 1 29.11 369 VAL A C 1
ATOM 3025 O O . VAL A 1 369 ? -22.297 33.094 9.508 1 29.11 369 VAL A O 1
ATOM 3028 N N . ARG A 1 370 ? -21.625 35.062 9.789 1 26.55 370 ARG A N 1
ATOM 3029 C CA . ARG A 1 370 ? -22.5 35.5 10.883 1 26.55 370 ARG A CA 1
ATOM 3030 C C . ARG A 1 370 ? -23.859 35.938 10.344 1 26.55 370 ARG A C 1
ATOM 3032 O O . ARG A 1 370 ? -23.938 36.594 9.305 1 26.55 370 ARG A O 1
ATOM 3039 N N . HIS B 1 1 ? 29.203 -24.719 -27.109 1 36.53 1 HIS B N 1
ATOM 3040 C CA . HIS B 1 1 ? 28.75 -25.062 -25.766 1 36.53 1 HIS B CA 1
ATOM 3041 C C . HIS B 1 1 ? 27.266 -24.75 -25.594 1 36.53 1 HIS B C 1
ATOM 3043 O O . HIS B 1 1 ? 26.875 -23.578 -25.625 1 36.53 1 HIS B O 1
ATOM 3049 N N . HIS B 1 2 ? 26.406 -25.422 -26.234 1 47.75 2 HIS B N 1
ATOM 3050 C CA . HIS B 1 2 ? 24.953 -25.297 -26.312 1 47.75 2 HIS B CA 1
ATOM 3051 C C . HIS B 1 2 ? 24.344 -25.156 -24.922 1 47.75 2 HIS B C 1
ATOM 3053 O O . HIS B 1 2 ? 24.672 -25.938 -24.016 1 47.75 2 HIS B O 1
ATOM 3059 N N . ASN B 1 3 ? 24.031 -23.969 -24.484 1 56.41 3 ASN B N 1
ATOM 3060 C CA . ASN B 1 3 ? 23.562 -23.5 -23.203 1 56.41 3 ASN B CA 1
ATOM 3061 C C . ASN B 1 3 ? 22.422 -24.375 -22.656 1 56.41 3 ASN B C 1
ATOM 3063 O O . ASN B 1 3 ? 21.281 -24.266 -23.109 1 56.41 3 ASN B O 1
ATOM 3067 N N . SER B 1 4 ? 22.703 -25.672 -22.094 1 74.06 4 SER B N 1
ATOM 3068 C CA . SER B 1 4 ? 21.781 -26.672 -21.562 1 74.06 4 SER B CA 1
ATOM 3069 C C . SER B 1 4 ? 21.312 -26.297 -20.172 1 74.06 4 SER B C 1
ATOM 3071 O O . SER B 1 4 ? 20.578 -27.062 -19.531 1 74.06 4 SER B O 1
ATOM 3073 N N . CYS B 1 5 ? 21.625 -25.156 -19.75 1 82.06 5 CYS B N 1
ATOM 3074 C CA . CYS B 1 5 ? 21.312 -24.812 -18.375 1 82.06 5 CYS B CA 1
ATOM 3075 C C . CYS B 1 5 ? 19.812 -24.719 -18.156 1 82.06 5 CYS B C 1
ATOM 3077 O O . CYS B 1 5 ? 19.312 -25.031 -17.078 1 82.06 5 CYS B O 1
ATOM 3079 N N . TYR B 1 6 ? 19.109 -24.344 -19.188 1 87.06 6 TYR B N 1
ATOM 3080 C CA . TYR B 1 6 ? 17.656 -24.25 -19.016 1 87.06 6 TYR B CA 1
ATOM 3081 C C . TYR B 1 6 ? 17.031 -25.609 -18.766 1 87.06 6 TYR B C 1
ATOM 3083 O O . TYR B 1 6 ? 16.125 -25.734 -17.938 1 87.06 6 TYR B O 1
ATOM 3091 N N . LEU B 1 7 ? 17.562 -26.578 -19.391 1 87.69 7 LEU B N 1
ATOM 3092 C CA . LEU B 1 7 ? 17.031 -27.938 -19.25 1 87.69 7 LEU B CA 1
ATOM 3093 C C . LEU B 1 7 ? 17.359 -28.516 -17.875 1 87.69 7 LEU B C 1
ATOM 3095 O O . LEU B 1 7 ? 16.484 -29.047 -17.203 1 87.69 7 LEU B O 1
ATOM 3099 N N . ASP B 1 8 ? 18.562 -28.344 -17.5 1 87.06 8 ASP B N 1
ATOM 3100 C CA . ASP B 1 8 ? 19 -28.844 -16.203 1 87.06 8 ASP B CA 1
ATOM 3101 C C . ASP B 1 8 ? 18.203 -28.219 -15.062 1 87.06 8 ASP B C 1
ATOM 3103 O O . ASP B 1 8 ? 17.719 -28.922 -14.18 1 87.06 8 ASP B O 1
ATOM 3107 N N . ALA B 1 9 ? 18.125 -26.953 -15.141 1 91.25 9 ALA B N 1
ATOM 3108 C CA . ALA B 1 9 ? 17.438 -26.219 -14.086 1 91.25 9 ALA B CA 1
ATOM 3109 C C . ALA B 1 9 ? 15.969 -26.625 -14.008 1 91.25 9 ALA B C 1
ATOM 3111 O O . ALA B 1 9 ? 15.422 -26.797 -12.914 1 91.25 9 ALA B O 1
ATOM 3112 N N . THR B 1 10 ? 15.367 -26.781 -15.133 1 93.19 10 THR B N 1
ATOM 3113 C CA . THR B 1 10 ? 13.953 -27.125 -15.18 1 93.19 10 THR B CA 1
ATOM 3114 C C . THR B 1 10 ? 13.719 -28.547 -14.703 1 93.19 10 THR B C 1
ATOM 3116 O O . THR B 1 10 ? 12.797 -28.812 -13.938 1 93.19 10 THR B O 1
ATOM 3119 N N . LEU B 1 11 ? 14.531 -29.453 -15.117 1 91.62 11 LEU B N 1
ATOM 3120 C CA . LEU B 1 11 ? 14.398 -30.859 -14.727 1 91.62 11 LEU B CA 1
ATOM 3121 C C . LEU B 1 11 ? 14.57 -31.016 -13.219 1 91.62 11 LEU B C 1
ATOM 3123 O O . LEU B 1 11 ? 13.836 -31.781 -12.586 1 91.62 11 LEU B O 1
ATOM 3127 N N . LEU B 1 12 ? 15.5 -30.328 -12.734 1 91.94 12 LEU B N 1
ATOM 3128 C CA . LEU B 1 12 ? 15.688 -30.375 -11.281 1 91.94 12 LEU B CA 1
ATOM 3129 C C . LEU B 1 12 ? 14.469 -29.828 -10.555 1 91.94 12 LEU B C 1
ATOM 3131 O O . LEU B 1 12 ? 14.008 -30.406 -9.578 1 91.94 12 LEU B O 1
ATOM 3135 N N . ALA B 1 13 ? 13.969 -28.766 -11.039 1 94.81 13 ALA B N 1
ATOM 3136 C CA . ALA B 1 13 ? 12.789 -28.156 -10.438 1 94.81 13 ALA B CA 1
ATOM 3137 C C . ALA B 1 13 ? 11.594 -29.109 -10.477 1 94.81 13 ALA B C 1
ATOM 3139 O O . ALA B 1 13 ? 10.82 -29.172 -9.516 1 94.81 13 ALA B O 1
ATOM 3140 N N . MET B 1 14 ? 11.492 -29.859 -11.516 1 94.56 14 MET B N 1
ATOM 3141 C CA . MET B 1 14 ? 10.336 -30.719 -11.742 1 94.56 14 MET B CA 1
ATOM 3142 C C . MET B 1 14 ? 10.422 -31.984 -10.898 1 94.56 14 MET B C 1
ATOM 3144 O O . MET B 1 14 ? 9.406 -32.5 -10.445 1 94.56 14 MET B O 1
ATOM 3148 N N . PHE B 1 15 ? 11.688 -32.469 -10.688 1 93 15 PHE B N 1
ATOM 3149 C CA . PHE B 1 15 ? 11.703 -33.875 -10.305 1 93 15 PHE B CA 1
ATOM 3150 C C . PHE B 1 15 ? 12.539 -34.062 -9.047 1 93 15 PHE B C 1
ATOM 3152 O O . PHE B 1 15 ? 12.562 -35.188 -8.484 1 93 15 PHE B O 1
ATOM 3159 N N . TYR B 1 16 ? 13.148 -33.094 -8.578 1 88.62 16 TYR B N 1
ATOM 3160 C CA . TYR B 1 16 ? 14.094 -33.312 -7.484 1 88.62 16 TYR B CA 1
ATOM 3161 C C . TYR B 1 16 ? 13.375 -33.812 -6.238 1 88.62 16 TYR B C 1
ATOM 3163 O O . TYR B 1 16 ? 13.734 -34.844 -5.691 1 88.62 16 TYR B O 1
ATOM 3171 N N . PHE B 1 17 ? 12.414 -33.125 -5.742 1 86.81 17 PHE B N 1
ATOM 3172 C CA . PHE B 1 17 ? 11.836 -33.469 -4.453 1 86.81 17 PHE B CA 1
ATOM 3173 C C . PHE B 1 17 ? 10.32 -33.656 -4.566 1 86.81 17 PHE B C 1
ATOM 3175 O O . PHE B 1 17 ? 9.656 -33.969 -3.588 1 86.81 17 PHE B O 1
ATOM 3182 N N . THR B 1 18 ? 9.727 -33.469 -5.711 1 87.88 18 THR B N 1
ATOM 3183 C CA . THR B 1 18 ? 8.281 -33.594 -5.871 1 87.88 18 THR B CA 1
ATOM 3184 C C . THR B 1 18 ? 7.93 -34.75 -6.789 1 87.88 18 THR B C 1
ATOM 3186 O O . THR B 1 18 ? 8.75 -35.188 -7.605 1 87.88 18 THR B O 1
ATOM 3189 N N . THR B 1 19 ? 6.695 -35.219 -6.57 1 89.44 19 THR B N 1
ATOM 3190 C CA . THR B 1 19 ? 6.238 -36.312 -7.395 1 89.44 19 THR B CA 1
ATOM 3191 C C . THR B 1 19 ? 5.059 -35.906 -8.266 1 89.44 19 THR B C 1
ATOM 3193 O O . THR B 1 19 ? 4.41 -36.75 -8.883 1 89.44 19 THR B O 1
ATOM 3196 N N . VAL B 1 20 ? 4.859 -34.719 -8.336 1 89.81 20 VAL B N 1
ATOM 3197 C CA . VAL B 1 20 ? 3.648 -34.219 -8.992 1 89.81 20 VAL B CA 1
ATOM 3198 C C . VAL B 1 20 ? 3.703 -34.531 -10.484 1 89.81 20 VAL B C 1
ATOM 3200 O O . VAL B 1 20 ? 2.666 -34.75 -11.117 1 89.81 20 VAL B O 1
ATOM 3203 N N . PHE B 1 21 ? 4.926 -34.688 -11.039 1 91.69 21 PHE B N 1
ATOM 3204 C CA . PHE B 1 21 ? 5.082 -34.906 -12.469 1 91.69 21 PHE B CA 1
ATOM 3205 C C . PHE B 1 21 ? 5.285 -36.375 -12.766 1 91.69 21 PHE B C 1
ATOM 3207 O O . PHE B 1 21 ? 5.406 -36.781 -13.93 1 91.69 21 PHE B O 1
ATOM 3214 N N . ASP B 1 22 ? 5.273 -37.188 -11.781 1 91.56 22 ASP B N 1
ATOM 3215 C CA . ASP B 1 22 ? 5.676 -38.594 -11.953 1 91.56 22 ASP B CA 1
ATOM 3216 C C . ASP B 1 22 ? 4.688 -39.344 -12.844 1 91.56 22 ASP B C 1
ATOM 3218 O O . ASP B 1 22 ? 5.035 -40.344 -13.453 1 91.56 22 ASP B O 1
ATOM 3222 N N . GLY B 1 23 ? 3.494 -38.875 -12.898 1 88.62 23 GLY B N 1
ATOM 3223 C CA . GLY B 1 23 ? 2.494 -39.531 -13.734 1 88.62 23 GLY B CA 1
ATOM 3224 C C . GLY B 1 23 ? 2.926 -39.688 -15.18 1 88.62 23 GLY B C 1
ATOM 3225 O O . GLY B 1 23 ? 2.553 -40.656 -15.852 1 88.62 23 GLY B O 1
ATOM 3226 N N . ILE B 1 24 ? 3.719 -38.781 -15.633 1 88.94 24 ILE B N 1
ATOM 3227 C CA . ILE B 1 24 ? 4.094 -38.812 -17.047 1 88.94 24 ILE B CA 1
ATOM 3228 C C . ILE B 1 24 ? 5.117 -39.906 -17.297 1 88.94 24 ILE B C 1
ATOM 3230 O O . ILE B 1 24 ? 5.348 -40.281 -18.453 1 88.94 24 ILE B O 1
ATOM 3234 N N . LEU B 1 25 ? 5.73 -40.375 -16.25 1 89.94 25 LEU B N 1
ATOM 3235 C CA . LEU B 1 25 ? 6.801 -41.375 -16.391 1 89.94 25 LEU B CA 1
ATOM 3236 C C . LEU B 1 25 ? 6.238 -42.781 -16.469 1 89.94 25 LEU B C 1
ATOM 3238 O O . LEU B 1 25 ? 6.945 -43.719 -16.844 1 89.94 25 LEU B O 1
ATOM 3242 N N . TYR B 1 26 ? 4.918 -42.875 -16.172 1 89.31 26 TYR B N 1
ATOM 3243 C CA . TYR B 1 26 ? 4.406 -44.25 -16.016 1 89.31 26 TYR B CA 1
ATOM 3244 C C . TYR B 1 26 ? 3.256 -44.5 -16.984 1 89.31 26 TYR B C 1
ATOM 3246 O O . TYR B 1 26 ? 2.73 -45.594 -17.047 1 89.31 26 TYR B O 1
ATOM 3254 N N . ARG B 1 27 ? 2.939 -43.531 -17.734 1 89 27 ARG B N 1
ATOM 3255 C CA . ARG B 1 27 ? 1.861 -43.75 -18.688 1 89 27 ARG B CA 1
ATOM 3256 C C . ARG B 1 27 ? 2.311 -44.625 -19.844 1 89 27 ARG B C 1
ATOM 3258 O O . ARG B 1 27 ? 3.35 -44.375 -20.453 1 89 27 ARG B O 1
ATOM 3265 N N . PRO B 1 28 ? 1.469 -45.562 -20.156 1 90.69 28 PRO B N 1
ATOM 3266 C CA . PRO B 1 28 ? 1.832 -46.438 -21.281 1 90.69 28 PRO B CA 1
ATOM 3267 C C . PRO B 1 28 ? 1.694 -45.75 -22.641 1 90.69 28 PRO B C 1
ATOM 3269 O O . PRO B 1 28 ? 0.879 -44.812 -22.781 1 90.69 28 PRO B O 1
ATOM 3272 N N . LYS B 1 29 ? 2.539 -46.188 -23.547 1 93.12 29 LYS B N 1
ATOM 3273 C CA . LYS B 1 29 ? 2.51 -45.625 -24.891 1 93.12 29 LYS B CA 1
ATOM 3274 C C . LYS B 1 29 ? 1.175 -45.938 -25.578 1 93.12 29 LYS B C 1
ATOM 3276 O O . LYS B 1 29 ? 0.643 -47.031 -25.469 1 93.12 29 LYS B O 1
ATOM 3281 N N . ARG B 1 30 ? 0.735 -45 -26.203 1 92.62 30 ARG B N 1
ATOM 3282 C CA . ARG B 1 30 ? -0.491 -45.125 -26.984 1 92.62 30 ARG B CA 1
ATOM 3283 C C . ARG B 1 30 ? -0.193 -45.062 -28.484 1 92.62 30 ARG B C 1
ATOM 3285 O O . ARG B 1 30 ? 0.92 -44.688 -28.875 1 92.62 30 ARG B O 1
ATOM 3292 N N . MET B 1 31 ? -1.212 -45.375 -29.234 1 91.88 31 MET B N 1
ATOM 3293 C CA . MET B 1 31 ? -1.063 -45.438 -30.688 1 91.88 31 MET B CA 1
ATOM 3294 C C . MET B 1 31 ? -0.755 -44.062 -31.266 1 91.88 31 MET B C 1
ATOM 3296 O O . MET B 1 31 ? -0.047 -43.938 -32.25 1 91.88 31 MET B O 1
ATOM 3300 N N . ASP B 1 32 ? -1.246 -43.094 -30.609 1 91.88 32 ASP B N 1
ATOM 3301 C CA . ASP B 1 32 ? -1.108 -41.75 -31.156 1 91.88 32 ASP B CA 1
ATOM 3302 C C . ASP B 1 32 ? 0.152 -41.062 -30.625 1 91.88 32 ASP B C 1
ATOM 3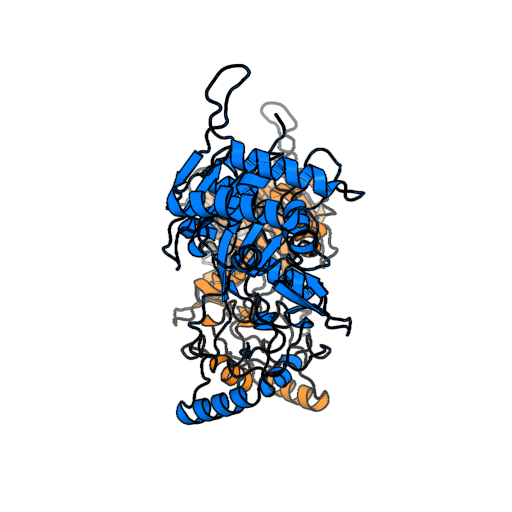304 O O . ASP B 1 32 ? 0.423 -39.906 -30.953 1 91.88 32 ASP B O 1
ATOM 3308 N N . ASP B 1 33 ? 0.962 -41.812 -29.922 1 91.38 33 ASP B N 1
ATOM 3309 C CA . ASP B 1 33 ? 2.195 -41.25 -29.375 1 91.38 33 ASP B CA 1
ATOM 3310 C C . ASP B 1 33 ? 3.33 -41.312 -30.391 1 91.38 33 ASP B C 1
ATOM 3312 O O . ASP B 1 33 ? 3.256 -42.094 -31.359 1 91.38 33 ASP B O 1
ATOM 3316 N N . LEU B 1 34 ? 4.328 -40.5 -30.125 1 88.62 34 LEU B N 1
ATOM 3317 C CA . LEU B 1 34 ? 5.512 -40.469 -30.984 1 88.62 34 LEU B CA 1
ATOM 3318 C C . LEU B 1 34 ? 6.258 -41.812 -30.906 1 88.62 34 LEU B C 1
ATOM 3320 O O . LEU B 1 34 ? 6.188 -42.5 -29.875 1 88.62 34 LEU B O 1
ATOM 3324 N N . ARG B 1 35 ? 6.934 -42.094 -31.906 1 88.06 35 ARG B N 1
ATOM 3325 C CA . ARG B 1 35 ? 7.727 -43.312 -31.953 1 88.06 35 ARG B CA 1
ATOM 3326 C C . ARG B 1 35 ? 8.773 -43.344 -30.844 1 88.06 35 ARG B C 1
ATOM 3328 O O . ARG B 1 35 ? 9.047 -44.375 -30.25 1 88.06 35 ARG B O 1
ATOM 3335 N N . GLU B 1 36 ? 9.219 -42.125 -30.578 1 88.44 36 GLU B N 1
ATOM 3336 C CA . GLU B 1 36 ? 10.32 -42 -29.641 1 88.44 36 GLU B CA 1
ATOM 3337 C C . GLU B 1 36 ? 9.805 -41.906 -28.203 1 88.44 36 GLU B C 1
ATOM 3339 O O . GLU B 1 36 ? 10.586 -41.75 -27.266 1 88.44 36 GLU B O 1
ATOM 3344 N N . TYR B 1 37 ? 8.547 -42.094 -27.984 1 91.56 37 TYR B N 1
ATOM 3345 C CA . TYR B 1 37 ? 7.914 -41.906 -26.672 1 91.56 37 TYR B CA 1
ATOM 3346 C C . TYR B 1 37 ? 8.609 -42.719 -25.594 1 91.56 37 TYR B C 1
ATOM 3348 O O . TYR B 1 37 ? 9.047 -42.188 -24.578 1 91.56 37 TYR B O 1
ATOM 3356 N N . ASP B 1 38 ? 8.766 -43.969 -25.844 1 92.62 38 ASP B N 1
ATOM 3357 C CA . ASP B 1 38 ? 9.344 -44.875 -24.844 1 92.62 38 ASP B CA 1
ATOM 3358 C C . ASP B 1 38 ? 10.797 -44.531 -24.562 1 92.62 38 ASP B C 1
ATOM 3360 O O . ASP B 1 38 ? 11.25 -44.625 -23.422 1 92.62 38 ASP B O 1
ATOM 3364 N N . GLU B 1 39 ? 11.438 -44.156 -25.547 1 92.06 39 GLU B N 1
ATOM 3365 C CA . GLU B 1 39 ? 12.836 -43.781 -25.375 1 92.06 39 GLU B CA 1
ATOM 3366 C C . GLU B 1 39 ? 12.992 -42.531 -24.516 1 92.06 39 GLU B C 1
ATOM 3368 O O . GLU B 1 39 ? 13.812 -42.5 -23.609 1 92.06 39 GLU B O 1
ATOM 3373 N N . VAL B 1 40 ? 12.219 -41.594 -24.859 1 90.88 40 VAL B N 1
ATOM 3374 C CA . VAL B 1 40 ? 12.266 -40.344 -24.109 1 90.88 40 VAL B CA 1
ATOM 3375 C C . VAL B 1 40 ? 11.906 -40.594 -22.641 1 90.88 40 VAL B C 1
ATOM 3377 O O . VAL B 1 40 ? 12.594 -40.156 -21.734 1 90.88 40 VAL B O 1
ATOM 3380 N N . LYS B 1 41 ? 10.852 -41.281 -22.438 1 93.06 41 LYS B N 1
ATOM 3381 C CA . LYS B 1 41 ? 10.383 -41.656 -21.109 1 93.06 41 LYS B CA 1
ATOM 3382 C C . LYS B 1 41 ? 11.469 -42.375 -20.312 1 93.06 41 LYS B C 1
ATOM 3384 O O . LYS B 1 41 ? 11.703 -42.062 -19.141 1 93.06 41 LYS B O 1
ATOM 3389 N N . GLN B 1 42 ? 12.117 -43.25 -20.953 1 93.25 42 GLN B N 1
ATOM 3390 C CA . GLN B 1 42 ? 13.172 -44.031 -20.297 1 93.25 42 GLN B CA 1
ATOM 3391 C C . GLN B 1 42 ? 14.359 -43.125 -19.938 1 93.25 42 GLN B C 1
ATOM 3393 O O . GLN B 1 42 ? 14.93 -43.281 -18.844 1 93.25 42 GLN B O 1
ATOM 3398 N N . VAL B 1 43 ? 14.719 -42.281 -20.812 1 92.81 43 VAL B N 1
ATOM 3399 C CA . VAL B 1 43 ? 15.844 -41.375 -20.578 1 92.81 43 VAL B CA 1
ATOM 3400 C C . VAL B 1 43 ? 15.531 -40.469 -19.391 1 92.81 43 VAL B C 1
ATOM 3402 O O . VAL B 1 43 ? 16.391 -40.281 -18.516 1 92.81 43 VAL B O 1
ATOM 3405 N N . ILE B 1 44 ? 14.328 -40 -19.312 1 93.38 44 ILE B N 1
ATOM 3406 C CA . ILE B 1 44 ? 13.945 -39.094 -18.219 1 93.38 44 ILE B CA 1
ATOM 3407 C C . ILE B 1 44 ? 13.852 -39.875 -16.922 1 93.38 44 ILE B C 1
ATOM 3409 O O . ILE B 1 44 ? 14.438 -39.469 -15.906 1 93.38 44 ILE B O 1
ATOM 3413 N N . LYS B 1 45 ? 13.203 -41 -16.922 1 94.06 45 LYS B N 1
ATOM 3414 C CA . LYS B 1 45 ? 12.953 -41.781 -15.727 1 94.06 45 LYS B CA 1
ATOM 3415 C C . LYS B 1 45 ? 14.242 -42.406 -15.188 1 94.06 45 LYS B C 1
ATOM 3417 O O . LYS B 1 45 ? 14.625 -42.156 -14.047 1 94.06 45 LYS B O 1
ATOM 3422 N N . GLU B 1 46 ? 14.969 -43.094 -16.031 1 93.69 46 GLU B N 1
ATOM 3423 C CA . GLU B 1 46 ? 16.141 -43.844 -15.602 1 93.69 46 GLU B CA 1
ATOM 3424 C C . GLU B 1 46 ? 17.406 -43.031 -15.695 1 93.69 46 GLU B C 1
ATOM 3426 O O . GLU B 1 46 ? 18.344 -43.219 -14.906 1 93.69 46 GLU B O 1
ATOM 3431 N N . GLY B 1 47 ? 17.406 -42.156 -16.594 1 91.25 47 GLY B N 1
ATOM 3432 C CA . GLY B 1 47 ? 18.609 -41.375 -16.828 1 91.25 47 GLY B CA 1
ATOM 3433 C C . GLY B 1 47 ? 18.688 -40.125 -15.961 1 91.25 47 GLY B C 1
ATOM 3434 O O . GLY B 1 47 ? 19.781 -39.656 -15.656 1 91.25 47 GLY B O 1
ATOM 3435 N N . ILE B 1 48 ? 17.578 -39.625 -15.57 1 90.75 48 ILE B N 1
ATOM 3436 C CA . ILE B 1 48 ? 17.609 -38.344 -14.93 1 90.75 48 ILE B CA 1
ATOM 3437 C C . ILE B 1 48 ? 16.906 -38.406 -13.578 1 90.75 48 ILE B C 1
ATOM 3439 O O . ILE B 1 48 ? 17.547 -38.219 -12.531 1 90.75 48 ILE B O 1
ATOM 3443 N N . VAL B 1 49 ? 15.625 -38.812 -13.477 1 92.12 49 VAL B N 1
ATOM 3444 C CA . VAL B 1 49 ? 14.812 -38.75 -12.266 1 92.12 49 VAL B CA 1
ATOM 3445 C C . VAL B 1 49 ? 15.367 -39.688 -11.203 1 92.12 49 VAL B C 1
ATOM 3447 O O . VAL B 1 49 ? 15.602 -39.281 -10.062 1 92.12 49 VAL B O 1
ATOM 3450 N N . ASN B 1 50 ? 15.594 -40.938 -11.578 1 92.5 50 ASN B N 1
ATOM 3451 C CA . ASN B 1 50 ? 16.078 -41.938 -10.617 1 92.5 50 ASN B CA 1
ATOM 3452 C C . ASN B 1 50 ? 17.422 -41.531 -10.031 1 92.5 50 ASN B C 1
ATOM 3454 O O . ASN B 1 50 ? 17.594 -41.469 -8.812 1 92.5 50 ASN B O 1
ATOM 3458 N N . PRO B 1 51 ? 18.344 -41.219 -10.844 1 90.38 51 PRO B N 1
ATOM 3459 C CA . PRO B 1 51 ? 19.641 -40.781 -10.289 1 90.38 51 PRO B CA 1
ATOM 3460 C C . PRO B 1 51 ? 19.531 -39.5 -9.461 1 90.38 51 PRO B C 1
ATOM 3462 O O . PRO B 1 51 ? 20.25 -39.344 -8.461 1 90.38 51 PRO B O 1
ATOM 3465 N N . LEU B 1 52 ? 18.734 -38.656 -9.898 1 87.5 52 LEU B N 1
ATOM 3466 C CA . LEU B 1 52 ? 18.547 -37.375 -9.18 1 87.5 52 LEU B CA 1
ATOM 3467 C C . LEU B 1 52 ? 18.031 -37.656 -7.773 1 87.5 52 LEU B C 1
ATOM 3469 O O . LEU B 1 52 ? 18.562 -37.094 -6.805 1 87.5 52 LEU B O 1
ATOM 3473 N N . ARG B 1 53 ? 17.078 -38.438 -7.562 1 88.19 53 ARG B N 1
ATOM 3474 C CA . ARG B 1 53 ? 16.438 -38.688 -6.277 1 88.19 53 ARG B CA 1
ATOM 3475 C C . ARG B 1 53 ? 17.297 -39.625 -5.422 1 88.19 53 ARG B C 1
ATOM 3477 O O . ARG B 1 53 ? 17.281 -39.531 -4.191 1 88.19 53 ARG B O 1
ATOM 3484 N N . LYS B 1 54 ? 18.031 -40.438 -6.082 1 87.81 54 LYS B N 1
ATOM 3485 C CA . LYS B 1 54 ? 18.844 -41.406 -5.348 1 87.81 54 LYS B CA 1
ATOM 3486 C C . LYS B 1 54 ? 20.203 -40.812 -4.984 1 87.81 54 LYS B C 1
ATOM 3488 O O . LYS B 1 54 ? 20.703 -41.031 -3.877 1 87.81 54 LYS B O 1
ATOM 3493 N N . HIS B 1 55 ? 20.797 -40.062 -5.938 1 83 55 HIS B N 1
ATOM 3494 C CA . HIS B 1 55 ? 22.188 -39.625 -5.758 1 83 55 HIS B CA 1
ATOM 3495 C C . HIS B 1 55 ? 22.281 -38.125 -5.703 1 83 55 HIS B C 1
ATOM 3497 O O . HIS B 1 55 ? 23.375 -37.562 -5.527 1 83 55 HIS B O 1
ATOM 3503 N N . ASN B 1 56 ? 21.156 -37.438 -5.906 1 78.06 56 ASN B N 1
ATOM 3504 C CA . ASN B 1 56 ? 21.125 -35.969 -5.953 1 78.06 56 ASN B CA 1
ATOM 3505 C C . ASN B 1 56 ? 22.062 -35.438 -7.031 1 78.06 56 ASN B C 1
ATOM 3507 O O . ASN B 1 56 ? 22.703 -34.406 -6.84 1 78.06 56 ASN B O 1
ATOM 3511 N N . TYR B 1 57 ? 22.188 -36.281 -8.055 1 75.62 57 TYR B N 1
ATOM 3512 C CA . TYR B 1 57 ? 23.109 -35.938 -9.133 1 75.62 57 TYR B CA 1
ATOM 3513 C C . TYR B 1 57 ? 22.688 -36.594 -10.445 1 75.62 57 TYR B C 1
ATOM 3515 O O . TYR B 1 57 ? 22.219 -37.719 -10.453 1 75.62 57 TYR B O 1
ATOM 3523 N N . VAL B 1 58 ? 22.812 -35.812 -11.539 1 81.06 58 VAL B N 1
ATOM 3524 C CA . VAL B 1 58 ? 22.562 -36.344 -12.867 1 81.06 58 VAL B CA 1
ATOM 3525 C C . VAL B 1 58 ? 23.781 -36.156 -13.75 1 81.06 58 VAL B C 1
ATOM 3527 O O . VAL B 1 58 ? 24.375 -35.062 -13.789 1 81.06 58 VAL B O 1
ATOM 3530 N N . ARG B 1 59 ? 24.094 -37.125 -14.398 1 80.06 59 ARG B N 1
ATOM 3531 C CA . ARG B 1 59 ? 25.25 -37.062 -15.281 1 80.06 59 ARG B CA 1
ATOM 3532 C C . ARG B 1 59 ? 24.953 -36.188 -16.516 1 80.06 59 ARG B C 1
ATOM 3534 O O . ARG B 1 59 ? 23.844 -36.25 -17.062 1 80.06 59 ARG B O 1
ATOM 3541 N N . ALA B 1 60 ? 25.953 -35.594 -16.984 1 77.19 60 ALA B N 1
ATOM 3542 C CA . ALA B 1 60 ? 25.812 -34.719 -18.141 1 77.19 60 ALA B CA 1
ATOM 3543 C C . ALA B 1 60 ? 25.422 -35.5 -19.391 1 77.19 60 ALA B C 1
ATOM 3545 O O . ALA B 1 60 ? 24.688 -34.969 -20.25 1 77.19 60 ALA B O 1
ATOM 3546 N N . ASP B 1 61 ? 25.922 -36.625 -19.531 1 81.81 61 ASP B N 1
ATOM 3547 C CA . ASP B 1 61 ? 25.656 -37.406 -20.734 1 81.81 61 ASP B CA 1
ATOM 3548 C C . ASP B 1 61 ? 24.188 -37.75 -20.859 1 81.81 61 ASP B C 1
ATOM 3550 O O . ASP B 1 61 ? 23.656 -37.906 -21.969 1 81.81 61 ASP B O 1
ATOM 3554 N N . LYS B 1 62 ? 23.578 -38.031 -19.703 1 83.44 62 LYS B N 1
ATOM 3555 C CA . LYS B 1 62 ? 22.141 -38.344 -19.719 1 83.44 62 LYS B CA 1
ATOM 3556 C C . LYS B 1 62 ? 21.312 -37.125 -20.156 1 83.44 62 LYS B C 1
ATOM 3558 O O . LYS B 1 62 ? 20.359 -37.281 -20.938 1 83.44 62 LYS B O 1
ATOM 3563 N N . VAL B 1 63 ? 21.688 -36 -19.672 1 82.56 63 VAL B N 1
ATOM 3564 C CA . VAL B 1 63 ? 21 -34.781 -20.062 1 82.56 63 VAL B CA 1
ATOM 3565 C C . VAL B 1 63 ? 21.219 -34.5 -21.547 1 82.56 63 VAL B C 1
ATOM 3567 O O . VAL B 1 63 ? 20.297 -34.094 -22.25 1 82.56 63 VAL B O 1
ATOM 3570 N N . MET B 1 64 ? 22.391 -34.75 -22.016 1 82.88 64 MET B N 1
ATOM 3571 C CA . MET B 1 64 ? 22.703 -34.562 -23.422 1 82.88 64 MET B CA 1
ATOM 3572 C C . MET B 1 64 ? 21.891 -35.5 -24.297 1 82.88 64 MET B C 1
ATOM 3574 O O . MET B 1 64 ? 21.453 -35.125 -25.391 1 82.88 64 MET B O 1
ATOM 3578 N N . LYS B 1 65 ? 21.766 -36.656 -23.859 1 85.38 65 LYS B N 1
ATOM 3579 C CA . LYS B 1 65 ? 20.953 -37.625 -24.594 1 85.38 65 LYS B CA 1
ATOM 3580 C C . LYS B 1 65 ? 19.516 -37.125 -24.734 1 85.38 65 LYS B C 1
ATOM 3582 O O . LYS B 1 65 ? 18.906 -37.219 -25.797 1 85.38 65 LYS B O 1
ATOM 3587 N N . LEU B 1 66 ? 19.031 -36.688 -23.625 1 86.62 66 LEU B N 1
ATOM 3588 C CA . LEU B 1 66 ? 17.672 -36.156 -23.656 1 86.62 66 LEU B CA 1
ATOM 3589 C C . LEU B 1 66 ? 17.594 -34.969 -24.641 1 86.62 66 LEU B C 1
ATOM 3591 O O . LEU B 1 66 ? 16.641 -34.875 -25.422 1 86.62 66 LEU B O 1
ATOM 3595 N N . ARG B 1 67 ? 18.516 -34.125 -24.578 1 83.81 67 ARG B N 1
ATOM 3596 C CA . ARG B 1 67 ? 18.547 -32.969 -25.469 1 83.81 67 ARG B CA 1
ATOM 3597 C C . ARG B 1 67 ? 18.516 -33.406 -26.938 1 83.81 67 ARG B C 1
ATOM 3599 O O . ARG B 1 67 ? 17.797 -32.812 -27.75 1 83.81 67 ARG B O 1
ATOM 3606 N N . HIS B 1 68 ? 19.281 -34.312 -27.25 1 83.06 68 HIS B N 1
ATOM 3607 C CA . HIS B 1 68 ? 19.328 -34.844 -28.609 1 83.06 68 HIS B CA 1
ATOM 3608 C C . HIS B 1 68 ? 17.984 -35.406 -29.047 1 83.06 68 HIS B C 1
ATOM 3610 O O . HIS B 1 68 ? 17.547 -35.188 -30.172 1 83.06 68 HIS B O 1
ATOM 3616 N N . LEU B 1 69 ? 17.406 -36.125 -28.172 1 84.19 69 LEU B N 1
ATOM 3617 C CA . LEU B 1 69 ? 16.094 -36.688 -28.469 1 84.19 69 LEU B CA 1
ATOM 3618 C C . LEU B 1 69 ? 15.07 -35.594 -28.703 1 84.19 69 LEU B C 1
ATOM 3620 O O . LEU B 1 69 ? 14.266 -35.688 -29.641 1 84.19 69 LEU B O 1
ATOM 3624 N N . LEU B 1 70 ? 15.141 -34.594 -27.859 1 83.69 70 LEU B N 1
ATOM 3625 C CA . LEU B 1 70 ? 14.203 -33.5 -27.969 1 83.69 70 LEU B CA 1
ATOM 3626 C C . LEU B 1 70 ? 14.43 -32.719 -29.266 1 83.69 70 LEU B C 1
ATOM 3628 O O . LEU B 1 70 ? 13.477 -32.25 -29.875 1 83.69 70 LEU B O 1
ATOM 3632 N N . ASP B 1 71 ? 15.648 -32.531 -29.609 1 78.44 71 ASP B N 1
ATOM 3633 C CA . ASP B 1 71 ? 15.977 -31.844 -30.844 1 78.44 71 ASP B CA 1
ATOM 3634 C C . ASP B 1 71 ? 15.43 -32.594 -32.062 1 78.44 71 ASP B C 1
ATOM 3636 O O . ASP B 1 71 ? 14.992 -31.969 -33.031 1 78.44 71 ASP B O 1
ATOM 3640 N N . LYS B 1 72 ? 15.523 -33.812 -31.984 1 76.62 72 LYS B N 1
ATOM 3641 C CA . LYS B 1 72 ? 15 -34.625 -33.062 1 76.62 72 LYS B CA 1
ATOM 3642 C C . LYS B 1 72 ? 13.477 -34.5 -33.156 1 76.62 72 LYS B C 1
ATOM 3644 O O . LYS B 1 72 ? 12.922 -34.5 -34.281 1 76.62 72 LYS B O 1
ATOM 3649 N N . LEU B 1 73 ? 12.93 -34.469 -32.062 1 75.38 73 LEU B N 1
ATOM 3650 C CA . LEU B 1 73 ? 11.469 -34.406 -31.984 1 75.38 73 LEU B CA 1
ATOM 3651 C C . LEU B 1 73 ? 10.969 -33 -32.188 1 75.38 73 LEU B C 1
ATOM 3653 O O . LEU B 1 73 ? 9.844 -32.781 -32.656 1 75.38 73 LEU B O 1
ATOM 3657 N N . GLY B 1 74 ? 11.656 -31.922 -31.688 1 62.09 74 GLY B N 1
ATOM 3658 C CA . GLY B 1 74 ? 11.258 -30.531 -31.688 1 62.09 74 GLY B CA 1
ATOM 3659 C C . GLY B 1 74 ? 11.281 -29.906 -33.062 1 62.09 74 GLY B C 1
ATOM 3660 O O . GLY B 1 74 ? 11.141 -28.688 -33.219 1 62.09 74 GLY B O 1
ATOM 3661 N N . ASN B 1 75 ? 11.914 -30.516 -34.125 1 52.97 75 ASN B N 1
ATOM 3662 C CA . ASN B 1 75 ? 11.625 -29.797 -35.375 1 52.97 75 ASN B CA 1
ATOM 3663 C C . ASN B 1 75 ? 10.148 -29.438 -35.469 1 52.97 75 ASN B C 1
ATOM 3665 O O . ASN B 1 75 ? 9.523 -29.656 -36.5 1 52.97 75 ASN B O 1
ATOM 3669 N N . ILE B 1 76 ? 9.484 -29.344 -34.469 1 43.25 76 ILE B N 1
ATOM 3670 C CA . ILE B 1 76 ? 8.234 -28.609 -34.562 1 43.25 76 ILE B CA 1
ATOM 3671 C C . ILE B 1 76 ? 8.508 -27.234 -35.188 1 43.25 76 ILE B C 1
ATOM 3673 O O . ILE B 1 76 ? 9.398 -26.516 -34.75 1 43.25 76 ILE B O 1
ATOM 3677 N N . PRO B 1 77 ? 8.016 -26.906 -36.281 1 42.78 77 PRO B N 1
ATOM 3678 C CA . PRO B 1 77 ? 8.07 -25.672 -37.062 1 42.78 77 PRO B CA 1
ATOM 3679 C C . PRO B 1 77 ? 7.883 -24.406 -36.219 1 42.78 77 PRO B C 1
ATOM 3681 O O . PRO B 1 77 ? 6.891 -24.297 -35.5 1 42.78 77 PRO B O 1
ATOM 3684 N N . GLY B 1 78 ? 8.672 -23.953 -35.125 1 40.59 78 GLY B N 1
ATOM 3685 C CA . GLY B 1 78 ? 8.719 -22.75 -34.281 1 40.59 78 GLY B CA 1
ATOM 3686 C C . GLY B 1 78 ? 9.734 -22.844 -33.156 1 40.59 78 GLY B C 1
ATOM 3687 O O . GLY B 1 78 ? 9.938 -21.875 -32.438 1 40.59 78 GLY B O 1
ATOM 3688 N N . MET B 1 79 ? 10.062 -23.922 -32.719 1 42.06 79 MET B N 1
ATOM 3689 C CA . MET B 1 79 ? 11.008 -24.078 -31.625 1 42.06 79 MET B CA 1
ATOM 3690 C C . MET B 1 79 ? 12.445 -23.953 -32.125 1 42.06 79 MET B C 1
ATOM 3692 O O . MET B 1 79 ? 13.391 -24.125 -31.344 1 42.06 79 MET B O 1
ATOM 3696 N N . MET B 1 80 ? 12.664 -23.984 -33.281 1 39.62 80 MET B N 1
ATOM 3697 C CA . MET B 1 80 ? 14.031 -24.031 -33.812 1 39.62 80 MET B CA 1
ATOM 3698 C C . MET B 1 80 ? 14.852 -22.859 -33.312 1 39.62 80 MET B C 1
ATOM 3700 O O . MET B 1 80 ? 15.984 -22.656 -33.75 1 39.62 80 MET B O 1
ATOM 3704 N N . SER B 1 81 ? 14.242 -21.875 -32.812 1 43.53 81 SER B N 1
ATOM 3705 C CA . SER B 1 81 ? 15.32 -20.922 -32.625 1 43.53 81 SER B CA 1
ATOM 3706 C C . SER B 1 81 ? 16.344 -21.453 -31.609 1 43.53 81 SER B C 1
ATOM 3708 O O . SER B 1 81 ? 16.047 -22.391 -30.844 1 43.53 81 SER B O 1
ATOM 3710 N N . GLU B 1 82 ? 17.703 -21.156 -31.609 1 49.69 82 GLU B N 1
ATOM 3711 C CA . GLU B 1 82 ? 18.984 -21.344 -30.938 1 49.69 82 GLU B CA 1
ATOM 3712 C C . GLU B 1 82 ? 18.797 -21.422 -29.422 1 49.69 82 GLU B C 1
ATOM 3714 O O . GLU B 1 82 ? 19.484 -22.188 -28.734 1 49.69 82 GLU B O 1
ATOM 3719 N N . GLU B 1 83 ? 18.125 -20.547 -28.719 1 54.78 83 GLU B N 1
ATOM 3720 C CA . GLU B 1 83 ? 18.156 -20.547 -27.25 1 54.78 83 GLU B CA 1
ATOM 3721 C C . GLU B 1 83 ? 16.828 -21.016 -26.672 1 54.78 83 GLU B C 1
ATOM 3723 O O . GLU B 1 83 ? 15.852 -20.281 -26.672 1 54.78 83 GLU B O 1
ATOM 3728 N N . LYS B 1 84 ? 16.562 -22.375 -26.422 1 72.38 84 LYS B N 1
AT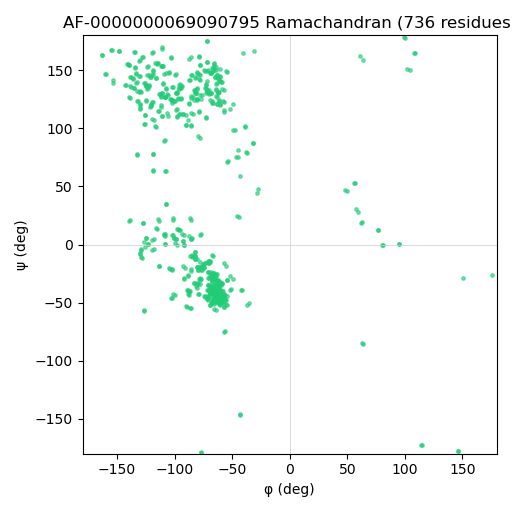OM 3729 C CA . LYS B 1 84 ? 15.359 -22.906 -25.797 1 72.38 84 LYS B CA 1
ATOM 3730 C C . LYS B 1 84 ? 15.234 -22.453 -24.359 1 72.38 84 LYS B C 1
ATOM 3732 O O . LYS B 1 84 ? 16.234 -22.078 -23.719 1 72.38 84 LYS B O 1
ATOM 3737 N N . ASP B 1 85 ? 13.906 -22.188 -23.922 1 84.38 85 ASP B N 1
ATOM 3738 C CA . ASP B 1 85 ? 13.68 -21.781 -22.531 1 84.38 85 ASP B CA 1
ATOM 3739 C C . ASP B 1 85 ? 12.789 -22.781 -21.797 1 84.38 85 ASP B C 1
ATOM 3741 O O . ASP B 1 85 ? 12.305 -23.734 -22.406 1 84.38 85 ASP B O 1
ATOM 3745 N N . PRO B 1 86 ? 12.75 -22.703 -20.547 1 90.56 86 PRO B N 1
ATOM 3746 C CA . PRO B 1 86 ? 12 -23.656 -19.703 1 90.56 86 PRO B CA 1
ATOM 3747 C C . PRO B 1 86 ? 10.555 -23.812 -20.156 1 90.56 86 PRO B C 1
ATOM 3749 O O . PRO B 1 86 ? 10.016 -24.922 -20.141 1 90.56 86 PRO B O 1
ATOM 3752 N N . GLU B 1 87 ? 9.914 -22.766 -20.562 1 90.75 87 GLU B N 1
ATOM 3753 C CA . GLU B 1 87 ? 8.523 -22.828 -21.016 1 90.75 87 GLU B CA 1
ATOM 3754 C C . GLU B 1 87 ? 8.375 -23.734 -22.234 1 90.75 87 GLU B C 1
ATOM 3756 O O . GLU B 1 87 ? 7.469 -24.562 -22.297 1 90.75 87 GLU B O 1
ATOM 3761 N N . GLU B 1 88 ? 9.188 -23.531 -23.141 1 86.12 88 GLU B N 1
ATOM 3762 C CA . GLU B 1 88 ? 9.164 -24.328 -24.359 1 86.12 88 GLU B CA 1
ATOM 3763 C C . GLU B 1 88 ? 9.406 -25.812 -24.047 1 86.12 88 GLU B C 1
ATOM 3765 O O . GLU B 1 88 ? 8.75 -26.688 -24.609 1 86.12 88 GLU B O 1
ATOM 3770 N N . PHE B 1 89 ? 10.32 -25.984 -23.25 1 89.38 89 PHE B N 1
ATOM 3771 C CA . PHE B 1 89 ? 10.625 -27.359 -22.859 1 89.38 89 PHE B CA 1
ATOM 3772 C C . PHE B 1 89 ? 9.406 -28.016 -22.203 1 89.38 89 PHE B C 1
ATOM 3774 O O . PHE B 1 89 ? 9.039 -29.141 -22.562 1 89.38 89 PHE B O 1
ATOM 3781 N N . LEU B 1 90 ? 8.82 -27.328 -21.25 1 91.94 90 LEU B N 1
ATOM 3782 C CA . LEU B 1 90 ? 7.652 -27.844 -20.547 1 91.94 90 LEU B CA 1
ATOM 3783 C C . LEU B 1 90 ? 6.523 -28.156 -21.516 1 91.94 90 LEU B C 1
ATOM 3785 O O . LEU B 1 90 ? 5.883 -29.203 -21.422 1 91.94 90 LEU B O 1
ATOM 3789 N N . ASN B 1 91 ? 6.34 -27.297 -22.406 1 88.94 91 ASN B N 1
ATOM 3790 C CA . ASN B 1 91 ? 5.293 -27.5 -23.406 1 88.94 91 ASN B CA 1
ATOM 3791 C C . ASN B 1 91 ? 5.586 -28.719 -24.281 1 88.94 91 ASN B C 1
ATOM 3793 O O . ASN B 1 91 ? 4.691 -29.531 -24.562 1 88.94 91 ASN B O 1
ATOM 3797 N N . LEU B 1 92 ? 6.754 -28.781 -24.672 1 88.06 92 LEU B N 1
ATOM 3798 C CA . LEU B 1 92 ? 7.156 -29.922 -25.5 1 88.06 92 LEU B CA 1
ATOM 3799 C C . LEU B 1 92 ? 6.98 -31.234 -24.75 1 88.06 92 LEU B C 1
ATOM 3801 O O . LEU B 1 92 ? 6.363 -32.156 -25.266 1 88.06 92 LEU B O 1
ATOM 3805 N N . LEU B 1 93 ? 7.508 -31.25 -23.609 1 90 93 LEU B N 1
ATOM 3806 C CA . LEU B 1 93 ? 7.5 -32.469 -22.812 1 90 93 LEU B CA 1
ATOM 3807 C C . LEU B 1 93 ? 6.074 -32.875 -22.422 1 90 93 LEU B C 1
ATOM 3809 O O . LEU B 1 93 ? 5.648 -34 -22.641 1 90 93 LEU B O 1
ATOM 3813 N N . LEU B 1 94 ? 5.293 -31.922 -21.938 1 91.81 94 LEU B N 1
ATOM 3814 C CA . LEU B 1 94 ? 4.016 -32.219 -21.312 1 91.81 94 LEU B CA 1
ATOM 3815 C C . LEU B 1 94 ? 2.896 -32.281 -22.344 1 91.81 94 LEU B C 1
ATOM 3817 O O . LEU B 1 94 ? 2.037 -33.156 -22.297 1 91.81 94 LEU B O 1
ATOM 3821 N N . ASN B 1 95 ? 2.922 -31.406 -23.281 1 88.5 95 ASN B N 1
ATOM 3822 C CA . ASN B 1 95 ? 1.825 -31.312 -24.25 1 88.5 95 ASN B CA 1
ATOM 3823 C C . ASN B 1 95 ? 2.062 -32.219 -25.453 1 88.5 95 ASN B C 1
ATOM 3825 O O . ASN B 1 95 ? 1.132 -32.844 -25.953 1 88.5 95 ASN B O 1
ATOM 3829 N N . GLN B 1 96 ? 3.244 -32.312 -25.906 1 86.62 96 GLN B N 1
ATOM 3830 C CA . GLN B 1 96 ? 3.469 -32.938 -27.203 1 86.62 96 GLN B CA 1
ATOM 3831 C C . GLN B 1 96 ? 3.969 -34.375 -27.047 1 86.62 96 GLN B C 1
ATOM 3833 O O . GLN B 1 96 ? 3.518 -35.281 -27.75 1 86.62 96 GLN B O 1
ATOM 3838 N N . ILE B 1 97 ? 4.867 -34.5 -26.125 1 89.38 97 ILE B N 1
ATOM 3839 C CA . ILE B 1 97 ? 5.5 -35.812 -26.016 1 89.38 97 ILE B CA 1
ATOM 3840 C C . ILE B 1 97 ? 4.648 -36.719 -25.125 1 89.38 97 ILE B C 1
ATOM 3842 O O . ILE B 1 97 ? 4.172 -37.75 -25.562 1 89.38 97 ILE B O 1
ATOM 3846 N N . THR B 1 98 ? 4.402 -36.219 -23.984 1 90.69 98 THR B N 1
ATOM 3847 C CA . THR B 1 98 ? 3.713 -37.094 -23.031 1 90.69 98 THR B CA 1
ATOM 3848 C C . THR B 1 98 ? 2.203 -36.906 -23.109 1 90.69 98 THR B C 1
ATOM 3850 O O . THR B 1 98 ? 1.436 -37.75 -22.625 1 90.69 98 THR B O 1
ATOM 3853 N N . LYS B 1 99 ? 1.776 -35.812 -23.672 1 90.06 99 LYS B N 1
ATOM 3854 C CA . LYS B 1 99 ? 0.355 -35.469 -23.766 1 90.06 99 LYS B CA 1
ATOM 3855 C C . LYS B 1 99 ? -0.341 -35.656 -22.422 1 90.06 99 LYS B C 1
ATOM 3857 O O . LYS B 1 99 ? -1.385 -36.281 -22.328 1 90.06 99 LYS B O 1
ATOM 3862 N N . ALA B 1 100 ? 0.325 -35.125 -21.453 1 90.75 100 ALA B N 1
ATOM 3863 C CA . ALA B 1 100 ? -0.188 -35.219 -20.094 1 90.75 100 ALA B CA 1
ATOM 3864 C C . ALA B 1 100 ? -1.472 -34.406 -19.938 1 90.75 100 ALA B C 1
ATOM 3866 O O . ALA B 1 100 ? -1.721 -33.469 -20.703 1 90.75 100 ALA B O 1
ATOM 3867 N N . ASP B 1 101 ? -2.291 -34.875 -19 1 90.75 101 ASP B N 1
ATOM 3868 C CA . ASP B 1 101 ? -3.475 -34.062 -18.672 1 90.75 101 ASP B CA 1
ATOM 3869 C C . ASP B 1 101 ? -3.084 -32.719 -18.078 1 90.75 101 ASP B C 1
ATOM 3871 O O . ASP B 1 101 ? -2.252 -32.656 -17.172 1 90.75 101 ASP B O 1
ATOM 3875 N N . PRO B 1 102 ? -3.691 -31.703 -18.562 1 92.25 102 PRO B N 1
ATOM 3876 C CA . PRO B 1 102 ? -3.357 -30.375 -18.047 1 92.25 102 PRO B CA 1
ATOM 3877 C C . PRO B 1 102 ? -3.643 -30.234 -16.547 1 92.25 102 PRO B C 1
ATOM 3879 O O . PRO B 1 102 ? -4.613 -30.797 -16.047 1 92.25 102 PRO B O 1
ATOM 3882 N N . PHE B 1 103 ? -2.787 -29.484 -15.945 1 91.62 103 PHE B N 1
ATOM 3883 C CA . PHE B 1 103 ? -2.938 -29.25 -14.516 1 91.62 103 PHE B CA 1
ATOM 3884 C C . PHE B 1 103 ? -3.98 -28.172 -14.242 1 91.62 103 PHE B C 1
ATOM 3886 O O . PHE B 1 103 ? -4.684 -28.219 -13.234 1 91.62 103 PHE B O 1
ATOM 3893 N N . LEU B 1 104 ? -4.039 -27.203 -15.148 1 94.44 104 LEU B N 1
ATOM 3894 C CA . LEU B 1 104 ? -4.828 -26 -14.898 1 94.44 104 LEU B CA 1
ATOM 3895 C C . LEU B 1 104 ? -6.082 -25.984 -15.766 1 94.44 104 LEU B C 1
ATOM 3897 O O . LEU B 1 104 ? -6.008 -26.234 -16.969 1 94.44 104 LEU B O 1
ATOM 3901 N N . HIS B 1 105 ? -7.109 -25.828 -15.164 1 95.56 105 HIS B N 1
ATOM 3902 C CA . HIS B 1 105 ? -8.398 -25.594 -15.812 1 95.56 105 HIS B CA 1
ATOM 3903 C C . HIS B 1 105 ? -8.953 -24.219 -15.469 1 95.56 105 HIS B C 1
ATOM 3905 O O . HIS B 1 105 ? -9.492 -24.016 -14.383 1 95.56 105 HIS B O 1
ATOM 3911 N N . ILE B 1 106 ? -8.805 -23.312 -16.391 1 94.56 106 ILE B N 1
ATOM 3912 C CA . ILE B 1 106 ? -9.125 -21.906 -16.156 1 94.56 106 ILE B CA 1
ATOM 3913 C C . ILE B 1 106 ? -10.391 -21.531 -16.922 1 94.56 106 ILE B C 1
ATOM 3915 O O . ILE B 1 106 ? -10.469 -21.75 -18.141 1 94.56 106 ILE B O 1
ATOM 3919 N N . ARG B 1 107 ? -11.273 -21 -16.203 1 92.62 107 ARG B N 1
ATOM 3920 C CA . AR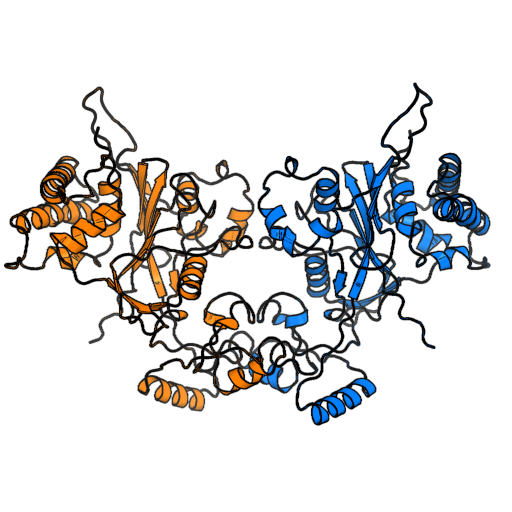G B 1 107 ? -12.547 -20.594 -16.797 1 92.62 107 ARG B CA 1
ATOM 3921 C C . ARG B 1 107 ? -12.656 -19.062 -16.844 1 92.62 107 ARG B C 1
ATOM 3923 O O . ARG B 1 107 ? -12.273 -18.375 -15.898 1 92.62 107 ARG B O 1
ATOM 3930 N N . SER B 1 108 ? -13.156 -18.609 -17.938 1 89.81 108 SER B N 1
ATOM 3931 C CA . SER B 1 108 ? -13.406 -17.188 -18.047 1 89.81 108 SER B CA 1
ATOM 3932 C C . SER B 1 108 ? -14.789 -16.812 -17.516 1 89.81 108 SER B C 1
ATOM 3934 O O . SER B 1 108 ? -15.75 -17.578 -17.688 1 89.81 108 SER B O 1
ATOM 3936 N N . ASP B 1 109 ? -14.883 -15.719 -16.875 1 80 109 ASP B N 1
ATOM 3937 C CA . ASP B 1 109 ? -16.141 -15.234 -16.328 1 80 109 ASP B CA 1
ATOM 3938 C C . ASP B 1 109 ? -17.109 -14.828 -17.438 1 80 109 ASP B C 1
ATOM 3940 O O . ASP B 1 109 ? -18.312 -14.789 -17.234 1 80 109 ASP B O 1
ATOM 3944 N N . ASN B 1 110 ? -16.578 -14.5 -18.625 1 74.81 110 ASN B N 1
ATOM 3945 C CA . ASN B 1 110 ? -17.406 -13.992 -19.719 1 74.81 110 ASN B CA 1
ATOM 3946 C C . ASN B 1 110 ? -18 -15.125 -20.547 1 74.81 110 ASN B C 1
ATOM 3948 O O . ASN B 1 110 ? -18.469 -14.914 -21.656 1 74.81 110 ASN B O 1
ATOM 3952 N N . GLY B 1 111 ? -18.078 -16.281 -19.875 1 69.44 111 GLY B N 1
ATOM 3953 C CA . GLY B 1 111 ? -18.734 -17.375 -20.594 1 69.44 111 GLY B CA 1
ATOM 3954 C C . GLY B 1 111 ? -17.844 -18.062 -21.594 1 69.44 111 GLY B C 1
ATOM 3955 O O . GLY B 1 111 ? -18.297 -18.875 -22.406 1 69.44 111 GLY B O 1
ATOM 3956 N N . GLY B 1 112 ? -16.719 -17.516 -21.578 1 68.19 112 GLY B N 1
ATOM 3957 C CA . GLY B 1 112 ? -15.852 -18.203 -22.516 1 68.19 112 GLY B CA 1
ATOM 3958 C C . GLY B 1 112 ? -15.422 -19.578 -22.047 1 68.19 112 GLY B C 1
ATOM 3959 O O . GLY B 1 112 ? -15.625 -19.922 -20.875 1 68.19 112 GLY B O 1
ATOM 3960 N N . GLY B 1 113 ? -15.297 -20.625 -22.75 1 83.25 113 GLY B N 1
ATOM 3961 C CA . GLY B 1 113 ? -14.914 -22.016 -22.531 1 83.25 113 GLY B CA 1
ATOM 3962 C C . GLY B 1 113 ? -13.758 -22.172 -21.578 1 83.25 113 GLY B C 1
ATOM 3963 O O . GLY B 1 113 ? -13.266 -21.188 -21.016 1 83.25 113 GLY B O 1
ATOM 3964 N N . THR B 1 114 ? -13.461 -23.297 -21.031 1 87.75 114 THR B N 1
ATOM 3965 C CA . THR B 1 114 ? -12.375 -23.656 -20.141 1 87.75 114 THR B CA 1
ATOM 3966 C C . THR B 1 114 ? -11.062 -23.828 -20.906 1 87.75 114 THR B C 1
ATOM 3968 O O . THR B 1 114 ? -11.023 -24.484 -21.953 1 87.75 114 THR B O 1
ATOM 3971 N N . GLN B 1 115 ? -10.094 -23.094 -20.453 1 90.19 115 GLN B N 1
ATOM 3972 C CA . GLN B 1 115 ? -8.758 -23.234 -21.016 1 90.19 115 GLN B CA 1
ATOM 3973 C C . GLN B 1 115 ? -7.91 -24.203 -20.203 1 90.19 115 GLN B C 1
ATOM 3975 O O . GLN B 1 115 ? -7.926 -24.156 -18.969 1 90.19 115 GLN B O 1
ATOM 3980 N N . HIS B 1 116 ? -7.23 -25.016 -20.906 1 91.94 116 HIS B N 1
ATOM 3981 C CA . HIS B 1 116 ? -6.371 -26 -20.266 1 91.94 116 HIS B CA 1
ATOM 3982 C C . HIS B 1 116 ? -4.898 -25.688 -20.5 1 91.94 116 HIS B C 1
ATOM 3984 O O . HIS B 1 116 ? -4.504 -25.359 -21.625 1 91.94 116 HIS B O 1
ATOM 3990 N N . SER B 1 117 ? -4.16 -25.688 -19.422 1 91.94 117 SER B N 1
ATOM 3991 C CA . SER B 1 117 ? -2.742 -25.375 -19.531 1 91.94 117 SER B CA 1
ATOM 3992 C C . SER B 1 117 ? -1.94 -26 -18.391 1 91.94 117 SER B C 1
ATOM 3994 O O . SER B 1 117 ? -2.514 -26.578 -17.469 1 91.94 117 SER B O 1
ATOM 3996 N N . PHE B 1 118 ? -0.634 -25.969 -18.594 1 91.44 118 PHE B N 1
ATOM 3997 C CA . PHE B 1 118 ? 0.259 -26.422 -17.531 1 91.44 118 PHE B CA 1
ATOM 3998 C C . PHE B 1 118 ? 0.875 -25.234 -16.797 1 91.44 118 PHE B C 1
ATOM 4000 O O . PHE B 1 118 ? 1.348 -25.359 -15.664 1 91.44 118 PHE B O 1
ATOM 4007 N N . LEU B 1 119 ? 0.856 -24.172 -17.469 1 94 119 LEU B N 1
ATOM 4008 C CA . LEU B 1 119 ? 1.475 -22.969 -16.922 1 94 119 LEU B CA 1
ATOM 4009 C C . LEU B 1 119 ? 0.531 -21.781 -17.016 1 94 119 LEU B C 1
ATOM 4011 O O . LEU B 1 119 ? -0.297 -21.703 -17.922 1 94 119 LEU B O 1
ATOM 4015 N N . TYR B 1 120 ? 0.602 -20.922 -16.031 1 95.69 120 TYR B N 1
ATOM 4016 C CA . TYR B 1 120 ? -0.132 -19.656 -16.062 1 95.69 120 TYR B CA 1
ATOM 4017 C C . TYR B 1 120 ? 0.823 -18.469 -16.125 1 95.69 120 TYR B C 1
ATOM 4019 O O . TYR B 1 120 ? 1.638 -18.266 -15.227 1 95.69 120 TYR B O 1
ATOM 4027 N N . GLN B 1 121 ? 0.762 -17.781 -17.188 1 93 121 GLN B N 1
ATOM 4028 C CA . GLN B 1 121 ? 1.566 -16.578 -17.312 1 93 121 GLN B CA 1
ATOM 4029 C C . GLN B 1 121 ? 0.913 -15.398 -16.594 1 93 121 GLN B C 1
ATOM 4031 O O . GLN B 1 121 ? -0.243 -15.07 -16.859 1 93 121 GLN B O 1
ATOM 4036 N N . LEU B 1 122 ? 1.646 -14.781 -15.711 1 94.12 122 LEU B N 1
ATOM 4037 C CA . LEU B 1 122 ? 1.125 -13.617 -15.008 1 94.12 122 LEU B CA 1
ATOM 4038 C C . LEU B 1 122 ? 1.056 -12.406 -15.93 1 94.12 122 LEU B C 1
ATOM 4040 O O . LEU B 1 122 ? 2.088 -11.867 -16.344 1 94.12 122 LEU B O 1
ATOM 4044 N N . ILE B 1 123 ? -0.122 -12.047 -16.25 1 89.25 123 ILE B N 1
ATOM 4045 C CA . ILE B 1 123 ? -0.375 -10.883 -17.094 1 89.25 123 ILE B CA 1
ATOM 4046 C C . ILE B 1 123 ? -1.213 -9.859 -16.328 1 89.25 123 ILE B C 1
ATOM 4048 O O . ILE B 1 123 ? -2.285 -10.188 -15.82 1 89.25 123 ILE B O 1
ATOM 4052 N N . MET B 1 124 ? -0.647 -8.672 -16.234 1 88.19 124 MET B N 1
ATOM 4053 C CA . MET B 1 124 ? -1.388 -7.621 -15.539 1 88.19 124 MET B CA 1
ATOM 4054 C C . MET B 1 124 ? -0.812 -6.246 -15.867 1 88.19 124 MET B C 1
ATOM 4056 O O . MET B 1 124 ? 0.312 -6.141 -16.359 1 88.19 124 MET B O 1
ATOM 4060 N N . GLU B 1 125 ? -1.636 -5.324 -15.57 1 86.38 125 GLU B N 1
ATOM 4061 C CA . GLU B 1 125 ? -1.143 -3.951 -15.609 1 86.38 125 GLU B CA 1
ATOM 4062 C C . GLU B 1 125 ? -0.361 -3.609 -14.344 1 86.38 125 GLU B C 1
ATOM 4064 O O . GLU B 1 125 ? -0.774 -3.963 -13.242 1 86.38 125 GLU B O 1
ATOM 4069 N N . LYS B 1 126 ? 0.741 -3.004 -14.594 1 83.5 126 LYS B N 1
ATOM 4070 C CA . LYS B 1 126 ? 1.617 -2.688 -13.469 1 83.5 126 LYS B CA 1
ATOM 4071 C C . LYS B 1 126 ? 0.936 -1.735 -12.492 1 83.5 126 LYS B C 1
ATOM 4073 O O . LYS B 1 126 ? 0.305 -0.76 -12.906 1 83.5 126 LYS B O 1
ATOM 4078 N N . ASP B 1 127 ? 0.988 -2.078 -11.289 1 79 127 ASP B N 1
ATOM 4079 C CA . ASP B 1 127 ? 0.604 -1.187 -10.195 1 79 127 ASP B CA 1
ATOM 4080 C C . ASP B 1 127 ? 1.828 -0.521 -9.578 1 79 127 ASP B C 1
ATOM 4082 O O . ASP B 1 127 ? 2.594 -1.168 -8.859 1 79 127 ASP B O 1
ATOM 4086 N N . GLU B 1 128 ? 2.01 0.72 -9.75 1 74.31 128 GLU B N 1
ATOM 4087 C CA . GLU B 1 128 ? 3.209 1.443 -9.336 1 74.31 128 GLU B CA 1
ATOM 4088 C C . GLU B 1 128 ? 3.283 1.562 -7.816 1 74.31 128 GLU B C 1
ATOM 4090 O O . GLU B 1 128 ? 4.352 1.835 -7.262 1 74.31 128 GLU B O 1
ATOM 4095 N N . ARG B 1 129 ? 2.262 1.34 -7.16 1 74.19 129 ARG B N 1
ATOM 4096 C CA . ARG B 1 129 ? 2.227 1.458 -5.707 1 74.19 129 ARG B CA 1
ATOM 4097 C C . ARG B 1 129 ? 2.893 0.257 -5.043 1 74.19 129 ARG B C 1
ATOM 4099 O O . ARG B 1 129 ? 3.232 0.304 -3.859 1 74.19 129 ARG B O 1
ATOM 4106 N N . LEU B 1 130 ? 2.992 -0.811 -5.859 1 78.38 130 LEU B N 1
ATOM 4107 C CA . LEU B 1 130 ? 3.645 -2.008 -5.34 1 78.38 130 LEU B CA 1
ATOM 4108 C C . LEU B 1 130 ? 5.156 -1.933 -5.531 1 78.38 130 LEU B C 1
ATOM 4110 O O . LEU B 1 130 ? 5.656 -2.141 -6.637 1 78.38 130 LEU B O 1
ATOM 4114 N N . VAL B 1 131 ? 5.852 -1.63 -4.504 1 74.75 131 VAL B N 1
ATOM 4115 C CA . VAL B 1 131 ? 7.305 -1.505 -4.57 1 74.75 131 VAL B CA 1
ATOM 4116 C C . VAL B 1 131 ? 7.941 -2.893 -4.543 1 74.75 131 VAL B C 1
ATOM 4118 O O . VAL B 1 131 ? 8.859 -3.174 -5.316 1 74.75 131 VAL B O 1
ATOM 4121 N N . LEU B 1 132 ? 7.453 -3.723 -3.715 1 88.38 132 LEU B N 1
ATOM 4122 C CA . LEU B 1 132 ? 7.93 -5.09 -3.537 1 88.38 132 LEU B CA 1
ATOM 4123 C C . LEU B 1 132 ? 6.766 -6.074 -3.527 1 88.38 132 LEU B C 1
ATOM 4125 O O . LEU B 1 132 ? 6.379 -6.578 -2.469 1 88.38 132 LEU B O 1
ATOM 4129 N N . PRO B 1 133 ? 6.277 -6.34 -4.77 1 92.62 133 PRO B N 1
ATOM 4130 C CA . PRO B 1 133 ? 5.129 -7.246 -4.809 1 92.62 133 PRO B CA 1
ATOM 4131 C C . PRO B 1 133 ? 5.508 -8.695 -4.5 1 92.62 133 PRO B C 1
ATOM 4133 O O . PRO B 1 133 ? 6.672 -9.07 -4.641 1 92.62 133 PRO B O 1
ATOM 4136 N N . THR B 1 134 ? 4.566 -9.43 -4.074 1 95.81 134 THR B N 1
ATOM 4137 C CA . THR B 1 134 ? 4.688 -10.867 -3.906 1 95.81 134 THR B CA 1
ATOM 4138 C C . THR B 1 134 ? 3.99 -11.609 -5.043 1 95.81 134 THR B C 1
ATOM 4140 O O . THR B 1 134 ? 3.164 -11.031 -5.75 1 95.81 134 THR B O 1
ATOM 4143 N N . THR B 1 135 ? 4.348 -12.836 -5.211 1 96.88 135 THR B N 1
ATOM 4144 C CA . THR B 1 135 ? 3.65 -13.641 -6.207 1 96.88 135 THR B CA 1
ATOM 4145 C C . THR B 1 135 ? 2.166 -13.75 -5.871 1 96.88 135 THR B C 1
ATOM 4147 O O . THR B 1 135 ? 1.324 -13.812 -6.77 1 96.88 135 THR B O 1
ATOM 4150 N N . GLN B 1 136 ? 1.835 -13.75 -4.598 1 97.19 136 GLN B N 1
ATOM 4151 C CA . GLN B 1 136 ? 0.436 -13.773 -4.184 1 97.19 136 GLN B CA 1
ATOM 4152 C C . GLN B 1 136 ? -0.326 -12.57 -4.738 1 97.19 136 GLN B C 1
ATOM 4154 O O . GLN B 1 136 ? -1.402 -12.734 -5.32 1 97.19 136 GLN B O 1
ATOM 4159 N N . GLN B 1 137 ? 0.267 -11.445 -4.562 1 95.25 137 GLN B N 1
ATOM 4160 C CA . GLN B 1 137 ? -0.385 -10.211 -4.992 1 95.25 137 GLN B CA 1
ATOM 4161 C C . GLN B 1 137 ? -0.537 -10.18 -6.512 1 95.25 137 GLN B C 1
ATOM 4163 O O . GLN B 1 137 ? -1.595 -9.805 -7.027 1 95.25 137 GLN B O 1
ATOM 4168 N N . LEU B 1 138 ? 0.492 -10.539 -7.227 1 95.62 138 LEU B N 1
ATOM 4169 C CA . LEU B 1 138 ? 0.47 -10.5 -8.688 1 95.62 138 LEU B CA 1
ATOM 4170 C C . LEU B 1 138 ? -0.498 -11.547 -9.242 1 95.62 138 LEU B C 1
ATOM 4172 O O . LEU B 1 138 ? -1.199 -11.289 -10.219 1 95.62 138 LEU B O 1
ATOM 4176 N N . PHE B 1 139 ? -0.472 -12.672 -8.562 1 96.75 139 PHE B N 1
ATOM 4177 C CA . PHE B 1 139 ? -1.375 -13.758 -8.922 1 96.75 139 PHE B CA 1
ATOM 4178 C C . PHE B 1 139 ? -2.828 -13.312 -8.812 1 96.75 139 PHE B C 1
ATOM 4180 O O . PHE B 1 139 ? -3.607 -13.477 -9.758 1 96.75 139 PHE B O 1
ATOM 4187 N N . GLU B 1 140 ? -3.184 -12.703 -7.75 1 96.31 140 GLU B N 1
ATOM 4188 C CA . GLU B 1 140 ? -4.543 -12.219 -7.523 1 96.31 140 GLU B CA 1
ATOM 4189 C C . GLU B 1 140 ? -4.906 -11.117 -8.523 1 96.31 140 GLU B C 1
ATOM 4191 O O . GLU B 1 140 ? -6.004 -11.125 -9.086 1 96.31 140 GLU B O 1
ATOM 4196 N N . LEU B 1 141 ? -3.975 -10.273 -8.703 1 94.44 141 LEU B N 1
ATOM 4197 C CA . LEU B 1 141 ? -4.203 -9.156 -9.617 1 94.44 141 LEU B CA 1
ATOM 4198 C C . LEU B 1 141 ? -4.418 -9.656 -11.047 1 94.44 141 LEU B C 1
ATOM 4200 O O . LEU B 1 141 ? -5.309 -9.172 -11.75 1 94.44 141 LEU B O 1
ATOM 4204 N N . SER B 1 142 ? -3.635 -10.578 -11.445 1 95.62 142 SER B N 1
ATOM 4205 C CA . SER B 1 142 ? -3.746 -11.133 -12.789 1 95.62 142 SER B CA 1
ATOM 4206 C C . SER B 1 142 ? -5.105 -11.789 -13.008 1 95.62 142 SER B C 1
ATOM 4208 O O . SER B 1 142 ? -5.785 -11.508 -14 1 95.62 142 SER B O 1
ATOM 4210 N N . PHE B 1 143 ? -5.543 -12.602 -12.086 1 96.06 143 PHE B N 1
ATOM 4211 C CA . PHE B 1 143 ? -6.82 -13.297 -12.211 1 96.06 143 PHE B CA 1
ATOM 4212 C C . PHE B 1 143 ? -7.98 -12.312 -12.203 1 96.06 143 PHE B C 1
ATOM 4214 O O . PHE B 1 143 ? -8.961 -12.492 -12.922 1 96.06 143 PHE B O 1
ATOM 4221 N N . LEU B 1 144 ? -7.805 -11.312 -11.359 1 95.06 144 LEU B N 1
ATOM 4222 C CA . LEU B 1 144 ? -8.844 -10.289 -11.289 1 95.06 144 LEU B CA 1
ATOM 4223 C C . LEU B 1 144 ? -8.953 -9.539 -12.609 1 95.06 144 LEU B C 1
ATOM 4225 O O . LEU B 1 144 ? -10.047 -9.406 -13.164 1 95.06 144 LEU B O 1
ATOM 4229 N N . GLN B 1 145 ? -7.867 -9.086 -13.117 1 93.38 145 GLN B N 1
ATOM 4230 C CA . GLN B 1 145 ? -7.863 -8.258 -14.312 1 93.38 145 GLN B CA 1
ATOM 4231 C C . GLN B 1 145 ? -8.227 -9.07 -15.547 1 93.38 145 GLN B C 1
ATOM 4233 O O . GLN B 1 145 ? -8.883 -8.555 -16.469 1 93.38 145 GLN B O 1
ATOM 4238 N N . MET B 1 146 ? -7.82 -10.336 -15.594 1 92.31 146 MET B N 1
ATOM 4239 C CA . MET B 1 146 ? -8.117 -11.195 -16.734 1 92.31 146 MET B CA 1
ATOM 4240 C C . MET B 1 146 ? -9.516 -11.789 -16.625 1 92.31 146 MET B C 1
ATOM 4242 O O . MET B 1 146 ? -10.031 -12.375 -17.578 1 92.31 146 MET B O 1
ATOM 4246 N N . LYS B 1 147 ? -10.156 -11.625 -15.484 1 92.06 147 LYS B N 1
ATOM 4247 C CA . LYS B 1 147 ? -11.508 -12.109 -15.227 1 92.06 147 LYS B CA 1
ATOM 4248 C C . LYS B 1 147 ? -11.609 -13.617 -15.469 1 92.06 147 LYS B C 1
ATOM 4250 O O . LYS B 1 147 ? -12.484 -14.07 -16.203 1 92.06 147 LYS B O 1
ATOM 4255 N N . VAL B 1 148 ? -10.688 -14.344 -14.805 1 94.38 148 VAL B N 1
ATOM 4256 C CA . VAL B 1 148 ? -10.672 -15.797 -14.922 1 94.38 148 VAL B CA 1
ATOM 4257 C C . VAL B 1 148 ? -10.695 -16.422 -13.531 1 94.38 148 VAL B C 1
ATOM 4259 O O . VAL B 1 148 ? -10.422 -15.758 -12.531 1 94.38 148 VAL B O 1
ATOM 4262 N N . LYS B 1 149 ? -11.078 -17.734 -13.484 1 94.75 149 LYS B N 1
ATOM 4263 C CA . LYS B 1 149 ? -11.109 -18.516 -12.266 1 94.75 149 LYS B CA 1
ATOM 4264 C C . LYS B 1 149 ? -10.594 -19.938 -12.516 1 94.75 149 LYS B C 1
ATOM 4266 O O . LYS B 1 149 ? -10.602 -20.422 -13.648 1 94.75 149 LYS B O 1
ATOM 4271 N N . LEU B 1 150 ? -10.094 -20.516 -11.445 1 95.5 150 LEU B N 1
ATOM 4272 C CA . LEU B 1 150 ? -9.742 -21.922 -11.5 1 95.5 150 LEU B CA 1
ATOM 4273 C C . LEU B 1 150 ? -10.969 -22.797 -11.289 1 95.5 150 LEU B C 1
ATOM 4275 O O . LEU B 1 150 ? -11.719 -22.609 -10.328 1 95.5 150 LEU B O 1
ATOM 4279 N N . GLU B 1 151 ? -11.164 -23.719 -12.109 1 93.25 151 GLU B N 1
ATOM 4280 C CA . GLU B 1 151 ? -12.305 -24.625 -11.992 1 93.25 151 GLU B CA 1
ATOM 4281 C C . GLU B 1 151 ? -12.148 -25.562 -10.797 1 93.25 151 GLU B C 1
ATOM 4283 O O . GLU B 1 151 ? -13.125 -25.891 -10.125 1 93.25 151 GLU B O 1
ATOM 4288 N N . GLU B 1 152 ? -10.938 -25.969 -10.641 1 92.69 152 GLU B N 1
ATOM 4289 C CA . GLU B 1 152 ? -10.609 -26.859 -9.531 1 92.69 152 GLU B CA 1
ATOM 4290 C C . GLU B 1 152 ? -9.195 -26.625 -9.031 1 92.69 152 GLU B C 1
ATOM 4292 O O . GLU B 1 152 ? -8.398 -25.953 -9.688 1 92.69 152 GLU B O 1
ATOM 4297 N N . ARG B 1 153 ? -8.977 -27.156 -7.945 1 93.56 153 ARG B N 1
ATOM 4298 C CA . ARG B 1 153 ? -7.633 -27.062 -7.375 1 93.56 153 ARG B CA 1
ATOM 4299 C C . ARG B 1 153 ? -6.633 -27.859 -8.211 1 93.56 153 ARG B C 1
ATOM 4301 O O . ARG B 1 153 ? -6.793 -29.062 -8.406 1 93.56 153 ARG B O 1
ATOM 4308 N N . PRO B 1 154 ? -5.645 -27.25 -8.703 1 95.31 154 PRO B N 1
ATOM 4309 C CA . PRO B 1 154 ? -4.645 -28 -9.477 1 95.31 154 PRO B CA 1
ATOM 4310 C C . PRO B 1 154 ? -3.646 -28.734 -8.594 1 95.31 154 PRO B C 1
ATOM 4312 O O . PRO B 1 154 ? -3.363 -28.297 -7.473 1 95.31 154 PRO B O 1
ATOM 4315 N N . PRO B 1 155 ? -3.203 -29.844 -9.094 1 93.44 155 PRO B N 1
ATOM 4316 C CA . PRO B 1 155 ? -2.137 -30.516 -8.352 1 93.44 155 PRO B CA 1
ATOM 4317 C C . PRO B 1 155 ? -0.828 -29.734 -8.352 1 93.44 155 PRO B C 1
ATOM 4319 O O . PRO B 1 155 ? -0.072 -29.781 -7.379 1 93.44 155 PRO B O 1
ATOM 4322 N N . CYS B 1 156 ? -0.644 -29.047 -9.445 1 95.12 156 CYS B N 1
ATOM 4323 C CA . CYS B 1 156 ? 0.55 -28.219 -9.617 1 95.12 156 CYS B CA 1
ATOM 4324 C C . CYS B 1 156 ? 0.223 -26.922 -10.352 1 95.12 156 CYS B C 1
ATOM 4326 O O . CYS B 1 156 ? -0.596 -26.922 -11.273 1 95.12 156 CYS B O 1
ATOM 4328 N N . LEU B 1 157 ? 0.783 -25.891 -9.859 1 96.56 157 LEU B N 1
ATOM 4329 C CA . LEU B 1 157 ? 0.599 -24.578 -10.484 1 96.56 157 LEU B CA 1
ATOM 4330 C C . LEU B 1 157 ? 1.943 -23.938 -10.805 1 96.56 157 LEU B C 1
ATOM 4332 O O . LEU B 1 157 ? 2.705 -23.594 -9.898 1 96.56 157 LEU B O 1
ATOM 4336 N N . ILE B 1 158 ? 2.27 -23.812 -12.078 1 97.06 158 ILE B N 1
ATOM 4337 C CA . ILE B 1 158 ? 3.488 -23.156 -12.531 1 97.06 158 ILE B CA 1
ATOM 4338 C C . ILE B 1 158 ? 3.172 -21.719 -12.961 1 97.06 158 ILE B C 1
ATOM 4340 O O . ILE B 1 158 ? 2.438 -21.5 -13.93 1 97.06 158 ILE B O 1
ATOM 4344 N N . LEU B 1 159 ? 3.74 -20.781 -12.25 1 97.06 159 LEU B N 1
ATOM 4345 C CA . LEU B 1 159 ? 3.533 -19.375 -12.555 1 97.06 159 LEU B CA 1
ATOM 4346 C C . LEU B 1 159 ? 4.738 -18.797 -13.297 1 97.06 159 LEU B C 1
ATOM 4348 O O . LEU B 1 159 ? 5.871 -18.906 -12.82 1 97.06 159 LEU B O 1
ATOM 4352 N N . GLN B 1 160 ? 4.469 -18.281 -14.367 1 94.94 160 GLN B N 1
ATOM 4353 C CA . GLN B 1 160 ? 5.52 -17.562 -15.086 1 94.94 160 GLN B CA 1
ATOM 4354 C C . GLN B 1 160 ? 5.484 -16.062 -14.766 1 94.94 160 GLN B C 1
ATOM 4356 O O . GLN B 1 160 ? 4.449 -15.414 -14.93 1 94.94 160 GLN B O 1
ATOM 4361 N N . MET B 1 161 ? 6.59 -15.547 -14.328 1 92.56 161 MET B N 1
ATOM 4362 C CA . MET B 1 161 ? 6.695 -14.148 -13.898 1 92.56 161 MET B CA 1
ATOM 4363 C C . MET B 1 161 ? 6.547 -13.203 -15.086 1 92.56 161 MET B C 1
ATOM 4365 O O . MET B 1 161 ? 6.875 -13.562 -16.219 1 92.56 161 MET B O 1
ATOM 4369 N N . PRO B 1 162 ? 5.953 -12.031 -14.703 1 86.12 162 PRO B N 1
ATOM 4370 C CA . PRO B 1 162 ? 5.746 -11.078 -15.797 1 86.12 162 PRO B CA 1
ATOM 4371 C C . PRO B 1 162 ? 7.051 -10.477 -16.312 1 86.12 162 PRO B C 1
ATOM 4373 O O . PRO B 1 162 ? 7.934 -10.141 -15.523 1 86.12 162 PRO B O 1
ATOM 4376 N N . ARG B 1 163 ? 7.234 -10.516 -17.578 1 73.56 163 ARG B N 1
ATOM 4377 C CA . ARG B 1 163 ? 8.344 -9.828 -18.234 1 73.56 163 ARG B CA 1
ATOM 4378 C C . ARG B 1 163 ? 7.836 -8.812 -19.25 1 73.56 163 ARG B C 1
ATOM 4380 O O . ARG B 1 163 ? 6.746 -8.969 -19.797 1 73.56 163 ARG B O 1
ATOM 4387 N N . PHE B 1 164 ? 8.242 -7.555 -18.922 1 59 164 PHE B N 1
ATOM 4388 C CA . PHE B 1 164 ? 7.875 -6.574 -19.938 1 59 164 PHE B CA 1
ATOM 4389 C C . PHE B 1 164 ? 8.961 -6.461 -21 1 59 164 PHE B C 1
ATOM 4391 O O . PHE B 1 164 ? 10.031 -5.914 -20.75 1 59 164 PHE B O 1
ATOM 4398 N N . GLY B 1 165 ? 8.797 -6.934 -22.156 1 52.59 165 GLY B N 1
ATOM 4399 C CA . GLY B 1 165 ? 9.781 -6.926 -23.219 1 52.59 165 GLY B CA 1
ATOM 4400 C C . GLY B 1 165 ? 11.023 -7.738 -22.891 1 52.59 165 GLY B C 1
ATOM 4401 O O . GLY B 1 165 ? 11.141 -8.289 -21.797 1 52.59 165 GLY B O 1
ATOM 4402 N N . LYS B 1 166 ? 11.891 -8.227 -23.812 1 52.09 166 LYS B N 1
ATOM 4403 C CA . LYS B 1 166 ? 13.086 -9.055 -23.656 1 52.09 166 LYS B CA 1
ATOM 4404 C C . LYS B 1 166 ? 14.016 -8.492 -22.578 1 52.09 166 LYS B C 1
ATOM 4406 O O . LYS B 1 166 ? 14.664 -9.25 -21.859 1 52.09 166 LYS B O 1
ATOM 4411 N N . ASP B 1 167 ? 13.961 -7.141 -22.422 1 56.88 167 ASP B N 1
ATOM 4412 C CA . ASP B 1 167 ? 15.008 -6.52 -21.609 1 56.88 167 ASP B CA 1
ATOM 4413 C C . ASP B 1 167 ? 14.414 -5.84 -20.375 1 56.88 167 ASP B C 1
ATOM 4415 O O . ASP B 1 167 ? 15.141 -5.285 -19.562 1 56.88 167 ASP B O 1
ATOM 4419 N N . TYR B 1 168 ? 12.945 -6.074 -20.266 1 64.94 168 TYR B N 1
ATOM 4420 C CA . TYR B 1 168 ? 12.445 -5.207 -19.203 1 64.94 168 TYR B CA 1
ATOM 4421 C C . TYR B 1 168 ? 11.586 -5.988 -18.219 1 64.94 168 TYR B C 1
ATOM 4423 O O . TYR B 1 168 ? 10.734 -6.785 -18.609 1 64.94 168 TYR B O 1
ATOM 4431 N N . LYS B 1 169 ? 12.016 -5.992 -16.969 1 77.56 169 LYS B N 1
ATOM 4432 C CA . LYS B 1 169 ? 11.242 -6.5 -15.836 1 77.56 169 LYS B CA 1
ATOM 4433 C C . LYS B 1 169 ? 10.18 -5.492 -15.406 1 77.56 169 LYS B C 1
ATOM 4435 O O . LYS B 1 169 ? 10.438 -4.289 -15.344 1 77.56 169 LYS B O 1
ATOM 4440 N N . MET B 1 170 ? 9.008 -6.027 -15.312 1 82.5 170 MET B N 1
ATOM 4441 C CA . MET B 1 170 ? 7.93 -5.168 -14.836 1 82.5 170 MET B CA 1
ATOM 4442 C C . MET B 1 170 ? 8.258 -4.602 -13.461 1 82.5 170 MET B C 1
ATOM 4444 O O . MET B 1 170 ? 8.078 -3.404 -13.219 1 82.5 170 MET B O 1
ATOM 4448 N N . TYR B 1 171 ? 8.625 -5.492 -12.594 1 87.06 171 TYR B N 1
ATOM 4449 C CA . TYR B 1 171 ? 9.078 -5.109 -11.266 1 87.06 171 TYR B CA 1
ATOM 4450 C C . TYR B 1 171 ? 10.539 -5.492 -11.047 1 87.06 171 TYR B C 1
ATOM 4452 O O . TYR B 1 171 ? 10.977 -6.555 -11.492 1 87.06 171 TYR B O 1
ATOM 4460 N N . ARG B 1 172 ? 11.234 -4.676 -10.367 1 86.38 172 ARG B N 1
ATOM 4461 C CA . ARG B 1 172 ? 12.648 -4.93 -10.102 1 86.38 172 ARG B CA 1
ATOM 4462 C C . ARG B 1 172 ? 12.828 -6.137 -9.188 1 86.38 172 ARG B C 1
ATOM 4464 O O . ARG B 1 172 ? 13.766 -6.918 -9.359 1 86.38 172 ARG B O 1
ATOM 4471 N N . ARG B 1 173 ? 11.938 -6.227 -8.219 1 91.75 173 ARG B N 1
ATOM 4472 C CA . ARG B 1 173 ? 11.969 -7.309 -7.238 1 91.75 173 ARG B CA 1
ATOM 4473 C C . ARG B 1 173 ? 10.57 -7.879 -7.012 1 91.75 173 ARG B C 1
ATOM 4475 O O . ARG B 1 173 ? 9.594 -7.133 -6.953 1 91.75 173 ARG B O 1
ATOM 4482 N N . ILE B 1 174 ? 10.523 -9.148 -7.008 1 94.44 174 ILE B N 1
ATOM 4483 C CA . ILE B 1 174 ? 9.297 -9.852 -6.648 1 94.44 174 ILE B CA 1
ATOM 4484 C C . ILE B 1 174 ? 9.602 -10.914 -5.594 1 94.44 174 ILE B C 1
ATOM 4486 O O . ILE B 1 174 ? 10.555 -11.688 -5.734 1 94.44 174 ILE B O 1
ATOM 4490 N N . VAL B 1 175 ? 8.852 -10.945 -4.59 1 96.38 175 VAL B N 1
ATOM 4491 C CA . VAL B 1 175 ? 9.055 -11.945 -3.549 1 96.38 175 VAL B CA 1
ATOM 4492 C C . VAL B 1 175 ? 8.188 -13.172 -3.834 1 96.38 175 VAL B C 1
ATOM 4494 O O . VAL B 1 175 ? 6.957 -13.102 -3.746 1 96.38 175 VAL B O 1
ATOM 4497 N N . PRO B 1 176 ? 8.781 -14.289 -4.156 1 97.25 176 PRO B N 1
ATOM 4498 C CA . PRO B 1 176 ? 7.973 -15.508 -4.273 1 97.25 176 PRO B CA 1
ATOM 4499 C C . PRO B 1 176 ? 7.289 -15.891 -2.967 1 97.25 176 PRO B C 1
ATOM 4501 O O . PRO B 1 176 ? 7.953 -16.047 -1.938 1 97.25 176 PRO B O 1
ATOM 4504 N N . SER B 1 177 ? 6.031 -16.016 -3.045 1 97.12 177 SER B N 1
ATOM 4505 C CA . SER B 1 177 ? 5.289 -16.391 -1.844 1 97.12 177 SER B CA 1
ATOM 4506 C C . SER B 1 177 ? 5.527 -17.859 -1.481 1 97.12 177 SER B C 1
ATOM 4508 O O . SER B 1 177 ? 5.379 -18.734 -2.326 1 97.12 177 SER B O 1
ATOM 4510 N N . LEU B 1 178 ? 5.844 -18.094 -0.249 1 96 178 LEU B N 1
ATOM 4511 C CA . LEU B 1 178 ? 6.07 -19.469 0.202 1 96 178 LEU B CA 1
ATOM 4512 C C . LEU B 1 178 ? 4.789 -20.281 0.098 1 96 178 LEU B C 1
ATOM 4514 O O . LEU B 1 178 ? 4.84 -21.484 -0.202 1 96 178 LEU B O 1
ATOM 4518 N N . GLU B 1 179 ? 3.771 -19.625 0.343 1 96.06 179 GLU B N 1
ATOM 4519 C CA . GLU B 1 179 ? 2.443 -20.203 0.17 1 96.06 179 GLU B CA 1
ATOM 4520 C C . GLU B 1 179 ? 1.581 -19.344 -0.752 1 96.06 179 GLU B C 1
ATOM 4522 O O . GLU B 1 179 ? 1.624 -18.109 -0.683 1 96.06 179 GLU B O 1
ATOM 4527 N N . LEU B 1 180 ? 0.912 -20.031 -1.603 1 97.12 180 LEU B N 1
ATOM 4528 C CA . LEU B 1 180 ? 0.018 -19.344 -2.529 1 97.12 180 LEU B CA 1
ATOM 4529 C C . LEU B 1 180 ? -1.44 -19.656 -2.209 1 97.12 180 LEU B C 1
ATOM 4531 O O . LEU B 1 180 ? -1.875 -20.812 -2.336 1 97.12 180 LEU B O 1
ATOM 4535 N N . ASP B 1 181 ? -2.145 -18.703 -1.738 1 97.25 181 ASP B N 1
ATOM 4536 C CA . ASP B 1 181 ? -3.568 -18.844 -1.449 1 97.25 181 ASP B CA 1
ATOM 4537 C C . ASP B 1 181 ? -4.402 -18.75 -2.725 1 97.25 181 ASP B C 1
ATOM 4539 O O . ASP B 1 181 ? -4.465 -17.688 -3.35 1 97.25 181 ASP B O 1
ATOM 4543 N N . ILE B 1 182 ? -5.051 -19.828 -3.105 1 97.38 182 ILE B N 1
ATOM 4544 C CA . ILE B 1 182 ? -5.785 -19.828 -4.367 1 97.38 182 ILE B CA 1
ATOM 4545 C C . ILE B 1 182 ? -7.289 -19.828 -4.09 1 97.38 182 ILE B C 1
ATOM 4547 O O . ILE B 1 182 ? -8.094 -20.031 -5.004 1 97.38 182 ILE B O 1
ATOM 4551 N N . THR B 1 183 ? -7.711 -19.641 -2.873 1 96.44 183 THR B N 1
ATOM 4552 C CA . THR B 1 183 ? -9.102 -19.766 -2.441 1 96.44 183 THR B CA 1
ATOM 4553 C C . THR B 1 183 ? -10 -18.828 -3.232 1 96.44 183 THR B C 1
ATOM 4555 O O . THR B 1 183 ? -11.062 -19.234 -3.709 1 96.44 183 THR B O 1
ATOM 4558 N N . ASP B 1 184 ? -9.578 -17.656 -3.381 1 96.69 184 ASP B N 1
ATOM 4559 C CA . ASP B 1 184 ? -10.445 -16.609 -3.895 1 96.69 184 ASP B CA 1
ATOM 4560 C C . ASP B 1 184 ? -10.516 -16.641 -5.418 1 96.69 184 ASP B C 1
ATOM 4562 O O . ASP B 1 184 ? -11.328 -15.945 -6.027 1 96.69 184 ASP B O 1
ATOM 4566 N N . VAL B 1 185 ? -9.68 -17.516 -6.043 1 96.25 185 VAL B N 1
ATOM 4567 C CA . VAL B 1 185 ? -9.727 -17.625 -7.5 1 96.25 185 VAL B CA 1
ATOM 4568 C C . VAL B 1 185 ? -10.367 -18.953 -7.895 1 96.25 185 VAL B C 1
ATOM 4570 O O . VAL B 1 185 ? -10.492 -19.266 -9.078 1 96.25 185 VAL B O 1
ATOM 4573 N N . LEU B 1 186 ? -10.75 -19.719 -6.941 1 94.44 186 LEU B N 1
ATOM 4574 C CA . LEU B 1 186 ? -11.43 -20.969 -7.203 1 94.44 186 LEU B CA 1
ATOM 4575 C C . LEU B 1 186 ? -12.914 -20.734 -7.465 1 94.44 186 LEU B C 1
ATOM 4577 O O . LEU B 1 186 ? -13.547 -19.922 -6.793 1 94.44 186 LEU B O 1
ATOM 4581 N N . GLN B 1 187 ? -13.477 -21.484 -8.344 1 90.19 187 GLN B N 1
ATOM 4582 C CA . GLN B 1 187 ? -14.883 -21.328 -8.727 1 90.19 187 GLN B CA 1
ATOM 4583 C C . GLN B 1 187 ? -15.805 -21.828 -7.617 1 90.19 187 GLN B C 1
ATOM 4585 O O . GLN B 1 187 ? -16.828 -21.203 -7.328 1 90.19 187 GLN B O 1
ATOM 4590 N N . ASN B 1 188 ? -15.477 -23 -7.039 1 88.31 188 ASN B N 1
ATOM 4591 C CA . ASN B 1 188 ? -16.359 -23.625 -6.066 1 88.31 188 ASN B CA 1
ATOM 4592 C C . ASN B 1 188 ? -15.688 -23.781 -4.707 1 88.31 188 ASN B C 1
ATOM 4594 O O . ASN B 1 188 ? -15.516 -24.906 -4.215 1 88.31 188 ASN B O 1
ATOM 4598 N N . ALA B 1 189 ? -15.367 -22.719 -4.113 1 91.81 189 ALA B N 1
ATOM 4599 C CA . ALA B 1 189 ? -14.734 -22.75 -2.797 1 91.81 189 ALA B CA 1
ATOM 4600 C C . ALA B 1 189 ? -15.422 -21.797 -1.832 1 91.81 189 ALA B C 1
ATOM 4602 O O . ALA B 1 189 ? -15.758 -20.672 -2.201 1 91.81 189 ALA B O 1
ATOM 4603 N N . PRO B 1 190 ? -15.711 -22.328 -0.673 1 95.5 190 PRO B N 1
ATOM 4604 C CA . PRO B 1 190 ? -16.266 -21.422 0.333 1 95.5 190 PRO B CA 1
ATOM 4605 C C . PRO B 1 190 ? -15.32 -20.281 0.684 1 95.5 190 PRO B C 1
ATOM 4607 O O . PRO B 1 190 ? -14.102 -20.469 0.731 1 95.5 190 PRO B O 1
ATOM 4610 N N . ARG B 1 191 ? -15.883 -19.141 0.859 1 96.56 191 ARG B N 1
ATOM 4611 C CA . ARG B 1 191 ? -15.109 -17.953 1.214 1 96.56 191 ARG B CA 1
ATOM 4612 C C . ARG B 1 191 ? -15.734 -17.234 2.406 1 96.56 191 ARG B C 1
ATOM 4614 O O . ARG B 1 191 ? -16.922 -17.422 2.699 1 96.56 191 ARG B O 1
ATOM 4621 N N . GLU B 1 192 ? -14.938 -16.531 2.98 1 96.81 192 GLU B N 1
ATOM 4622 C CA . GLU B 1 192 ? -15.352 -15.781 4.164 1 96.81 192 GLU B CA 1
ATOM 4623 C C . GLU B 1 192 ? -15.781 -14.359 3.801 1 96.81 192 GLU B C 1
ATOM 4625 O O . GLU B 1 192 ? -15.148 -13.711 2.967 1 96.81 192 GLU B O 1
ATOM 4630 N N . CYS B 1 193 ? -16.906 -13.93 4.371 1 97.62 193 CYS B N 1
ATOM 4631 C CA . CYS B 1 193 ? -17.328 -12.547 4.223 1 97.62 193 CYS B CA 1
ATOM 4632 C C . CYS B 1 193 ? -16.297 -11.594 4.84 1 97.62 193 CYS B C 1
ATOM 4634 O O . CYS B 1 193 ? -15.93 -11.75 6.004 1 97.62 193 CYS B O 1
ATOM 4636 N N . ILE B 1 194 ? -15.867 -10.555 4.145 1 97.44 194 ILE B N 1
ATOM 4637 C CA . ILE B 1 194 ? -14.781 -9.688 4.582 1 97.44 194 ILE B CA 1
ATOM 4638 C C . ILE B 1 194 ? -15.273 -8.773 5.699 1 97.44 194 ILE B C 1
ATOM 4640 O O . ILE B 1 194 ? -14.477 -8.281 6.508 1 97.44 194 ILE B O 1
ATOM 4644 N N . ILE B 1 195 ? -16.609 -8.578 5.828 1 97.25 195 ILE B N 1
ATOM 4645 C CA . ILE B 1 195 ? -17.156 -7.641 6.801 1 97.25 195 ILE B CA 1
ATOM 4646 C C . ILE B 1 195 ? -17.391 -8.359 8.125 1 97.25 195 ILE B C 1
ATOM 4648 O O . ILE B 1 195 ? -16.828 -7.984 9.156 1 97.25 195 ILE B O 1
ATOM 4652 N N . CYS B 1 196 ? -18.125 -9.484 8.133 1 96.12 196 CYS B N 1
ATOM 4653 C CA . CYS B 1 196 ? -18.562 -10.078 9.391 1 96.12 196 CYS B CA 1
ATOM 4654 C C . CYS B 1 196 ? -17.891 -11.422 9.625 1 96.12 196 CYS B C 1
ATOM 4656 O O . CYS B 1 196 ? -17.938 -11.961 10.734 1 96.12 196 CYS B O 1
ATOM 4658 N N . GLY B 1 197 ? -17.344 -12.062 8.586 1 96.25 197 GLY B N 1
ATOM 4659 C CA . GLY B 1 197 ? -16.641 -13.32 8.75 1 96.25 197 GLY B CA 1
ATOM 4660 C C . GLY B 1 197 ? -17.516 -14.539 8.5 1 96.25 197 GLY B C 1
ATOM 4661 O O . GLY B 1 197 ? -17.047 -15.672 8.578 1 96.25 197 GLY B O 1
ATOM 4662 N N . ASP B 1 198 ? -18.75 -14.312 8.172 1 96.25 198 ASP B N 1
ATOM 4663 C CA . ASP B 1 198 ? -19.641 -15.414 7.855 1 96.25 198 ASP B CA 1
ATOM 4664 C C . ASP B 1 198 ? -19.375 -15.961 6.457 1 96.25 198 ASP B C 1
ATOM 4666 O O . ASP B 1 198 ? -18.453 -15.508 5.773 1 96.25 198 ASP B O 1
ATOM 4670 N N . LEU B 1 199 ? -20.188 -16.984 6.113 1 96.75 199 LEU B N 1
ATOM 4671 C CA . LEU B 1 199 ? -20.047 -17.594 4.793 1 96.75 199 LEU B CA 1
ATOM 4672 C C . LEU B 1 199 ? -20.469 -16.625 3.697 1 96.75 199 LEU B C 1
ATOM 4674 O O . LEU B 1 199 ? -21.594 -16.109 3.715 1 96.75 199 LEU B O 1
ATOM 4678 N N . ALA B 1 200 ? -19.578 -16.359 2.762 1 97.56 200 ALA B N 1
ATOM 4679 C CA . ALA B 1 200 ? -19.875 -15.43 1.668 1 97.56 200 ALA B CA 1
ATOM 4680 C C . ALA B 1 200 ? -20.734 -16.094 0.601 1 97.56 200 ALA B C 1
ATOM 4682 O O . ALA B 1 200 ? -20.625 -17.297 0.362 1 97.56 200 ALA B O 1
ATOM 4683 N N . VAL B 1 201 ? -21.594 -15.266 0.005 1 96.62 201 VAL B N 1
ATOM 4684 C CA . VAL B 1 201 ? -22.453 -15.797 -1.038 1 96.62 201 VAL B CA 1
ATOM 4685 C C . VAL B 1 201 ? -22.391 -14.906 -2.277 1 96.62 201 VAL B C 1
ATOM 4687 O O . VAL B 1 201 ? -22.891 -15.273 -3.344 1 96.62 201 VAL B O 1
ATOM 4690 N N . PHE B 1 202 ? -21.703 -13.758 -2.141 1 97.25 202 PHE B N 1
ATOM 4691 C CA . PHE B 1 202 ? -21.562 -12.844 -3.27 1 97.25 202 PHE B CA 1
ATOM 4692 C C . PHE B 1 202 ? -20.125 -12.359 -3.398 1 97.25 202 PHE B C 1
ATOM 4694 O O . PHE B 1 202 ? -19.391 -12.312 -2.41 1 97.25 202 PHE B O 1
ATOM 4701 N N . GLU B 1 203 ? -19.703 -12.023 -4.605 1 97 203 GLU B N 1
ATOM 4702 C CA . GLU B 1 203 ? -18.422 -11.359 -4.867 1 97 203 GLU B CA 1
ATOM 4703 C C . GLU B 1 203 ? -18.625 -10.086 -5.676 1 97 203 GLU B C 1
ATOM 4705 O O . GLU B 1 203 ? -19.5 -10.016 -6.539 1 97 203 GLU B O 1
ATOM 4710 N N . CYS B 1 204 ? -17.953 -9.07 -5.375 1 97.44 204 CYS B N 1
ATOM 4711 C CA . CYS B 1 204 ? -17.969 -7.797 -6.086 1 97.44 204 CYS B CA 1
ATOM 4712 C C . CYS B 1 204 ? -16.562 -7.371 -6.484 1 97.44 204 CYS B C 1
ATOM 4714 O O . CYS B 1 204 ? -15.812 -6.836 -5.664 1 97.44 204 CYS B O 1
ATOM 4716 N N . LYS B 1 205 ? -16.219 -7.52 -7.715 1 95.75 205 LYS B N 1
ATOM 4717 C CA . LYS B 1 205 ? -14.867 -7.254 -8.211 1 95.75 205 LYS B CA 1
ATOM 4718 C C . LYS B 1 205 ? -14.539 -5.766 -8.133 1 95.75 205 LYS B C 1
ATOM 4720 O O . LYS B 1 205 ? -13.375 -5.395 -7.941 1 95.75 205 LYS B O 1
ATOM 4725 N N . GLU B 1 206 ? -15.555 -4.984 -8.18 1 95.94 206 GLU B N 1
ATOM 4726 C CA . GLU B 1 206 ? -15.359 -3.539 -8.125 1 95.94 206 GLU B CA 1
ATOM 4727 C C . GLU B 1 206 ? -14.984 -3.08 -6.723 1 95.94 206 GLU B C 1
ATOM 4729 O O . GLU B 1 206 ? -14.516 -1.958 -6.535 1 95.94 206 GLU B O 1
ATOM 4734 N N . CYS B 1 207 ? -15.188 -3.902 -5.75 1 96.44 207 CYS B N 1
ATOM 4735 C CA . CYS B 1 207 ? -14.852 -3.58 -4.367 1 96.44 207 CYS B CA 1
ATOM 4736 C C . CYS B 1 207 ? -13.391 -3.91 -4.066 1 96.44 207 CYS B C 1
ATOM 4738 O O . CYS B 1 207 ? -12.953 -3.807 -2.922 1 96.44 207 CYS B O 1
ATOM 4740 N N . TYR B 1 208 ? -12.664 -4.332 -5.129 1 94.38 208 TYR B N 1
ATOM 4741 C CA . TYR B 1 208 ? -11.25 -4.621 -4.934 1 94.38 208 TYR B CA 1
ATOM 4742 C C . TYR B 1 208 ? -10.516 -3.398 -4.398 1 94.38 208 TYR B C 1
ATOM 4744 O O . TYR B 1 208 ? -10.625 -2.303 -4.949 1 94.38 208 TYR B O 1
ATOM 4752 N N . ASN B 1 209 ? -9.82 -3.58 -3.178 1 89.56 209 ASN B N 1
ATOM 4753 C CA . ASN B 1 209 ? -9.039 -2.564 -2.477 1 89.56 209 ASN B CA 1
ATOM 4754 C C . ASN B 1 209 ? -9.938 -1.57 -1.748 1 89.56 209 ASN B C 1
ATOM 4756 O O . ASN B 1 209 ? -9.484 -0.498 -1.346 1 89.56 209 ASN B O 1
ATOM 4760 N N . GLN B 1 210 ? -11.195 -1.851 -1.604 1 91.56 210 GLN B N 1
ATOM 4761 C CA . GLN B 1 210 ? -12.094 -0.987 -0.841 1 91.56 210 GLN B CA 1
ATOM 4762 C C . GLN B 1 210 ? -12.102 -1.37 0.636 1 91.56 210 GLN B C 1
ATOM 4764 O O . GLN B 1 210 ? -12.102 -0.5 1.509 1 91.56 210 GLN B O 1
ATOM 4769 N N . HIS B 1 211 ? -12.141 -2.625 0.843 1 94.56 211 HIS B N 1
ATOM 4770 C CA . HIS B 1 211 ? -12.164 -3.125 2.213 1 94.56 211 HIS B CA 1
ATOM 4771 C C . HIS B 1 211 ? -10.828 -3.762 2.59 1 94.56 211 HIS B C 1
ATOM 4773 O O . HIS B 1 211 ? -10.797 -4.781 3.279 1 94.56 211 HIS B O 1
ATOM 4779 N N . GLY B 1 212 ? -9.758 -3.213 2.076 1 90.56 212 GLY B N 1
ATOM 4780 C CA . GLY B 1 212 ? -8.43 -3.764 2.314 1 90.56 212 GLY B CA 1
ATOM 4781 C C . GLY B 1 212 ? -7.773 -4.301 1.058 1 90.56 212 GLY B C 1
ATOM 4782 O O . GLY B 1 212 ? -8.312 -4.152 -0.043 1 90.56 212 GLY B O 1
ATOM 4783 N N . ALA B 1 213 ? -6.668 -4.914 1.337 1 88.69 213 ALA B N 1
ATOM 4784 C CA . ALA B 1 213 ? -5.93 -5.445 0.193 1 88.69 213 ALA B CA 1
ATOM 4785 C C . ALA B 1 213 ? -6.207 -6.938 0.009 1 88.69 213 ALA B C 1
ATOM 4787 O O . ALA B 1 213 ? -6.5 -7.645 0.975 1 88.69 213 ALA B O 1
ATOM 4788 N N . GLY B 1 214 ? -6.195 -7.305 -1.316 1 92.19 214 GLY B N 1
ATOM 4789 C CA . GLY B 1 214 ? -6.316 -8.727 -1.602 1 92.19 214 GLY B CA 1
ATOM 4790 C C . GLY B 1 214 ? -7.66 -9.109 -2.188 1 92.19 214 GLY B C 1
ATOM 4791 O O . GLY B 1 214 ? -8.633 -8.359 -2.068 1 92.19 214 GLY B O 1
ATOM 4792 N N . LEU B 1 215 ? -7.715 -10.227 -2.721 1 95.31 215 LEU B N 1
ATOM 4793 C CA . LEU B 1 215 ? -8.93 -10.703 -3.379 1 95.31 215 LEU B CA 1
ATOM 4794 C C . LEU B 1 215 ? -9.93 -11.227 -2.357 1 95.31 215 LEU B C 1
ATOM 4796 O O . LEU B 1 215 ? -11.117 -11.375 -2.666 1 95.31 215 LEU B O 1
ATOM 4800 N N . ASN B 1 216 ? -9.484 -11.547 -1.188 1 95.88 216 ASN B N 1
ATOM 4801 C CA . ASN B 1 216 ? -10.383 -12.008 -0.135 1 95.88 216 ASN B CA 1
ATOM 4802 C C . ASN B 1 216 ? -11.312 -10.898 0.33 1 95.88 216 ASN B C 1
ATOM 4804 O O . ASN B 1 216 ? -12.305 -11.156 1.012 1 95.88 216 ASN B O 1
ATOM 4808 N N . THR B 1 217 ? -11.078 -9.719 -0.1 1 96.38 217 THR B N 1
ATOM 4809 C CA . THR B 1 217 ? -11.82 -8.57 0.421 1 96.38 217 THR B CA 1
ATOM 4810 C C . THR B 1 217 ? -13.039 -8.273 -0.448 1 96.38 217 THR B C 1
ATOM 4812 O O . THR B 1 217 ? -13.766 -7.309 -0.193 1 96.38 217 THR B O 1
ATOM 4815 N N . ILE B 1 218 ? -13.289 -9.086 -1.467 1 97.62 218 ILE B N 1
ATOM 4816 C CA . ILE B 1 218 ? -14.375 -8.758 -2.379 1 97.62 218 ILE B CA 1
ATOM 4817 C C . ILE B 1 218 ? -15.539 -9.727 -2.17 1 97.62 218 ILE B C 1
ATOM 4819 O O . ILE B 1 218 ? -16.484 -9.766 -2.965 1 97.62 218 ILE B O 1
ATOM 4823 N N . ALA B 1 219 ? -15.477 -10.594 -1.129 1 97.88 219 ALA B N 1
ATOM 4824 C CA . ALA B 1 219 ? -16.516 -11.578 -0.838 1 97.88 219 ALA B CA 1
ATOM 4825 C C . ALA B 1 219 ? -17.406 -11.117 0.308 1 97.88 219 ALA B C 1
ATOM 4827 O O . ALA B 1 219 ? -16.906 -10.641 1.332 1 97.88 219 ALA B O 1
ATOM 4828 N N . PHE B 1 220 ? -18.766 -11.297 0.1 1 98.06 220 PHE B N 1
ATOM 4829 C CA . PHE B 1 220 ? -19.734 -10.805 1.073 1 98.06 220 PHE B CA 1
ATOM 4830 C C . PHE B 1 220 ? -20.828 -11.836 1.331 1 98.06 220 PHE B C 1
ATOM 4832 O O . PHE B 1 220 ? -21.219 -12.578 0.427 1 98.06 220 PHE B O 1
ATOM 4839 N N . CYS B 1 221 ? -21.281 -11.93 2.59 1 97.12 221 CYS B N 1
ATOM 4840 C CA . CYS B 1 221 ? -22.562 -12.602 2.834 1 97.12 221 CYS B CA 1
ATOM 4841 C C . CYS B 1 221 ? -23.719 -11.75 2.355 1 97.12 221 CYS B C 1
ATOM 4843 O O . CYS B 1 221 ? -23.531 -10.609 1.926 1 97.12 221 CYS B O 1
ATOM 4845 N N . GLU B 1 222 ? -24.875 -12.219 2.398 1 96.38 222 GLU B N 1
ATOM 4846 C CA . GLU B 1 222 ? -26.031 -11.508 1.849 1 96.38 222 GLU B CA 1
ATOM 4847 C C . GLU B 1 222 ? -26.25 -10.188 2.566 1 96.38 222 GLU B C 1
ATOM 4849 O O . GLU B 1 222 ? -26.344 -9.133 1.928 1 96.38 222 GLU B O 1
ATOM 4854 N N . GLY B 1 223 ? -26.25 -10.234 3.859 1 96.56 223 GLY B N 1
ATOM 4855 C CA . GLY B 1 223 ? -26.484 -9.031 4.645 1 96.56 223 GLY B CA 1
ATOM 4856 C C . GLY B 1 223 ? -25.422 -7.965 4.441 1 96.56 223 GLY B C 1
ATOM 4857 O O . GLY B 1 223 ? -25.734 -6.789 4.266 1 96.56 223 GLY B O 1
ATOM 4858 N N . CYS B 1 224 ? -24.203 -8.336 4.488 1 97.38 224 CYS B N 1
ATOM 4859 C CA . CYS B 1 224 ? -23.094 -7.402 4.387 1 97.38 224 CYS B CA 1
ATOM 4860 C C . CYS B 1 224 ? -22.984 -6.828 2.982 1 97.38 224 CYS B C 1
ATOM 4862 O O . CYS B 1 224 ? -22.594 -5.672 2.807 1 97.38 224 CYS B O 1
ATOM 4864 N N . LYS B 1 225 ? -23.297 -7.668 2.023 1 97.5 225 LYS B N 1
ATOM 4865 C CA . LYS B 1 225 ? -23.344 -7.156 0.658 1 97.5 225 LYS B CA 1
ATOM 4866 C C . LYS B 1 225 ? -24.312 -5.984 0.547 1 97.5 225 LYS B C 1
ATOM 4868 O O . LYS B 1 225 ? -23.969 -4.934 0.003 1 97.5 225 LYS B O 1
ATOM 4873 N N . ASP B 1 226 ? -25.484 -6.188 1.108 1 96.94 226 ASP B N 1
ATOM 4874 C CA . ASP B 1 226 ? -26.5 -5.148 1.049 1 96.94 226 ASP B CA 1
ATOM 4875 C C . ASP B 1 226 ? -26.047 -3.895 1.796 1 96.94 226 ASP B C 1
ATOM 4877 O O . ASP B 1 226 ? -26.203 -2.777 1.298 1 96.94 226 ASP B O 1
ATOM 4881 N N . MET B 1 227 ? -25.484 -4.113 2.891 1 96.19 227 MET B N 1
ATOM 4882 C CA . MET B 1 227 ? -25.062 -3.002 3.738 1 96.19 227 MET B CA 1
ATOM 4883 C C . MET B 1 227 ? -23.922 -2.229 3.09 1 96.19 227 MET B C 1
ATOM 4885 O O . MET B 1 227 ? -23.953 -0.999 3.021 1 96.19 227 MET B O 1
ATOM 4889 N N . SER B 1 228 ? -22.844 -2.91 2.619 1 96.62 228 SER B N 1
ATOM 4890 C CA . SER B 1 228 ? -21.656 -2.293 2.041 1 96.62 228 SER B CA 1
ATOM 4891 C C . SER B 1 228 ? -22 -1.503 0.782 1 96.62 228 SER B C 1
ATOM 4893 O O . SER B 1 228 ? -21.406 -0.459 0.516 1 96.62 228 SER B O 1
ATOM 4895 N N . HIS B 1 229 ? -22.969 -1.905 0.072 1 96.88 229 HIS B N 1
ATOM 4896 C CA . HIS B 1 229 ? -23.266 -1.287 -1.214 1 96.88 229 HIS B CA 1
ATOM 4897 C C . HIS B 1 229 ? -24.344 -0.219 -1.071 1 96.88 229 HIS B C 1
ATOM 4899 O O . HIS B 1 229 ? -24.906 0.246 -2.068 1 96.88 229 HIS B O 1
ATOM 4905 N N . LYS B 1 230 ? -24.641 0.146 0.147 1 94.75 230 LYS B N 1
ATOM 4906 C CA . LYS B 1 230 ? -25.406 1.36 0.417 1 94.75 230 LYS B CA 1
ATOM 4907 C C . LYS B 1 230 ? -24.516 2.598 0.34 1 94.75 230 LYS B C 1
ATOM 4909 O O . LYS B 1 230 ? -25.016 3.719 0.214 1 94.75 230 LYS B O 1
ATOM 4914 N N . HIS B 1 231 ? -23.266 2.334 0.508 1 94.12 231 HIS B N 1
ATOM 4915 C CA . HIS B 1 231 ? -22.312 3.43 0.431 1 94.12 231 HIS B CA 1
ATOM 4916 C C . HIS B 1 231 ? -22.312 4.07 -0.952 1 94.12 231 HIS B C 1
ATOM 4918 O O . HIS B 1 231 ? -22.375 3.373 -1.966 1 94.12 231 HIS B O 1
ATOM 4924 N N . LYS B 1 232 ? -22.172 5.281 -1.007 1 92.12 232 LYS B N 1
ATOM 4925 C CA . LYS B 1 232 ? -22.312 6.074 -2.223 1 92.12 232 LYS B CA 1
ATOM 4926 C C . LYS B 1 232 ? -21.328 5.617 -3.295 1 92.12 232 LYS B C 1
ATOM 4928 O O . LYS B 1 232 ? -21.641 5.648 -4.488 1 92.12 232 LYS B O 1
ATOM 4933 N N . VAL B 1 233 ? -20.156 5.164 -2.912 1 92.5 233 VAL B N 1
ATOM 4934 C CA . VAL B 1 233 ? -19.109 4.844 -3.883 1 92.5 233 VAL B CA 1
ATOM 4935 C C . VAL B 1 233 ? -19.312 3.424 -4.406 1 92.5 233 VAL B C 1
ATOM 4937 O O . VAL B 1 233 ? -18.672 3.02 -5.383 1 92.5 233 VAL B O 1
ATOM 4940 N N . ARG B 1 234 ? -20.234 2.652 -3.807 1 95.81 234 ARG B N 1
ATOM 4941 C CA . ARG B 1 234 ? -20.359 1.249 -4.184 1 95.81 234 ARG B CA 1
ATOM 4942 C C . ARG B 1 234 ? -21.781 0.92 -4.605 1 95.81 234 ARG B C 1
ATOM 4944 O O . ARG B 1 234 ? -22.094 -0.232 -4.91 1 95.81 234 ARG B O 1
ATOM 4951 N N . ILE B 1 235 ? -22.625 1.869 -4.68 1 94.25 235 ILE B N 1
ATOM 4952 C CA . ILE B 1 235 ? -24.047 1.68 -4.93 1 94.25 235 ILE B CA 1
ATOM 4953 C C . ILE B 1 235 ? -24.25 1.07 -6.316 1 94.25 235 ILE B C 1
ATOM 4955 O O . ILE B 1 235 ? -25.156 0.255 -6.516 1 94.25 235 ILE B O 1
ATOM 4959 N N . ASN B 1 236 ? -23.406 1.359 -7.262 1 95.31 236 ASN B N 1
ATOM 4960 C CA . ASN B 1 236 ? -23.609 0.931 -8.641 1 95.31 236 ASN B CA 1
ATOM 4961 C C . ASN B 1 236 ? -22.75 -0.283 -8.977 1 95.31 236 ASN B C 1
ATOM 4963 O O . ASN B 1 236 ? -22.656 -0.688 -10.141 1 95.31 236 ASN B O 1
ATOM 4967 N N . HIS B 1 237 ? -22.125 -0.83 -7.992 1 97.31 237 HIS B N 1
ATOM 4968 C CA . HIS B 1 237 ? -21.297 -2 -8.25 1 97.31 237 HIS B CA 1
ATOM 4969 C C . HIS B 1 237 ? -22.141 -3.189 -8.695 1 97.31 237 HIS B C 1
ATOM 4971 O O . HIS B 1 237 ? -23.297 -3.324 -8.281 1 97.31 237 HIS B O 1
ATOM 4977 N N . LYS B 1 238 ? -21.562 -3.971 -9.445 1 95.12 238 LYS B N 1
ATOM 4978 C CA . LYS B 1 238 ? -22.203 -5.219 -9.867 1 95.12 238 LYS B CA 1
ATOM 4979 C C . LYS B 1 238 ? -21.609 -6.41 -9.117 1 95.12 238 LYS B C 1
ATOM 4981 O O . LYS B 1 238 ? -20.391 -6.559 -9.023 1 95.12 238 LYS B O 1
ATOM 4986 N N . TRP B 1 239 ? -22.469 -7.125 -8.516 1 94.12 239 TRP B N 1
ATOM 4987 C CA . TRP B 1 239 ? -22.016 -8.273 -7.738 1 94.12 239 TRP B CA 1
ATOM 4988 C C . TRP B 1 239 ? -22.438 -9.578 -8.398 1 94.12 239 TRP B C 1
ATOM 4990 O O . TRP B 1 239 ? -23.375 -9.594 -9.211 1 94.12 239 TRP B O 1
ATOM 5000 N N . GLU B 1 240 ? -21.734 -10.617 -8.172 1 93.88 240 GLU B N 1
ATOM 5001 C CA . GLU B 1 240 ? -22 -11.953 -8.695 1 93.88 240 GLU B CA 1
ATOM 5002 C C . GLU B 1 240 ? -22.109 -12.969 -7.57 1 93.88 240 GLU B C 1
ATOM 5004 O O . GLU B 1 240 ? -21.516 -12.805 -6.504 1 93.88 240 GLU B O 1
ATOM 5009 N N . ALA B 1 241 ? -22.859 -14 -7.828 1 94.69 241 ALA B N 1
ATOM 5010 C CA . ALA B 1 241 ? -23.031 -15.055 -6.828 1 94.69 241 ALA B CA 1
ATOM 5011 C C . ALA B 1 241 ? -21.828 -15.977 -6.773 1 94.69 241 ALA B C 1
ATOM 5013 O O . ALA B 1 241 ? -21.203 -16.266 -7.805 1 94.69 241 ALA B O 1
ATOM 5014 N N . ILE B 1 242 ? -21.484 -16.391 -5.566 1 93.81 242 ILE B N 1
ATOM 5015 C CA . ILE B 1 242 ? -20.453 -17.391 -5.348 1 93.81 242 ILE B CA 1
ATOM 5016 C C . ILE B 1 242 ? -21.094 -18.766 -5.195 1 93.81 242 ILE B C 1
ATOM 5018 O O . ILE B 1 242 ? -22.062 -18.938 -4.457 1 93.81 242 ILE B O 1
ATOM 5022 N N . THR B 1 243 ? -20.562 -19.703 -5.836 1 89.31 243 THR B N 1
ATOM 5023 C CA . THR B 1 243 ? -21.078 -21.062 -5.723 1 89.31 243 THR B CA 1
ATOM 5024 C C . THR B 1 243 ? -20.438 -21.797 -4.547 1 89.31 243 THR B C 1
ATOM 5026 O O . THR B 1 243 ? -19.219 -21.906 -4.473 1 89.31 243 THR B O 1
ATOM 5029 N N . VAL B 1 244 ? -21.281 -22.219 -3.639 1 90.25 244 VAL B N 1
ATOM 5030 C CA . VAL B 1 244 ? -20.828 -23.016 -2.502 1 90.25 244 VAL B CA 1
ATOM 5031 C C . VAL B 1 244 ? -21.562 -24.344 -2.484 1 90.25 244 VAL B C 1
ATOM 5033 O O . VAL B 1 244 ? -22.766 -24.406 -2.703 1 90.25 244 VAL B O 1
ATOM 5036 N N . PRO B 1 245 ? -20.797 -25.391 -2.23 1 86.94 245 PRO B N 1
ATOM 5037 C CA . PRO B 1 245 ? -21.453 -26.688 -2.139 1 86.94 245 PRO B CA 1
ATOM 5038 C C . PRO B 1 245 ? -22.531 -26.719 -1.056 1 86.94 245 PRO B C 1
ATOM 5040 O O . PRO B 1 245 ? -22.328 -26.219 0.049 1 86.94 245 PRO B O 1
ATOM 5043 N N . GLN B 1 246 ? -23.625 -27.359 -1.335 1 88.69 246 GLN B N 1
ATOM 5044 C CA . GLN B 1 246 ? -24.781 -27.391 -0.445 1 88.69 246 GLN B CA 1
ATOM 5045 C C . GLN B 1 246 ? -24.453 -28.109 0.862 1 88.69 246 GLN B C 1
ATOM 5047 O O . GLN B 1 246 ? -24.906 -27.688 1.933 1 88.69 246 GLN B O 1
ATOM 5052 N N . GLU B 1 247 ? -23.688 -29.125 0.671 1 90.88 247 GLU B N 1
ATOM 5053 C CA . GLU B 1 247 ? -23.297 -29.875 1.86 1 90.88 247 GLU B CA 1
ATOM 5054 C C . GLU B 1 247 ? -22.5 -29 2.832 1 90.88 247 GLU B C 1
ATOM 5056 O O . GLU B 1 247 ? -22.703 -29.078 4.047 1 90.88 247 GLU B O 1
ATOM 5061 N N . TYR B 1 248 ? -21.719 -28.203 2.266 1 93.06 248 TYR B N 1
ATOM 5062 C CA . TYR B 1 248 ? -20.906 -27.328 3.117 1 93.06 248 TYR B CA 1
ATOM 5063 C C . TYR B 1 248 ? -21.781 -26.281 3.801 1 93.06 248 TYR B C 1
ATOM 5065 O O . TYR B 1 248 ? -21.562 -25.953 4.973 1 93.06 248 TYR B O 1
ATOM 5073 N N . LYS B 1 249 ? -22.688 -25.781 3.135 1 92 249 LYS B N 1
ATOM 5074 C CA . LYS B 1 249 ? -23.594 -24.781 3.688 1 92 249 LYS B CA 1
ATOM 5075 C C . LYS B 1 249 ? -24.344 -25.328 4.906 1 92 249 LYS B C 1
ATOM 5077 O O . LYS B 1 249 ? -24.453 -24.641 5.922 1 92 249 LYS B O 1
ATOM 5082 N N . ALA B 1 250 ? -24.781 -26.5 4.738 1 93.31 250 ALA B N 1
ATOM 5083 C CA . ALA B 1 250 ? -25.531 -27.141 5.824 1 93.31 250 ALA B CA 1
ATOM 5084 C C . ALA B 1 250 ? -24.641 -27.328 7.055 1 93.31 250 ALA B C 1
ATOM 5086 O O . ALA B 1 250 ? -25.047 -27.016 8.18 1 93.31 250 ALA B O 1
ATOM 5087 N N . ILE B 1 251 ? -23.531 -27.75 6.793 1 93.81 251 ILE B N 1
ATOM 5088 C CA . ILE B 1 251 ? -22.578 -27.984 7.883 1 93.81 251 ILE B CA 1
ATOM 5089 C C . ILE B 1 251 ? -22.219 -26.672 8.547 1 93.81 251 ILE B C 1
ATOM 5091 O O . ILE B 1 251 ? -22.156 -26.578 9.781 1 93.81 251 ILE B O 1
ATOM 5095 N N . HIS B 1 252 ? -21.953 -25.703 7.742 1 94.31 252 HIS B N 1
ATOM 5096 C CA . HIS B 1 252 ? -21.594 -24.375 8.25 1 94.31 252 HIS B CA 1
ATOM 5097 C C . HIS B 1 252 ? -22.688 -23.812 9.141 1 94.31 252 HIS B C 1
ATOM 5099 O O . HIS B 1 252 ? -22.406 -23.297 10.227 1 94.31 252 HIS B O 1
ATOM 5105 N N . ASN B 1 253 ? -23.891 -23.922 8.734 1 92.75 253 ASN B N 1
ATOM 5106 C CA . ASN B 1 253 ? -25.031 -23.422 9.492 1 92.75 253 ASN B CA 1
ATOM 5107 C C . ASN B 1 253 ? -25.188 -24.141 10.82 1 92.75 253 ASN B C 1
ATOM 5109 O O . ASN B 1 253 ? -25.5 -23.531 11.836 1 92.75 253 ASN B O 1
ATOM 5113 N N . GLU B 1 254 ? -25.016 -25.406 10.781 1 93.88 254 GLU B N 1
ATOM 5114 C CA . GLU B 1 254 ? -25.094 -26.203 12 1 93.88 254 GLU B CA 1
ATOM 5115 C C . GLU B 1 254 ? -24.016 -25.797 13 1 93.88 254 GLU B C 1
ATOM 5117 O O . GLU B 1 254 ? -24.297 -25.625 14.188 1 93.88 254 GLU B O 1
ATOM 5122 N N . GLN B 1 255 ? -22.875 -25.672 12.508 1 93.25 255 GLN B N 1
ATOM 5123 C CA . GLN B 1 255 ? -21.75 -25.281 13.359 1 93.25 255 GLN B CA 1
ATOM 5124 C C . GLN B 1 255 ? -21.953 -23.891 13.945 1 93.25 255 GLN B C 1
ATOM 5126 O O . GLN B 1 255 ? -21.625 -23.641 15.109 1 93.25 255 GLN B O 1
ATOM 5131 N N . ARG B 1 256 ? -22.406 -23 13.156 1 91.69 256 ARG B N 1
ATOM 5132 C CA . ARG B 1 256 ? -22.688 -21.641 13.594 1 91.69 256 ARG B CA 1
ATOM 5133 C C . ARG B 1 256 ? -23.703 -21.609 14.734 1 91.69 256 ARG B C 1
ATOM 5135 O O . ARG B 1 256 ? -23.562 -20.844 15.688 1 91.69 256 ARG B O 1
ATOM 5142 N N . THR B 1 257 ? -24.656 -22.422 14.641 1 91.19 257 THR B N 1
ATOM 5143 C CA . THR B 1 257 ? -25.703 -22.5 15.664 1 91.19 257 THR B CA 1
ATOM 5144 C C . THR B 1 257 ? -25.141 -23.062 16.969 1 91.19 257 THR B C 1
ATOM 5146 O O . THR B 1 257 ? -25.469 -22.578 18.047 1 91.19 257 THR B O 1
ATOM 5149 N N . ILE B 1 258 ? -24.297 -24 16.859 1 91.75 258 ILE B N 1
ATOM 5150 C CA . ILE B 1 258 ? -23.734 -24.656 18.016 1 91.75 258 ILE B CA 1
ATOM 5151 C C . ILE B 1 258 ? -22.734 -23.734 18.703 1 91.75 258 ILE B C 1
ATOM 5153 O O . ILE B 1 258 ? -22.781 -23.547 19.922 1 91.75 258 ILE B O 1
ATOM 5157 N N . GLN B 1 259 ? -21.859 -23.078 17.891 1 89.44 259 GLN B N 1
ATOM 5158 C CA . GLN B 1 259 ? -20.766 -22.281 18.422 1 89.44 259 GLN B CA 1
ATOM 5159 C C . GLN B 1 259 ? -21.219 -20.859 18.734 1 89.44 259 GLN B C 1
ATOM 5161 O O . GLN B 1 259 ? -20.547 -20.141 19.484 1 89.44 259 GLN B O 1
ATOM 5166 N N . GLN B 1 260 ? -22.328 -20.375 18.125 1 86.19 260 GLN B N 1
ATOM 5167 C CA . GLN B 1 260 ? -22.844 -19.016 18.266 1 86.19 260 GLN B CA 1
ATOM 5168 C C . GLN B 1 260 ? -21.844 -17.984 17.766 1 86.19 260 GLN B C 1
ATOM 5170 O O . GLN B 1 260 ? -21.75 -16.875 18.328 1 86.19 260 GLN B O 1
ATOM 5175 N N . GLN B 1 261 ? -20.906 -18.516 16.953 1 87.69 261 GLN B N 1
ATOM 5176 C CA . GLN B 1 261 ? -19.922 -17.688 16.266 1 87.69 261 GLN B CA 1
ATOM 5177 C C . GLN B 1 261 ? -19.672 -18.188 14.844 1 87.69 261 GLN B C 1
ATOM 5179 O O . GLN B 1 261 ? -20.016 -19.328 14.516 1 87.69 261 GLN B O 1
ATOM 5184 N N . ASN B 1 262 ? -19.25 -17.328 14.008 1 89.88 262 ASN B N 1
ATOM 5185 C CA . ASN B 1 262 ? -18.938 -17.75 12.648 1 89.88 262 ASN B CA 1
ATOM 5186 C C . ASN B 1 262 ? -17.797 -18.766 12.625 1 89.88 262 ASN B C 1
ATOM 5188 O O . ASN B 1 262 ? -16.703 -18.484 13.125 1 89.88 262 ASN B O 1
ATOM 5192 N N . PRO B 1 263 ? -18.109 -19.844 12.109 1 91.38 263 PRO B N 1
ATOM 5193 C CA . PRO B 1 263 ? -17.047 -20.844 12.031 1 91.38 263 PRO B CA 1
ATOM 5194 C C . PRO B 1 263 ? -15.914 -20.438 11.102 1 91.38 263 PRO B C 1
ATOM 5196 O O . PRO B 1 263 ? -16.125 -19.625 10.188 1 91.38 263 PRO B O 1
ATOM 5199 N N . THR B 1 264 ? -14.812 -20.984 11.344 1 90.75 264 THR B N 1
ATOM 5200 C CA . THR B 1 264 ? -13.656 -20.703 10.492 1 90.75 264 THR B CA 1
ATOM 5201 C C . THR B 1 264 ? -13.812 -21.375 9.133 1 90.75 264 THR B C 1
ATOM 5203 O O . THR B 1 264 ? -14.211 -22.531 9.047 1 90.75 264 THR B O 1
ATOM 5206 N N . ILE B 1 265 ? -13.609 -20.719 8.172 1 94.19 265 ILE B N 1
ATOM 5207 C CA . ILE B 1 265 ? -13.672 -21.234 6.805 1 94.19 265 ILE B CA 1
ATOM 5208 C C . ILE B 1 265 ? -12.258 -21.531 6.301 1 94.19 265 ILE B C 1
ATOM 5210 O O . ILE B 1 265 ? -11.391 -20.656 6.305 1 94.19 265 ILE B O 1
ATOM 5214 N N . PRO B 1 266 ? -12.047 -22.75 5.902 1 91.56 266 PRO B N 1
ATOM 5215 C CA . PRO B 1 266 ? -10.695 -23.125 5.48 1 91.56 266 PRO B CA 1
ATOM 5216 C C . PRO B 1 266 ? -10.273 -22.469 4.176 1 91.56 266 PRO B C 1
ATOM 5218 O O . PRO B 1 266 ? -11.109 -22.219 3.301 1 91.56 266 PRO B O 1
ATOM 5221 N N . ARG B 1 267 ? -9.023 -22.203 4.059 1 94.56 267 ARG B N 1
ATOM 5222 C CA . ARG B 1 267 ? -8.453 -21.641 2.838 1 94.56 267 ARG B CA 1
ATOM 5223 C C . ARG B 1 267 ? -7.625 -22.688 2.092 1 94.56 267 ARG B C 1
ATOM 5225 O O . ARG B 1 267 ? -7.074 -23.609 2.705 1 94.56 267 ARG B O 1
ATOM 5232 N N . GLU B 1 268 ? -7.605 -22.609 0.818 1 95.06 268 GLU B N 1
ATOM 5233 C CA . GLU B 1 268 ? -6.836 -23.516 -0.039 1 95.06 268 GLU B CA 1
ATOM 5234 C C . GLU B 1 268 ? -5.488 -22.891 -0.406 1 95.06 268 GLU B C 1
ATOM 5236 O O . GLU B 1 268 ? -5.426 -21.938 -1.174 1 95.06 268 GLU B O 1
ATOM 5241 N N . LYS B 1 269 ? -4.488 -23.5 0.119 1 95.56 269 LYS B N 1
ATOM 5242 C CA . LYS B 1 269 ? -3.15 -22.969 -0.118 1 95.56 269 LYS B CA 1
ATOM 5243 C C . LYS B 1 269 ? -2.262 -24 -0.803 1 95.56 269 LYS B C 1
ATOM 5245 O O . LYS B 1 269 ? -2.408 -25.203 -0.573 1 95.56 269 LYS B O 1
ATOM 5250 N N . MET B 1 270 ? -1.435 -23.5 -1.66 1 95.94 270 MET B N 1
ATOM 5251 C CA . MET B 1 270 ? -0.413 -24.312 -2.311 1 95.94 270 MET B CA 1
ATOM 5252 C C . MET B 1 270 ? 0.98 -23.938 -1.817 1 95.94 270 MET B C 1
ATOM 5254 O O . MET B 1 270 ? 1.201 -22.812 -1.367 1 95.94 270 MET B O 1
ATOM 5258 N N . GLU B 1 271 ? 1.86 -24.859 -1.893 1 95.56 271 GLU B N 1
ATOM 5259 C CA . GLU B 1 271 ? 3.197 -24.641 -1.348 1 95.56 271 GLU B CA 1
ATOM 5260 C C . GLU B 1 271 ? 4.227 -24.453 -2.461 1 95.56 271 GLU B C 1
ATOM 5262 O O . GLU B 1 271 ? 4.238 -25.219 -3.428 1 95.56 271 GLU B O 1
ATOM 5267 N N . LEU B 1 272 ? 5.023 -23.469 -2.271 1 96.62 272 LEU B N 1
ATOM 5268 C CA . LEU B 1 272 ? 6.137 -23.266 -3.197 1 96.62 272 LEU B CA 1
ATOM 5269 C C . LEU B 1 272 ? 7.168 -24.375 -3.049 1 96.62 272 LEU B C 1
ATOM 5271 O O . LEU B 1 272 ? 7.617 -24.672 -1.938 1 96.62 272 LEU B O 1
ATOM 5275 N N . PHE B 1 273 ? 7.578 -24.984 -4.203 1 96.31 273 PHE B N 1
ATOM 5276 C CA . PHE B 1 273 ? 8.555 -26.047 -4.035 1 96.31 273 PHE B CA 1
ATOM 5277 C C . PHE B 1 273 ? 9.75 -25.844 -4.965 1 96.31 273 PHE B C 1
ATOM 5279 O O . PHE B 1 273 ? 10.781 -26.5 -4.812 1 96.31 273 PHE B O 1
ATOM 5286 N N . ALA B 1 274 ? 9.625 -24.906 -5.906 1 97.25 274 ALA B N 1
ATOM 5287 C CA . ALA B 1 274 ? 10.766 -24.641 -6.789 1 97.25 274 ALA B CA 1
ATOM 5288 C C . ALA B 1 274 ? 10.641 -23.266 -7.441 1 97.25 274 ALA B C 1
ATOM 5290 O O . ALA B 1 274 ? 9.531 -22.781 -7.672 1 97.25 274 ALA B O 1
ATOM 5291 N N . VAL B 1 275 ? 11.75 -22.656 -7.664 1 97.88 275 VAL B N 1
ATOM 5292 C CA . VAL B 1 275 ? 11.836 -21.406 -8.414 1 97.88 275 VAL B CA 1
ATOM 5293 C C . VAL B 1 275 ? 12.953 -21.5 -9.453 1 97.88 275 VAL B C 1
ATOM 5295 O O . VAL B 1 275 ? 14.094 -21.828 -9.117 1 97.88 275 VAL B O 1
ATOM 5298 N N . VAL B 1 276 ? 12.617 -21.281 -10.711 1 96.5 276 VAL B N 1
ATOM 5299 C CA . VAL B 1 276 ? 13.609 -21.203 -11.773 1 96.5 276 VAL B CA 1
ATOM 5300 C C . VAL B 1 276 ? 13.945 -19.734 -12.062 1 96.5 276 VAL B C 1
ATOM 5302 O O . VAL B 1 276 ? 13.047 -18.922 -12.25 1 96.5 276 VAL B O 1
ATOM 5305 N N . CYS B 1 277 ? 15.195 -19.422 -12.008 1 94.94 277 CYS B N 1
ATOM 5306 C CA . CYS B 1 277 ? 15.648 -18.062 -12.219 1 94.94 277 CYS B CA 1
ATOM 5307 C C . CYS B 1 277 ? 16.5 -17.953 -13.477 1 94.94 277 CYS B C 1
ATOM 5309 O O . CYS B 1 277 ? 17.062 -18.953 -13.938 1 94.94 277 CYS B O 1
ATOM 5311 N N . ILE B 1 278 ? 16.5 -16.703 -14 1 91 278 ILE B N 1
ATOM 5312 C CA . ILE B 1 278 ? 17.312 -16.5 -15.195 1 91 278 ILE B CA 1
ATOM 5313 C C . ILE B 1 278 ? 18.047 -15.156 -15.094 1 91 278 ILE B C 1
ATOM 5315 O O . ILE B 1 278 ? 17.438 -14.141 -14.742 1 91 278 ILE B O 1
ATOM 5319 N N . GLN B 1 279 ? 19.234 -15.18 -15.234 1 83.75 279 GLN B N 1
ATOM 5320 C CA . GLN B 1 279 ? 20.031 -13.977 -15.398 1 83.75 279 GLN B CA 1
ATOM 5321 C C . GLN B 1 279 ? 20.734 -13.961 -16.75 1 83.75 279 GLN B C 1
ATOM 5323 O O . GLN B 1 279 ? 21.672 -14.734 -16.984 1 83.75 279 GLN B O 1
ATOM 5328 N N . THR B 1 280 ? 20.281 -13.156 -17.625 1 80.31 280 THR B N 1
ATOM 5329 C CA . THR B 1 280 ? 20.766 -13.031 -19 1 80.31 280 THR B CA 1
ATOM 5330 C C . THR B 1 280 ? 20.516 -14.328 -19.766 1 80.31 280 THR B C 1
ATOM 5332 O O . THR B 1 280 ? 19.406 -14.562 -20.25 1 80.31 280 THR B O 1
ATOM 5335 N N . SER B 1 281 ? 21.297 -15.242 -19.734 1 78.56 281 SER B N 1
ATOM 5336 C CA . SER B 1 281 ? 21.094 -16.484 -20.484 1 78.56 281 SER B CA 1
ATOM 5337 C C . SER B 1 2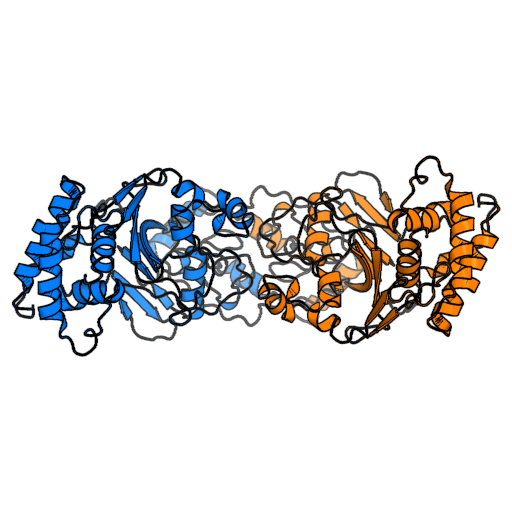81 ? 21.484 -17.703 -19.656 1 78.56 281 SER B C 1
ATOM 5339 O O . SER B 1 281 ? 21.672 -18.797 -20.203 1 78.56 281 SER B O 1
ATOM 5341 N N . HIS B 1 282 ? 21.469 -17.422 -18.391 1 88 282 HIS B N 1
ATOM 5342 C CA . HIS B 1 282 ? 21.844 -18.516 -17.5 1 88 282 HIS B CA 1
ATOM 5343 C C . HIS B 1 282 ? 20.734 -18.844 -16.516 1 88 282 HIS B C 1
ATOM 5345 O O . HIS B 1 282 ? 20.344 -18 -15.711 1 88 282 HIS B O 1
ATOM 5351 N N . TYR B 1 283 ? 20.281 -20.078 -16.641 1 91 283 TYR B N 1
ATOM 5352 C CA . TYR B 1 283 ? 19.188 -20.531 -15.789 1 91 283 TYR B CA 1
ATOM 5353 C C . TYR B 1 283 ? 19.719 -21.266 -14.57 1 91 283 TYR B C 1
ATOM 5355 O O . TYR B 1 283 ? 20.656 -22.062 -14.672 1 91 283 TYR B O 1
ATOM 5363 N N . VAL B 1 284 ? 19.141 -21 -13.438 1 93.44 284 VAL B N 1
ATOM 5364 C CA . VAL B 1 284 ? 19.422 -21.688 -12.18 1 93.44 284 VAL B CA 1
ATOM 5365 C C . VAL B 1 284 ? 18.109 -22.016 -11.469 1 93.44 284 VAL B C 1
ATOM 5367 O O . VAL B 1 284 ? 17.047 -21.516 -11.867 1 93.44 284 VAL B O 1
ATOM 5370 N N . SER B 1 285 ? 18.188 -22.875 -10.484 1 95.19 285 SER B N 1
ATOM 5371 C CA . SER B 1 285 ? 16.938 -23.234 -9.82 1 95.19 285 SER B CA 1
ATOM 5372 C C . SER B 1 285 ? 17.125 -23.312 -8.305 1 95.19 285 SER B C 1
ATOM 5374 O O . SER B 1 285 ? 18.219 -23.609 -7.824 1 95.19 285 SER B O 1
ATOM 5376 N N . PHE B 1 286 ? 16.172 -22.922 -7.629 1 97 286 PHE B N 1
ATOM 5377 C CA . PHE B 1 286 ? 16 -23.141 -6.195 1 97 286 PHE B CA 1
ATOM 5378 C C . PHE B 1 286 ? 14.938 -24.188 -5.93 1 97 286 PHE B C 1
ATOM 5380 O O . PHE B 1 286 ? 13.82 -24.094 -6.445 1 97 286 PHE B O 1
ATOM 5387 N N . VAL B 1 287 ? 15.25 -25.188 -5.117 1 95.75 287 VAL B N 1
ATOM 5388 C CA . VAL B 1 287 ? 14.305 -26.281 -4.895 1 95.75 287 VAL B CA 1
ATOM 5389 C C . VAL B 1 287 ? 14.188 -26.578 -3.4 1 95.75 287 VAL B C 1
ATOM 5391 O O . VAL B 1 287 ? 15.195 -26.578 -2.682 1 95.75 287 VAL B O 1
ATOM 5394 N N . LYS B 1 288 ? 12.984 -26.797 -3.078 1 94.56 288 LYS B N 1
ATOM 5395 C CA . LYS B 1 288 ? 12.688 -27.141 -1.691 1 94.56 288 LYS B CA 1
ATOM 5396 C C . LYS B 1 288 ? 12.938 -28.625 -1.431 1 94.56 288 LYS B C 1
ATOM 5398 O O . LYS B 1 288 ? 12.523 -29.484 -2.219 1 94.56 288 LYS B O 1
ATOM 5403 N N . CYS B 1 289 ? 13.641 -28.875 -0.306 1 90.81 289 CYS B N 1
ATOM 5404 C CA . CYS B 1 289 ? 14 -30.266 0.014 1 90.81 289 CYS B CA 1
ATOM 5405 C C . CYS B 1 289 ? 13.172 -30.781 1.183 1 90.81 289 CYS B C 1
ATOM 5407 O O . CYS B 1 289 ? 13.711 -31.094 2.242 1 90.81 289 CYS B O 1
ATOM 5409 N N . GLY B 1 290 ? 11.922 -30.875 1.052 1 85.12 290 GLY B N 1
ATOM 5410 C CA . GLY B 1 290 ? 11.031 -31.375 2.088 1 85.12 290 GLY B CA 1
ATOM 5411 C C . GLY B 1 290 ? 9.68 -30.688 2.094 1 85.12 290 GLY B C 1
ATOM 5412 O O . GLY B 1 290 ? 9.359 -29.922 1.181 1 85.12 290 GLY B O 1
ATOM 5413 N N . LYS B 1 291 ? 8.93 -31.109 3.055 1 81.5 291 LYS B N 1
ATOM 5414 C CA . LYS B 1 291 ? 7.602 -30.531 3.203 1 81.5 291 LYS B CA 1
ATOM 5415 C C . LYS B 1 291 ? 7.555 -29.562 4.375 1 81.5 291 LYS B C 1
ATOM 5417 O O . LYS B 1 291 ? 8.32 -29.688 5.328 1 81.5 291 LYS B O 1
ATOM 5422 N N . GLY B 1 292 ? 6.762 -28.578 4.258 1 81.06 292 GLY B N 1
ATOM 5423 C CA . GLY B 1 292 ? 6.547 -27.703 5.391 1 81.06 292 GLY B CA 1
ATOM 5424 C C . GLY B 1 292 ? 7.348 -26.406 5.305 1 81.06 292 GLY B C 1
ATOM 5425 O O . GLY B 1 292 ? 8.188 -26.25 4.414 1 81.06 292 GLY B O 1
ATOM 5426 N N . LYS B 1 293 ? 7.18 -25.562 6.227 1 78.94 293 LYS B N 1
ATOM 5427 C CA . LYS B 1 293 ? 7.762 -24.219 6.25 1 78.94 293 LYS B CA 1
ATOM 5428 C C . LYS B 1 293 ? 9.242 -24.266 6.617 1 78.94 293 LYS B C 1
ATOM 5430 O O . LYS B 1 293 ? 10.016 -23.391 6.215 1 78.94 293 LYS B O 1
ATOM 5435 N N . ASP B 1 294 ? 9.648 -25.328 7.262 1 83 294 ASP B N 1
ATOM 5436 C CA . ASP B 1 294 ? 11.016 -25.391 7.773 1 83 294 ASP B CA 1
ATOM 5437 C C . ASP B 1 294 ? 11.914 -26.219 6.855 1 83 294 ASP B C 1
ATOM 5439 O O . ASP B 1 294 ? 13.078 -26.453 7.172 1 83 294 ASP B O 1
ATOM 5443 N N . ALA B 1 295 ? 11.352 -26.625 5.738 1 90.56 295 ALA B N 1
ATOM 5444 C CA . ALA B 1 295 ? 12.141 -27.422 4.805 1 90.56 295 ALA B CA 1
ATOM 5445 C C . ALA B 1 295 ? 13.32 -26.625 4.266 1 90.56 295 ALA B C 1
ATOM 5447 O O . ALA B 1 295 ? 13.227 -25.422 4.066 1 90.56 295 ALA B O 1
ATOM 5448 N N . GLN B 1 296 ? 14.359 -27.297 4.051 1 92.69 296 GLN B N 1
ATOM 5449 C CA . GLN B 1 296 ? 15.562 -26.672 3.523 1 92.69 296 GLN B CA 1
ATOM 5450 C C . GLN B 1 296 ? 15.445 -26.422 2.021 1 92.69 296 GLN B C 1
ATOM 5452 O O . GLN B 1 296 ? 14.672 -27.094 1.337 1 92.69 296 GLN B O 1
ATOM 5457 N N . TRP B 1 297 ? 16.188 -25.453 1.605 1 95.94 297 TRP B N 1
ATOM 5458 C CA . TRP B 1 297 ? 16.234 -25.125 0.184 1 95.94 297 TRP B CA 1
ATOM 5459 C C . TRP B 1 297 ? 17.641 -25.297 -0.372 1 95.94 297 TRP B C 1
ATOM 5461 O O . TRP B 1 297 ? 18.625 -25.047 0.328 1 95.94 297 TRP B O 1
ATOM 5471 N N . ILE B 1 298 ? 17.719 -25.703 -1.621 1 93.94 298 ILE B N 1
ATOM 5472 C CA . ILE B 1 298 ? 19.031 -25.812 -2.273 1 93.94 298 ILE B CA 1
ATOM 5473 C C . ILE B 1 298 ? 19.047 -24.969 -3.541 1 93.94 298 ILE B C 1
ATOM 5475 O O . ILE B 1 298 ? 18.016 -24.766 -4.176 1 93.94 298 ILE B O 1
ATOM 5479 N N . PHE B 1 299 ? 20.203 -24.469 -3.744 1 94.5 299 PHE B N 1
ATOM 5480 C CA . PHE B 1 299 ? 20.531 -23.766 -4.98 1 94.5 299 PHE B CA 1
ATOM 5481 C C . PHE B 1 299 ? 21.266 -24.688 -5.945 1 94.5 299 PHE B C 1
ATOM 5483 O O . PHE B 1 299 ? 22.234 -25.359 -5.559 1 94.5 299 PHE B O 1
ATOM 5490 N N . PHE B 1 300 ? 20.781 -24.703 -7.215 1 91.56 300 PHE B N 1
ATOM 5491 C CA . PHE B 1 300 ? 21.406 -25.562 -8.219 1 91.56 300 PHE B CA 1
ATOM 5492 C C . PHE B 1 300 ? 21.828 -24.734 -9.438 1 91.56 300 PHE B C 1
ATOM 5494 O O . PHE B 1 300 ? 21.016 -24.016 -10.016 1 91.56 300 PHE B O 1
ATOM 5501 N N . ASP B 1 301 ? 23.031 -24.859 -9.711 1 88.56 301 ASP B N 1
ATOM 5502 C CA . ASP B 1 301 ? 23.625 -24.266 -10.906 1 88.56 301 ASP B CA 1
ATOM 5503 C C . ASP B 1 301 ? 24.438 -25.312 -11.68 1 88.56 301 ASP B C 1
ATOM 5505 O O . ASP B 1 301 ? 25.469 -25.781 -11.188 1 88.56 301 ASP B O 1
ATOM 5509 N N . SER B 1 302 ? 23.984 -25.562 -12.891 1 78.94 302 SER B N 1
ATOM 5510 C CA . SER B 1 302 ? 24.641 -26.625 -13.664 1 78.94 302 SER B CA 1
ATOM 5511 C C . SER B 1 302 ? 25.953 -26.141 -14.266 1 78.94 302 SER B C 1
ATOM 5513 O O . SER B 1 302 ? 26.781 -26.938 -14.688 1 78.94 302 SER B O 1
ATOM 5515 N N . MET B 1 303 ? 26.172 -24.797 -14.398 1 66.5 303 MET B N 1
ATOM 5516 C CA . MET B 1 303 ? 27.359 -24.281 -15.07 1 66.5 303 MET B CA 1
ATOM 5517 C C . MET B 1 303 ? 28.266 -23.531 -14.094 1 66.5 303 MET B C 1
ATOM 5519 O O . MET B 1 303 ? 28.984 -22.625 -14.484 1 66.5 303 MET B O 1
ATOM 5523 N N . ALA B 1 304 ? 28.172 -23.781 -12.789 1 57.78 304 ALA B N 1
ATOM 5524 C CA . ALA B 1 304 ? 28.922 -23 -11.805 1 57.78 304 ALA B CA 1
ATOM 5525 C C . ALA B 1 304 ? 30.422 -23.047 -12.094 1 57.78 304 ALA B C 1
ATOM 5527 O O . ALA B 1 304 ? 31.078 -22 -12.203 1 57.78 304 ALA B O 1
ATOM 5528 N N . ASP B 1 305 ? 31.188 -24.125 -11.836 1 53.38 305 ASP B N 1
ATOM 5529 C CA . ASP B 1 305 ? 32.625 -24.188 -12.016 1 53.38 305 ASP B CA 1
ATOM 5530 C C . ASP B 1 305 ? 33 -25.031 -13.242 1 53.38 305 ASP B C 1
ATOM 5532 O O . ASP B 1 305 ? 32.312 -25.984 -13.57 1 53.38 305 ASP B O 1
ATOM 5536 N N . ARG B 1 306 ? 33.562 -24.328 -14.25 1 46.44 306 ARG B N 1
ATOM 5537 C CA . ARG B 1 306 ? 34.125 -25.078 -15.367 1 46.44 306 ARG B CA 1
ATOM 5538 C C . ARG B 1 306 ? 35.5 -25.625 -15.008 1 46.44 306 ARG B C 1
ATOM 5540 O O . ARG B 1 306 ? 36.375 -24.875 -14.562 1 46.44 306 ARG B O 1
ATOM 5547 N N . MET B 1 307 ? 35.531 -26.859 -14.516 1 44.59 307 MET B N 1
ATOM 5548 C CA . MET B 1 307 ? 36.844 -27.469 -14.367 1 44.59 307 MET B CA 1
ATOM 5549 C C . MET B 1 307 ? 37.281 -28.125 -15.664 1 44.59 307 MET B C 1
ATOM 5551 O O . MET B 1 307 ? 36.531 -28.891 -16.281 1 44.59 307 MET B O 1
ATOM 5555 N N . GLY B 1 308 ? 38.594 -27.812 -16.312 1 45.41 308 GLY B N 1
ATOM 5556 C CA . GLY B 1 308 ? 39.406 -28.281 -17.422 1 45.41 308 GLY B CA 1
ATOM 5557 C C . GLY B 1 308 ? 39.312 -27.375 -18.641 1 45.41 308 GLY B C 1
ATOM 5558 O O . GLY B 1 308 ? 38.438 -26.5 -18.703 1 45.41 308 GLY B O 1
ATOM 5559 N N . GLU B 1 309 ? 40.5 -27.344 -19.516 1 43.88 309 GLU B N 1
ATOM 5560 C CA . GLU B 1 309 ? 40.75 -26.594 -20.734 1 43.88 309 GLU B CA 1
ATOM 5561 C C . GLU B 1 309 ? 39.531 -26.609 -21.672 1 43.88 309 GLU B C 1
ATOM 5563 O O . GLU B 1 309 ? 38.469 -27.031 -21.266 1 43.88 309 GLU B O 1
ATOM 5568 N N . GLN B 1 310 ? 39.594 -26.625 -23.062 1 44.84 310 GLN B N 1
ATOM 5569 C CA . GLN B 1 310 ? 38.719 -26.672 -24.234 1 44.84 310 GLN B CA 1
ATOM 5570 C C . GLN B 1 310 ? 37.594 -27.656 -24.031 1 44.84 310 GLN B C 1
ATOM 5572 O O . GLN B 1 310 ? 36.562 -27.578 -24.703 1 44.84 310 GLN B O 1
ATOM 5577 N N . SER B 1 311 ? 37.719 -28.828 -23.422 1 43.19 311 SER B N 1
ATOM 5578 C CA . SER B 1 311 ? 36.844 -29.969 -23.234 1 43.19 311 SER B CA 1
ATOM 5579 C C . SER B 1 311 ? 36.25 -29.969 -21.844 1 43.19 311 SER B C 1
ATOM 5581 O O . SER B 1 311 ? 35.75 -31.016 -21.375 1 43.19 311 SER B O 1
ATOM 5583 N N . GLY B 1 312 ? 36.125 -28.953 -21.094 1 48.34 312 GLY B N 1
ATOM 5584 C CA . GLY B 1 312 ? 35.812 -28.984 -19.672 1 48.34 312 GLY B CA 1
ATOM 5585 C C . GLY B 1 312 ? 34.344 -29.125 -19.391 1 48.34 312 GLY B C 1
ATOM 5586 O O . GLY B 1 312 ? 33.531 -29.047 -20.312 1 48.34 312 GLY B O 1
ATOM 5587 N N . TYR B 1 313 ? 33.969 -30.125 -18.438 1 51.69 313 TYR B N 1
ATOM 5588 C CA . TYR B 1 313 ? 32.594 -30.422 -18.078 1 51.69 313 TYR B CA 1
ATOM 5589 C C . TYR B 1 313 ? 32.125 -29.484 -16.969 1 51.69 313 TYR B C 1
ATOM 5591 O O . TYR B 1 313 ? 32.906 -29 -16.156 1 51.69 313 TYR B O 1
ATOM 5599 N N . ASN B 1 314 ? 31.047 -28.859 -17.172 1 58.97 314 ASN B N 1
ATOM 5600 C CA . ASN B 1 314 ? 30.391 -28.047 -16.156 1 58.97 314 ASN B CA 1
ATOM 5601 C C . ASN B 1 314 ? 30.078 -28.844 -14.906 1 58.97 314 ASN B C 1
ATOM 5603 O O . ASN B 1 314 ? 29.641 -30 -14.992 1 58.97 314 ASN B O 1
ATOM 5607 N N . ILE B 1 315 ? 30.703 -28.531 -13.75 1 61 315 ILE B N 1
ATOM 5608 C CA . ILE B 1 315 ? 30.359 -29.156 -12.477 1 61 315 ILE B CA 1
ATOM 5609 C C . ILE B 1 315 ? 29.172 -28.438 -11.844 1 61 315 ILE B C 1
ATOM 5611 O O . ILE B 1 315 ? 29.25 -27.234 -11.57 1 61 315 ILE B O 1
ATOM 5615 N N . PRO B 1 316 ? 28.047 -29.203 -11.812 1 75.12 316 PRO B N 1
ATOM 5616 C CA . PRO B 1 316 ? 26.906 -28.609 -11.133 1 75.12 316 PRO B CA 1
ATOM 5617 C C . PRO B 1 316 ? 27.203 -28.219 -9.688 1 75.12 316 PRO B C 1
ATOM 5619 O O . PRO B 1 316 ? 28.031 -28.859 -9.031 1 75.12 316 PRO B O 1
ATOM 5622 N N . GLU B 1 317 ? 26.859 -27.141 -9.336 1 82.94 317 GLU B N 1
ATOM 5623 C CA . GLU B 1 317 ? 27 -26.656 -7.961 1 82.94 317 GLU B CA 1
ATOM 5624 C C . GLU B 1 317 ? 25.672 -26.719 -7.223 1 82.94 317 GLU B C 1
ATOM 5626 O O . GLU B 1 317 ? 24.641 -26.281 -7.738 1 82.94 317 GLU B O 1
ATOM 5631 N N . ILE B 1 318 ? 25.688 -27.453 -6.125 1 86.19 318 ILE B N 1
ATOM 5632 C CA . ILE B 1 318 ? 24.547 -27.5 -5.211 1 86.19 318 ILE B CA 1
ATOM 5633 C C . ILE B 1 318 ? 24.922 -26.828 -3.889 1 86.19 318 ILE B C 1
ATOM 5635 O O . ILE B 1 318 ? 25.922 -27.188 -3.273 1 86.19 318 ILE B O 1
ATOM 5639 N N . LYS B 1 319 ? 24.219 -25.844 -3.592 1 90.56 319 LYS B N 1
ATOM 5640 C CA . LYS B 1 319 ? 24.484 -25.125 -2.342 1 90.56 319 LYS B CA 1
ATOM 5641 C C . LYS B 1 319 ? 23.219 -25.047 -1.487 1 90.56 319 LYS B C 1
ATOM 5643 O O . LYS B 1 319 ? 22.141 -24.797 -2.006 1 90.56 319 LYS B O 1
ATOM 5648 N N . LEU B 1 320 ? 23.438 -25.266 -0.237 1 92.38 320 LEU B N 1
ATOM 5649 C CA . LEU B 1 320 ? 22.344 -25.094 0.702 1 92.38 320 LEU B CA 1
ATOM 5650 C C . LEU B 1 320 ? 22.031 -23.609 0.899 1 92.38 320 LEU B C 1
ATOM 5652 O O . LEU B 1 320 ? 22.938 -22.781 0.989 1 92.38 320 LEU B O 1
ATOM 5656 N N . CYS B 1 321 ? 20.734 -23.328 0.916 1 93.81 321 CYS B N 1
ATOM 5657 C CA . CYS B 1 321 ? 20.281 -21.969 1.186 1 93.81 321 CYS B CA 1
ATOM 5658 C C . CYS B 1 321 ? 19.422 -21.922 2.441 1 93.81 321 CYS B C 1
ATOM 5660 O O . CYS B 1 321 ? 18.188 -21.797 2.355 1 93.81 321 CYS B O 1
ATOM 5662 N N . PRO B 1 322 ? 20 -21.953 3.617 1 89.69 322 PRO B N 1
ATOM 5663 C CA . PRO B 1 322 ? 19.25 -22.109 4.863 1 89.69 322 PRO B CA 1
ATOM 5664 C C . PRO B 1 322 ? 18.359 -20.906 5.172 1 89.69 322 PRO B C 1
ATOM 5666 O O . PRO B 1 322 ? 17.312 -21.047 5.801 1 89.69 322 PRO B O 1
ATOM 5669 N N . ASP B 1 323 ? 18.719 -19.719 4.742 1 91.25 323 ASP B N 1
ATOM 5670 C CA . ASP B 1 323 ? 17.969 -18.531 5.141 1 91.25 323 ASP B CA 1
ATOM 5671 C C . ASP B 1 323 ? 16.953 -18.141 4.074 1 91.25 323 ASP B C 1
ATOM 5673 O O . ASP B 1 323 ? 16.328 -17.078 4.164 1 91.25 323 ASP B O 1
ATOM 5677 N N . LEU B 1 324 ? 16.719 -19.016 3.174 1 94.81 324 LEU B N 1
ATOM 5678 C CA . LEU B 1 324 ? 15.844 -18.656 2.061 1 94.81 324 LEU B CA 1
ATOM 5679 C C . LEU B 1 324 ? 14.422 -18.422 2.539 1 94.81 324 LEU B C 1
ATOM 5681 O O . LEU B 1 324 ? 13.805 -17.406 2.209 1 94.81 324 LEU B O 1
ATOM 5685 N N . SER B 1 325 ? 13.883 -19.328 3.363 1 94.12 325 SER B N 1
ATOM 5686 C CA . SER B 1 325 ? 12.516 -19.219 3.855 1 94.12 325 SER B CA 1
ATOM 5687 C C . SER B 1 325 ? 12.336 -17.969 4.711 1 94.12 325 SER B C 1
ATOM 5689 O O . SER B 1 325 ? 11.281 -17.328 4.68 1 94.12 325 SER B O 1
ATOM 5691 N N . LYS B 1 326 ? 13.344 -17.625 5.387 1 93.69 326 LYS B N 1
ATOM 5692 C CA . LYS B 1 326 ? 13.312 -16.422 6.211 1 93.69 326 LYS B CA 1
ATOM 5693 C C . LYS B 1 326 ? 13.203 -15.164 5.348 1 93.69 326 LYS B C 1
ATOM 5695 O O . LYS B 1 326 ? 12.383 -14.289 5.617 1 93.69 326 LYS B O 1
ATOM 5700 N N . TRP B 1 327 ? 13.938 -15.125 4.301 1 93.88 327 TRP B N 1
ATOM 5701 C CA . TRP B 1 327 ? 13.969 -13.969 3.406 1 93.88 327 TRP B CA 1
ATOM 5702 C C . TRP B 1 327 ? 12.648 -13.828 2.656 1 93.88 327 TRP B C 1
ATOM 5704 O O . TRP B 1 327 ? 12.258 -12.719 2.281 1 93.88 327 TRP B O 1
ATOM 5714 N N . LEU B 1 328 ? 11.969 -14.969 2.479 1 94.5 328 LEU B N 1
ATOM 5715 C CA . LEU B 1 328 ? 10.727 -14.93 1.714 1 94.5 328 LEU B CA 1
ATOM 5716 C C . LEU B 1 328 ? 9.531 -14.719 2.633 1 94.5 328 LEU B C 1
ATOM 5718 O O . LEU B 1 328 ? 8.398 -14.586 2.162 1 94.5 328 LEU B O 1
ATOM 5722 N N . SER B 1 329 ? 9.812 -14.625 3.906 1 93.12 329 SER B N 1
ATOM 5723 C CA . SER B 1 329 ? 8.727 -14.438 4.867 1 93.12 329 SER B CA 1
ATOM 5724 C C . SER B 1 329 ? 8.25 -12.992 4.891 1 93.12 329 SER B C 1
ATOM 5726 O O . SER B 1 329 ? 8.969 -12.086 4.453 1 93.12 329 SER B O 1
ATOM 5728 N N . ASP B 1 330 ? 7.059 -12.805 5.426 1 87.75 330 ASP B N 1
ATOM 5729 C CA . ASP B 1 330 ? 6.469 -11.469 5.52 1 87.75 330 ASP B CA 1
ATOM 5730 C C . ASP B 1 330 ? 7.289 -10.57 6.441 1 87.75 330 ASP B C 1
ATOM 5732 O O . ASP B 1 330 ? 7.383 -9.359 6.211 1 87.75 330 ASP B O 1
ATOM 5736 N N . ASP B 1 331 ? 7.922 -11.109 7.344 1 85.81 331 ASP B N 1
ATOM 5737 C CA . ASP B 1 331 ? 8.664 -10.367 8.359 1 85.81 331 ASP B CA 1
ATOM 5738 C C . ASP B 1 331 ? 9.906 -9.711 7.754 1 85.81 331 ASP B C 1
ATOM 5740 O O . ASP B 1 331 ? 10.406 -8.719 8.281 1 85.81 331 ASP B O 1
ATOM 5744 N N . TYR B 1 332 ? 10.367 -10.266 6.672 1 90.06 332 TYR B N 1
ATOM 5745 C CA . TYR B 1 332 ? 11.625 -9.781 6.117 1 90.06 332 TYR B CA 1
ATOM 5746 C C . TYR B 1 332 ? 11.383 -8.805 4.977 1 90.06 332 TYR B C 1
ATOM 5748 O O . TYR B 1 332 ? 12.328 -8.344 4.332 1 90.06 332 TYR B O 1
ATOM 5756 N N . GLN B 1 333 ? 10.141 -8.508 4.762 1 87.88 333 GLN B N 1
ATOM 5757 C CA . GLN B 1 333 ? 9.828 -7.574 3.682 1 87.88 333 GLN B CA 1
ATOM 5758 C C . GLN B 1 333 ? 10.438 -6.199 3.951 1 87.88 333 GLN B C 1
ATOM 5760 O O . GLN B 1 333 ? 10.992 -5.574 3.049 1 87.88 333 GLN B O 1
ATOM 5765 N N . GLU B 1 334 ? 10.32 -5.836 5.156 1 83.44 334 GLU B N 1
ATOM 5766 C CA . GLU B 1 334 ? 10.898 -4.547 5.527 1 83.44 334 GLU B CA 1
ATOM 5767 C C . GLU B 1 334 ? 12.414 -4.547 5.359 1 83.44 334 GLU B C 1
ATOM 5769 O O . GLU B 1 334 ? 12.992 -3.559 4.902 1 83.44 334 GLU B O 1
ATOM 5774 N N . GLU B 1 335 ? 12.953 -5.629 5.754 1 86.81 335 GLU B N 1
ATOM 5775 C CA . GLU B 1 335 ? 14.398 -5.777 5.629 1 86.81 335 GLU B CA 1
ATOM 5776 C C . GLU B 1 335 ? 14.844 -5.672 4.172 1 86.81 335 GLU B C 1
ATOM 5778 O O . GLU B 1 335 ? 15.852 -5.035 3.871 1 86.81 335 GLU B O 1
ATOM 5783 N N . ILE B 1 336 ? 14.117 -6.203 3.309 1 90.44 336 ILE B N 1
ATOM 5784 C CA . ILE B 1 336 ? 14.422 -6.18 1.882 1 90.44 336 ILE B CA 1
ATOM 5785 C C . ILE B 1 336 ? 14.258 -4.758 1.345 1 90.44 336 ILE B C 1
ATOM 5787 O O . ILE B 1 336 ? 15.109 -4.266 0.603 1 90.44 336 ILE B O 1
ATOM 5791 N N . MET B 1 337 ? 13.242 -4.145 1.794 1 83.94 337 MET B N 1
ATOM 5792 C CA . MET B 1 337 ? 12.914 -2.816 1.281 1 83.94 337 MET B CA 1
ATOM 5793 C C . MET B 1 337 ? 13.93 -1.781 1.756 1 83.94 337 MET B C 1
ATOM 5795 O O . MET B 1 337 ? 14.148 -0.77 1.089 1 83.94 337 MET B O 1
ATOM 5799 N N . ARG B 1 338 ? 14.477 -2.037 2.857 1 78.81 338 ARG B N 1
ATOM 5800 C CA . ARG B 1 338 ? 15.484 -1.13 3.396 1 78.81 338 ARG B CA 1
ATOM 5801 C C . ARG B 1 338 ? 16.719 -1.105 2.512 1 78.81 338 ARG B C 1
ATOM 5803 O O . ARG B 1 338 ? 17.453 -0.111 2.484 1 78.81 338 ARG B O 1
ATOM 5810 N N . ARG B 1 339 ? 16.906 -2.133 1.839 1 82.94 339 ARG B N 1
ATOM 5811 C CA . ARG B 1 339 ? 18.062 -2.236 0.96 1 82.94 339 ARG B CA 1
ATOM 5812 C C . ARG B 1 339 ? 17.75 -1.726 -0.439 1 82.94 339 ARG B C 1
ATOM 5814 O O . ARG B 1 339 ? 17.125 -2.436 -1.238 1 82.94 339 ARG B O 1
ATOM 5821 N N . THR B 1 340 ? 18.188 -0.559 -0.724 1 76.06 340 THR B N 1
ATOM 5822 C CA . THR B 1 340 ? 17.828 0.084 -1.983 1 76.06 340 THR B CA 1
ATOM 5823 C C . THR B 1 340 ? 18.656 -0.481 -3.133 1 76.06 340 THR B C 1
ATOM 5825 O O . THR B 1 340 ? 18.172 -0.595 -4.258 1 76.06 340 THR B O 1
ATOM 5828 N N . ASP B 1 341 ? 19.859 -0.898 -2.818 1 85.31 341 ASP B N 1
ATOM 5829 C CA . ASP B 1 341 ? 20.75 -1.46 -3.83 1 85.31 341 ASP B CA 1
ATOM 5830 C C . ASP B 1 341 ? 20.719 -2.986 -3.805 1 85.31 341 ASP B C 1
ATOM 5832 O O . ASP B 1 341 ? 20.969 -3.602 -2.766 1 85.31 341 ASP B O 1
ATOM 5836 N N . ASP B 1 342 ? 20.547 -3.57 -4.879 1 88.25 342 ASP B N 1
ATOM 5837 C CA . ASP B 1 342 ? 20.453 -5.023 -4.996 1 88.25 342 ASP B CA 1
ATOM 5838 C C . ASP B 1 342 ? 21.766 -5.684 -4.586 1 88.25 342 ASP B C 1
ATOM 5840 O O . ASP B 1 342 ? 21.781 -6.828 -4.125 1 88.25 342 ASP B O 1
ATOM 5844 N N . LYS B 1 343 ? 22.828 -4.906 -4.723 1 89.25 343 LYS B N 1
ATOM 5845 C CA . LYS B 1 343 ? 24.141 -5.453 -4.402 1 89.25 343 LYS B CA 1
ATOM 5846 C C . LYS B 1 343 ? 24.297 -5.699 -2.904 1 89.25 343 LYS B C 1
ATOM 5848 O O . LYS B 1 343 ? 25.172 -6.445 -2.477 1 89.25 343 LYS B O 1
ATOM 5853 N N . GLU B 1 344 ? 23.391 -5.113 -2.189 1 90.94 344 GLU B N 1
ATOM 5854 C CA . GLU B 1 344 ? 23.422 -5.277 -0.739 1 90.94 344 GLU B CA 1
ATOM 5855 C C . GLU B 1 344 ? 22.766 -6.586 -0.313 1 90.94 344 GLU B C 1
ATOM 5857 O O . GLU B 1 344 ? 22.938 -7.031 0.824 1 90.94 344 GLU B O 1
ATOM 5862 N N . LEU B 1 345 ? 22.094 -7.211 -1.196 1 92.25 345 LEU B N 1
ATOM 5863 C CA . LEU B 1 345 ? 21.422 -8.477 -0.909 1 92.25 345 LEU B CA 1
ATOM 5864 C C . LEU B 1 345 ? 22.391 -9.648 -1.09 1 92.25 345 LEU B C 1
ATOM 5866 O O . LEU B 1 345 ? 23.281 -9.594 -1.943 1 92.25 345 LEU B O 1
ATOM 5870 N N . PRO B 1 346 ? 22.203 -10.648 -0.259 1 92.94 346 PRO B N 1
ATOM 5871 C CA . PRO B 1 346 ? 22.984 -11.859 -0.544 1 92.94 346 PRO B CA 1
ATOM 5872 C C . PRO B 1 346 ? 22.766 -12.375 -1.963 1 92.94 346 PRO B C 1
ATOM 5874 O O . PRO B 1 346 ? 21.656 -12.258 -2.506 1 92.94 346 PRO B O 1
ATOM 5877 N N . GLU B 1 347 ? 23.688 -12.969 -2.541 1 91.06 347 GLU B N 1
ATOM 5878 C CA . GLU B 1 347 ? 23.703 -13.328 -3.955 1 91.06 347 GLU B CA 1
ATOM 5879 C C . GLU B 1 347 ? 22.5 -14.188 -4.32 1 91.06 347 GLU B C 1
ATOM 5881 O O . GLU B 1 347 ? 21.75 -13.867 -5.25 1 91.06 347 GLU B O 1
ATOM 5886 N N . HIS B 1 348 ? 22.312 -15.266 -3.592 1 93.75 348 HIS B N 1
ATOM 5887 C CA . HIS B 1 348 ? 21.234 -16.188 -3.908 1 93.75 348 HIS B CA 1
ATOM 5888 C C . HIS B 1 348 ? 19.875 -15.531 -3.715 1 93.75 348 HIS B C 1
ATOM 5890 O O . HIS B 1 348 ? 18.953 -15.773 -4.496 1 93.75 348 HIS B O 1
ATOM 5896 N N . ILE B 1 349 ? 19.828 -14.688 -2.727 1 94.75 349 ILE B N 1
ATOM 5897 C CA . ILE B 1 349 ? 18.578 -13.984 -2.467 1 94.75 349 ILE B CA 1
ATOM 5898 C C . ILE B 1 349 ? 18.312 -12.961 -3.568 1 94.75 349 ILE B C 1
ATOM 5900 O O . ILE B 1 349 ? 17.188 -12.797 -4.023 1 94.75 349 ILE B O 1
ATOM 5904 N N . ARG B 1 350 ? 19.359 -12.352 -3.953 1 94.69 350 ARG B N 1
ATOM 5905 C CA . ARG B 1 350 ? 19.234 -11.391 -5.047 1 94.69 350 ARG B CA 1
ATOM 5906 C C . ARG B 1 350 ? 18.703 -12.062 -6.309 1 94.69 350 ARG B C 1
ATOM 5908 O O . ARG B 1 350 ? 17.797 -11.531 -6.965 1 94.69 350 ARG B O 1
ATOM 5915 N N . ARG B 1 351 ? 19.188 -13.219 -6.656 1 93.31 351 ARG B N 1
ATOM 5916 C CA . ARG B 1 351 ? 18.734 -13.961 -7.828 1 93.31 351 ARG B CA 1
ATOM 5917 C C . ARG B 1 351 ? 17.266 -14.359 -7.688 1 93.31 351 ARG B C 1
ATOM 5919 O O . ARG B 1 351 ? 16.5 -14.289 -8.656 1 93.31 351 ARG B O 1
ATOM 5926 N N . LEU B 1 352 ? 16.953 -14.727 -6.527 1 95.12 352 LEU B N 1
ATOM 5927 C CA . LEU B 1 352 ? 15.594 -15.18 -6.242 1 95.12 352 LEU B CA 1
ATOM 5928 C C . LEU B 1 352 ? 14.594 -14.031 -6.379 1 95.12 352 LEU B C 1
ATOM 5930 O O . LEU B 1 352 ? 13.539 -14.188 -6.984 1 95.12 352 LEU B O 1
ATOM 5934 N N . LEU B 1 353 ? 14.961 -12.859 -5.898 1 95 353 LEU B N 1
ATOM 5935 C CA . LEU B 1 353 ? 14.062 -11.711 -5.852 1 95 353 LEU B CA 1
ATOM 5936 C C . LEU B 1 353 ? 14.039 -10.992 -7.191 1 95 353 LEU B C 1
ATOM 5938 O O . LEU B 1 353 ? 12.984 -10.516 -7.625 1 95 353 LEU B O 1
ATOM 5942 N N . CYS B 1 354 ? 15.156 -10.984 -7.887 1 92.56 354 CYS B N 1
ATOM 5943 C CA . CYS B 1 354 ? 15.281 -10.102 -9.039 1 92.56 354 CYS B CA 1
ATOM 5944 C C . CYS B 1 354 ? 15.148 -10.883 -10.344 1 92.56 354 CYS B C 1
ATOM 5946 O O . CYS B 1 354 ? 14.773 -10.328 -11.375 1 92.56 354 CYS B O 1
ATOM 5948 N N . ASP B 1 355 ? 15.383 -12.234 -10.273 1 91.81 355 ASP B N 1
ATOM 5949 C CA . ASP B 1 355 ? 15.531 -12.938 -11.539 1 91.81 355 ASP B CA 1
ATOM 5950 C C . ASP B 1 355 ? 14.602 -14.148 -11.609 1 91.81 355 ASP B C 1
ATOM 5952 O O . ASP B 1 355 ? 14.82 -15.055 -12.414 1 91.81 355 ASP B O 1
ATOM 5956 N N . ALA B 1 356 ? 13.633 -14.172 -10.805 1 94.31 356 ALA B N 1
ATOM 5957 C CA . ALA B 1 356 ? 12.703 -15.297 -10.844 1 94.31 356 ALA B CA 1
ATOM 5958 C C . ALA B 1 356 ? 11.961 -15.352 -12.18 1 94.31 356 ALA B C 1
ATOM 5960 O O . ALA B 1 356 ? 11.398 -14.352 -12.625 1 94.31 356 ALA B O 1
ATOM 5961 N N . TYR B 1 357 ? 12.023 -16.516 -12.781 1 93.31 357 TYR B N 1
ATOM 5962 C CA . TYR B 1 357 ? 11.375 -16.734 -14.07 1 93.31 357 TYR B CA 1
ATOM 5963 C C . TYR B 1 357 ? 10.078 -17.516 -13.898 1 93.31 357 TYR B C 1
ATOM 5965 O O . TYR B 1 357 ? 9.047 -17.156 -14.453 1 93.31 357 TYR B O 1
ATOM 5973 N N . MET B 1 358 ? 10.164 -18.609 -13.078 1 96.38 358 MET B N 1
ATOM 5974 C CA . MET B 1 358 ? 9.008 -19.469 -12.805 1 96.38 358 MET B CA 1
ATOM 5975 C C . MET B 1 358 ? 8.953 -19.859 -11.336 1 96.38 358 MET B C 1
ATOM 5977 O O . MET B 1 358 ? 9.984 -20.172 -10.734 1 96.38 358 MET B O 1
ATOM 5981 N N . CYS B 1 359 ? 7.793 -19.766 -10.836 1 97.94 359 CYS B N 1
ATOM 5982 C CA . CYS B 1 359 ? 7.535 -20.297 -9.5 1 97.94 359 CYS B CA 1
ATOM 5983 C C . CYS B 1 359 ? 6.598 -21.5 -9.562 1 97.94 359 CYS B C 1
ATOM 5985 O O . CYS B 1 359 ? 5.523 -21.422 -10.172 1 97.94 359 CYS B O 1
ATOM 5987 N N . MET B 1 360 ? 6.961 -22.547 -8.953 1 97.56 360 MET B N 1
ATOM 5988 C CA . MET B 1 360 ? 6.16 -23.766 -8.992 1 97.56 360 MET B CA 1
ATOM 5989 C C . MET B 1 360 ? 5.559 -24.062 -7.625 1 97.56 360 MET B C 1
ATOM 5991 O O . MET B 1 360 ? 6.27 -24.094 -6.621 1 97.56 360 MET B O 1
ATOM 5995 N N . TYR B 1 361 ? 4.254 -24.25 -7.656 1 96.81 361 TYR B N 1
ATOM 5996 C CA . TYR B 1 361 ? 3.508 -24.547 -6.434 1 96.81 361 TYR B CA 1
ATOM 5997 C C . TYR B 1 361 ? 2.828 -25.906 -6.516 1 96.81 361 TYR B C 1
ATOM 5999 O O . TYR B 1 361 ? 2.465 -26.359 -7.605 1 96.81 361 TYR B O 1
ATOM 6007 N N . GLN B 1 362 ? 2.676 -26.531 -5.387 1 95.19 362 GLN B N 1
ATOM 6008 C CA . GLN B 1 362 ? 1.98 -27.812 -5.348 1 95.19 362 GLN B CA 1
ATOM 6009 C C . GLN B 1 362 ? 0.964 -27.844 -4.211 1 95.19 362 GLN B C 1
ATOM 6011 O O . GLN B 1 362 ? 1.132 -27.172 -3.195 1 95.19 362 GLN B O 1
ATOM 6016 N N . SER B 1 363 ? -0.148 -28.562 -4.414 1 91.31 363 SER B N 1
ATOM 6017 C CA . SER B 1 363 ? -1.131 -28.781 -3.357 1 91.31 363 SER B CA 1
ATOM 6018 C C . SER B 1 363 ? -0.6 -29.734 -2.301 1 91.31 363 SER B C 1
ATOM 6020 O O . SER B 1 363 ? 0.068 -30.719 -2.627 1 91.31 363 SER B O 1
ATOM 6022 N N . PRO B 1 364 ? -0.801 -29.297 -1.015 1 79.38 364 PRO B N 1
ATOM 6023 C CA . PRO B 1 364 ? -0.348 -30.25 0.006 1 79.38 364 PRO B CA 1
ATOM 6024 C C . PRO B 1 364 ? -1.069 -31.594 -0.073 1 79.38 364 PRO B C 1
ATOM 6026 O O . PRO B 1 364 ? -2.217 -31.656 -0.522 1 79.38 364 PRO B O 1
ATOM 6029 N N . GLU B 1 365 ? -0.412 -32.625 -0.253 1 62.19 365 GLU B N 1
ATOM 6030 C CA . GLU B 1 365 ? -0.985 -33.969 -0.356 1 62.19 365 GLU B CA 1
ATOM 6031 C C . GLU B 1 365 ? -2.143 -34.125 0.622 1 62.19 365 GLU B C 1
ATOM 6033 O O . GLU B 1 365 ? -2.004 -33.875 1.814 1 62.19 365 GLU B O 1
ATOM 6038 N N . VAL B 1 366 ? -3.312 -33.625 0.302 1 46.81 366 VAL B N 1
ATOM 6039 C CA . VAL B 1 366 ? -4.43 -34.125 1.094 1 46.81 366 VAL B CA 1
ATOM 6040 C C . VAL B 1 366 ? -4.238 -35.625 1.368 1 46.81 366 VAL B C 1
ATOM 6042 O O . VAL B 1 366 ? -3.895 -36.406 0.465 1 46.81 366 VAL B O 1
ATOM 6045 N N . SER B 1 367 ? -3.834 -36.031 2.461 1 36.53 367 SER B N 1
ATOM 6046 C CA . SER B 1 367 ? -4.105 -37.438 2.777 1 36.53 367 SER B CA 1
ATOM 6047 C C . SER B 1 367 ? -5.414 -37.906 2.146 1 36.53 367 SER B C 1
ATOM 6049 O O . SER B 1 367 ? -6.449 -37.25 2.293 1 36.53 367 SER B O 1
ATOM 6051 N N . MET B 1 368 ? -5.406 -38.406 0.86 1 29.72 368 MET B N 1
ATOM 6052 C CA . MET B 1 368 ? -6.496 -39.219 0.344 1 29.72 368 MET B CA 1
ATOM 6053 C C . MET B 1 368 ? -7.207 -39.969 1.476 1 29.72 368 MET B C 1
ATOM 6055 O O . MET B 1 368 ? -6.73 -41 1.939 1 29.72 368 MET B O 1
ATOM 6059 N N . VAL B 1 369 ? -7.578 -39.438 2.549 1 28.67 369 VAL B N 1
ATOM 6060 C CA . VAL B 1 369 ? -8.57 -40.344 3.107 1 28.67 369 VAL B CA 1
ATOM 6061 C C . VAL B 1 369 ? -9.68 -40.625 2.084 1 28.67 369 VAL B C 1
ATOM 6063 O O . VAL B 1 369 ? -10.453 -39.719 1.758 1 28.67 369 VAL B O 1
ATOM 6066 N N . ARG B 1 370 ? -9.391 -41.375 1.042 1 26.62 370 ARG B N 1
ATOM 6067 C CA . ARG B 1 370 ? -10.484 -42.25 0.664 1 26.62 370 ARG B CA 1
ATOM 6068 C C . ARG B 1 370 ? -10.992 -43.031 1.868 1 26.62 370 ARG B C 1
ATOM 6070 O O . ARG B 1 370 ? -10.203 -43.469 2.705 1 26.62 370 ARG B O 1
#

Solvent-accessible surface area (backbone atoms only — not comparable to full-atom values): 40475 Å² total; per-residue (Å²): 132,81,79,55,33,30,57,54,25,44,50,45,48,51,40,49,74,50,66,84,60,49,64,66,63,67,59,75,88,52,90,89,46,58,88,58,42,65,57,53,39,45,43,45,42,66,40,36,41,47,35,27,61,73,66,72,45,62,57,67,67,43,55,49,50,49,49,52,52,45,56,69,66,42,73,44,96,78,62,68,62,91,81,76,48,52,67,57,50,50,45,43,50,38,56,65,57,56,53,51,80,60,40,38,43,36,30,38,74,85,70,50,69,73,45,73,31,65,62,45,72,46,53,71,79,86,57,78,84,55,76,71,39,33,46,51,58,50,50,48,48,16,35,59,74,67,41,41,27,29,64,56,86,38,66,42,47,32,36,31,55,57,62,41,67,101,87,33,64,72,54,73,37,38,41,61,39,58,55,38,74,48,39,76,39,34,52,69,41,71,45,46,8,57,52,35,32,37,71,31,41,31,35,24,75,78,38,58,57,50,42,12,79,56,65,58,30,24,26,20,23,71,69,53,44,59,41,38,34,52,10,81,93,35,53,83,56,66,69,45,78,50,48,57,59,68,69,53,53,54,52,49,52,53,48,24,66,74,67,73,41,63,58,86,72,77,76,47,55,25,37,52,41,23,36,36,26,46,58,94,85,44,32,26,22,37,35,36,61,62,74,71,86,82,38,44,33,35,37,41,28,53,67,63,46,69,55,66,74,102,82,40,53,56,40,62,38,77,41,82,36,82,60,50,61,57,60,46,31,79,83,29,47,54,63,52,64,69,49,83,50,67,84,76,41,57,67,71,56,35,42,50,29,53,22,52,43,34,41,32,28,31,44,66,76,64,76,76,74,118,131,80,80,56,34,32,56,54,24,44,51,46,51,52,39,49,71,49,65,84,58,50,65,64,64,67,60,76,87,52,89,89,44,58,89,58,43,64,57,52,41,44,43,46,43,65,39,34,40,48,33,26,60,73,66,73,44,63,56,67,67,44,53,48,50,47,50,54,52,46,56,68,65,42,71,44,95,75,61,68,62,90,80,73,48,52,68,57,50,50,45,44,49,37,57,66,56,58,53,49,79,61,38,38,43,35,31,37,74,85,70,50,69,73,45,74,31,63,61,46,71,47,53,70,80,87,57,77,84,54,76,71,40,34,46,50,58,50,51,47,48,16,34,60,75,68,40,41,29,29,65,56,87,38,65,42,48,35,36,31,54,57,63,42,66,99,86,32,64,72,57,74,36,38,40,60,40,59,54,39,74,49,39,77,40,34,52,67,41,70,45,46,9,58,52,35,31,39,71,32,41,31,36,24,75,77,38,57,58,50,41,13,79,55,66,59,31,23,26,19,22,71,68,52,43,58,42,39,34,52,11,81,91,36,52,82,57,65,69,44,79,49,50,58,59,66,70,54,52,54,51,50,53,52,48,24,66,72,66,75,42,65,58,87,72,76,77,47,55,24,36,50,41,24,35,35,26,44,59,97,85,45,33,27,20,37,33,37,62,60,74,70,84,82,38,45,33,34,36,39,28,52,68,63,45,70,55,67,74,99,83,41,54,56,40,62,38,77,40,80,35,83,59,50,61,56,61,47,32,80,82,28,47,53,62,54,64,69,47,80,50,66,83,75,42,57,67,71,56,37,42,51,30,52,20,50,42,34,43,32,28,32,45,66,77,65,75,75,75,118

Secondary structure (DSSP, 8-state):
----HHHHHHHHHHHSS--TTTHHHHPPP-TTS-TTHHHHHHIIIIIIIHHHHHHS---HHHHHHHHHHHHHH---TT--SSS--HHHHHIIIIIIIS-PPPSEEEEETTS--EEEESEEE------TT-SS-BHHHHHHHHHHHHTEEESS--SEEEEEPPEETTTEESSS--B--SEEE-GGGBTT---B-TTT-SB--EE-GGGTTTSSSSGGGGEE-HHHHHHHTTSTTTTT---EEPP--HHHHHHHHHHHHHHSSPPPPP--EEEEEEEEEEETTEEEEEEEESSSTT-EEEEEEEEEEEESSTT-EEEEEEEE-TTHHHHTSGGGHHHHHH--SGGGS-HHHHHHHH-EEEEEEE--------/----HHHHHHHHHHHSS--TTTHHHHPPP-TTS-TTHHHHHHIIIIIIIHHHHHHS---HHHHHHHHHHHHHH--STT--SSS--HHHHHIIIIIIIS-PPPSEEEEETTS--EEEESEEE------TT-SS-BHHHHHHHHHHHHTEEESS--SEEEEEPPEETTTEESSS--B--SEEE-GGGBTT---B-TTT-SB--EE-GGGTTTSSSSGGGGEE-HHHHHHHTTSTTTTT---EEPP--HHHHHHHHHHHHHHSSPPPPP--EEEEEEEEEEETTEEEEEEEESSSTT-EEEEEEEEEEEESSTT-EEEEEEEE-TTHHHHTSGGGHHHHHH--SGGGS-HHHHHHHH-EEEEEEE--------

Sequence (740 aa):
HHNSCYLDATLLAMFYFTTVFDGILYRPKRMDDLREYDEVKQVIKEGIVNPLRKHNYVRADKVMKLRHLLDKLGNIPGMMSEEKDPEEFLNLLLNQITKADPFLHIRSDNGGGTQHSFLYQLIMEKDERLVLPTTQQLFELSFLQMKVKLEERPPCLILQMPRFGKDYKMYRRIVPSLELDITDVLQNAPRECIICGDLAVFECKECYNQHGAGLNTIAFCEGCKDMSHKHKVRINHKWEAITVPQEYKAIHNEQRTIQQQNPTIPREKMELFAVVCIQTSHYVSFVKCGKGKDAQWIFFDSMADRMGEQSGYNIPEIKLCPDLSKWLSDDYQEEIMRRTDDKELPEHIRRLLCDAYMCMYQSPEVSMVRHHNSCYLDATLLAMFYFTTVFDGILYRPKRMDDLREYDEVKQVIKEGIVNPLRKHNYVRADKVMKLRHLLDKLGNIPGMMSEEKDPEEFLNLLLNQITKADPFLHIRSDNGGGTQHSFLYQLIMEKDERLVLPTTQQLFELSFLQMKVKLEERPPCLILQMPRFGKDYKMYRRIVPSLELDITDVLQNAPRECIICGDLAVFECKECYNQHGAGLNTIAFCEGCKDMSHKHKVRINHKWEAITVPQEYKAIHNEQRTIQQQNPTIPREKMELFAVVCIQTSHYVSFVKCGKGKDAQWIFFDSMADRMGEQSGYNIPEIKLCPDLSKWLSDDYQEEIMRRTDDKELPEHIRRLLCDAYMCMYQSPEVSMVR

Foldseek 3Di:
DQQCQQVVQLLCQPAQADCLPVVLLPDDDDPPADPCLPVLSCLSVVQPRVCCNVVVDGDPVSSVVNVVVLVVVPVPVPQPDRADHNVNVCCCSCCHHSNHFAQFWKAAPVPDHTDGHNADEQDADDDPVCQEAEPQQSVQRRCLVRRMATADHGQKYKYFADADPPPGHSHQWYQYAQKHFRQLRYQEFWAAALPAGATFFKFFSVCACVSHHDSSHRTHHPVVVVVVCVDPVNVPTDMDTGHYDPVVVVVQVVVCVVVVGRDHGDTFMWGWAKWWFDDPRHIKMKGFNDDDLQTWIKIWGQQDDQDDDPPTGRHIDIGTDRCSSVCSDPVCPVVVVVDPDLVVDDPVNSRNTRTTGMIMIGGDPPPPPD/DQQCQQVVQLLCQPAQADCLPVVLLPDDDDPPADPCLPVLSCLSVVQPRVCCNVVVDGDPVSSVVNVVVLVVVPVPVPQPDRADHNVNVCCCSCCHHSNHFAQFWKAAPVPDHTDGHNADEQDADQDPVCQEAEPQQSVQRRCLVRRMATADHGQKYKYFADADPPPGHSHQWYQYAQKHFRQLRYQEFWAAALPAGATFFKFFSVCACVSHHDSSHRTHHPVVVVVVCVDPVNVPTDMDTGHYDPVVVVVQVVVCVVVVGRDHGDTFMWGWAKWWFDDPRHIKMKGFNDDDLQTWIKIWGQQDDQDDDPPTGRHIDIGTDRCSSVCSDPVCPVVVVVDPDLVVDDPVNSRNTRTTGMIMIGGDPPPPPD

pLDDT: mean 86.53, std 14.22, range [26.55, 98.06]

Nearest PDB structures (foldseek):
  2vhf-assembly1_A  TM=9.308E-01  e=3.335E-38  Homo sapiens
  3wxf-assembly2_C  TM=9.146E-01  e=7.995E-37  Danio rerio
  3wxe-assembly1_A  TM=9.245E-01  e=4.702E-36  Danio rerio
  3wxf-assembly1_A  TM=9.201E-01  e=8.661E-36  Danio rerio
  3wxg-assembly2_D  TM=9.243E-01  e=1.040E-35  Danio rerio